Protein AF-A0A2D5Y563-F1 (afdb_monomer_lite)

Structure (mmCIF, N/CA/C/O backbone):
data_AF-A0A2D5Y563-F1
#
_entry.id   AF-A0A2D5Y563-F1
#
loop_
_atom_site.group_PDB
_atom_site.id
_atom_site.type_symbol
_atom_site.label_atom_id
_atom_site.label_alt_id
_atom_site.label_comp_id
_atom_site.label_asym_id
_atom_site.label_entity_id
_atom_site.label_seq_id
_atom_site.pdbx_PDB_ins_code
_atom_site.Cartn_x
_atom_site.Cartn_y
_atom_site.Cartn_z
_atom_site.occupancy
_atom_site.B_iso_or_equiv
_atom_site.auth_seq_id
_atom_site.auth_comp_id
_atom_site.auth_asym_id
_atom_site.auth_atom_id
_atom_site.pdbx_PDB_model_num
ATOM 1 N N . MET A 1 1 ? 36.081 5.268 40.113 1.00 37.69 1 MET A N 1
ATOM 2 C CA . MET A 1 1 ? 35.984 6.641 39.571 1.00 37.69 1 MET A CA 1
ATOM 3 C C . MET A 1 1 ? 34.507 6.895 39.294 1.00 37.69 1 MET A C 1
ATOM 5 O O . MET A 1 1 ? 33.996 6.351 38.334 1.00 37.69 1 MET A O 1
ATOM 9 N N . ALA A 1 2 ? 33.733 7.289 40.314 1.00 32.38 2 ALA A N 1
ATOM 10 C CA . ALA A 1 2 ? 33.376 8.686 40.632 1.00 32.38 2 ALA A CA 1
ATOM 11 C C . ALA A 1 2 ? 32.573 9.303 39.467 1.00 32.38 2 ALA A C 1
ATOM 13 O O . ALA A 1 2 ? 33.150 9.535 38.416 1.00 32.38 2 ALA A O 1
ATOM 14 N N . VAL A 1 3 ? 31.247 9.477 39.551 1.00 31.39 3 VAL A N 1
ATOM 15 C CA . VAL A 1 3 ? 30.527 10.379 40.474 1.00 31.39 3 VAL A CA 1
ATOM 16 C C . VAL A 1 3 ? 29.149 9.815 40.900 1.00 31.39 3 VAL A C 1
ATOM 18 O O . VAL A 1 3 ? 28.362 9.370 40.074 1.00 31.39 3 VAL A O 1
ATOM 21 N N . LEU A 1 4 ? 28.882 9.874 42.213 1.00 31.52 4 LEU A N 1
ATOM 22 C CA . LEU A 1 4 ? 27.605 9.671 42.929 1.00 31.52 4 LEU A CA 1
ATOM 23 C C . LEU A 1 4 ? 26.769 10.982 42.889 1.00 31.52 4 LEU A C 1
ATOM 25 O O . LEU A 1 4 ? 27.354 12.059 42.902 1.00 31.52 4 LEU A O 1
ATOM 29 N N . SER A 1 5 ? 25.431 11.031 42.943 1.00 32.12 5 SER A N 1
ATOM 30 C CA . SER A 1 5 ? 24.600 10.862 44.156 1.00 32.12 5 SER A CA 1
ATOM 31 C C . SER A 1 5 ? 23.237 11.585 43.998 1.00 32.12 5 SER A C 1
ATOM 33 O O . SER A 1 5 ? 23.142 12.531 43.220 1.00 32.12 5 SER A O 1
ATOM 35 N N . LYS A 1 6 ? 22.274 11.221 44.874 1.00 30.97 6 LYS A N 1
ATOM 36 C CA . LYS A 1 6 ? 20.926 11.787 45.179 1.00 30.97 6 LYS A CA 1
ATOM 37 C C . LYS A 1 6 ? 19.785 11.107 44.396 1.00 30.97 6 LYS A C 1
ATOM 39 O O . LYS A 1 6 ? 19.745 11.204 43.186 1.00 30.97 6 LYS A O 1
ATOM 44 N N . PHE A 1 7 ? 18.843 10.373 44.997 1.00 28.03 7 PHE A N 1
ATOM 45 C CA . PHE A 1 7 ? 18.098 10.595 46.247 1.00 28.03 7 PHE A CA 1
ATOM 46 C C . PHE A 1 7 ? 17.797 9.279 47.011 1.00 28.03 7 PHE A C 1
ATOM 48 O O . PHE A 1 7 ? 17.621 8.225 46.411 1.00 28.03 7 PHE A O 1
ATOM 55 N N . LYS A 1 8 ? 17.745 9.373 48.350 1.00 32.38 8 LYS A N 1
ATOM 56 C CA . LYS A 1 8 ? 17.416 8.321 49.345 1.00 32.38 8 LYS A CA 1
ATOM 57 C C . LYS A 1 8 ? 15.910 7.981 49.384 1.00 32.38 8 LYS A C 1
ATOM 59 O O . LYS A 1 8 ? 15.103 8.820 48.992 1.00 32.38 8 LYS A O 1
ATOM 64 N N . PRO A 1 9 ? 15.537 6.857 50.033 1.00 43.00 9 PRO A N 1
ATOM 65 C CA . PRO A 1 9 ? 14.841 6.998 51.324 1.00 43.00 9 PRO A CA 1
ATOM 66 C C . PRO A 1 9 ? 15.431 6.123 52.457 1.00 43.00 9 PRO A C 1
ATOM 68 O O . PRO A 1 9 ? 15.915 5.018 52.237 1.00 43.00 9 PRO A O 1
ATOM 71 N N . TYR A 1 10 ? 15.399 6.658 53.683 1.00 30.05 10 TYR A N 1
ATOM 72 C CA . TYR A 1 10 ? 15.680 6.007 54.981 1.00 30.05 10 TYR A CA 1
ATOM 73 C C . TYR A 1 10 ? 14.331 5.978 55.739 1.00 30.05 10 TYR A C 1
ATOM 75 O O . TYR A 1 10 ? 13.618 6.977 55.681 1.00 30.05 10 TYR A O 1
ATOM 83 N N . LEU A 1 11 ? 13.860 4.818 56.235 1.00 29.27 11 LEU A N 1
ATOM 84 C CA . LEU A 1 11 ? 13.937 4.347 57.645 1.00 29.27 11 LEU A CA 1
ATOM 85 C C . LEU A 1 11 ? 13.236 5.315 58.624 1.00 29.27 11 LEU A C 1
ATOM 87 O O . LEU A 1 11 ? 13.491 6.505 58.575 1.00 29.27 11 LEU A O 1
ATOM 91 N N . HIS A 1 12 ? 12.392 4.941 59.586 1.00 30.27 12 HIS A N 1
ATOM 92 C CA . HIS A 1 12 ? 12.182 3.713 60.355 1.00 30.27 12 HIS A CA 1
ATOM 93 C C . HIS A 1 12 ? 10.930 3.979 61.231 1.00 30.27 12 HIS A C 1
ATOM 95 O O . HIS A 1 12 ? 10.808 5.093 61.731 1.00 30.27 12 HIS A O 1
ATOM 101 N N . ASN A 1 13 ? 10.082 2.990 61.537 1.00 27.66 13 ASN A N 1
ATOM 102 C CA . ASN A 1 13 ? 9.922 2.567 62.937 1.00 27.66 13 ASN A CA 1
ATOM 103 C C . ASN A 1 13 ? 9.145 1.252 63.084 1.00 27.66 13 ASN A C 1
ATOM 105 O O . ASN A 1 13 ? 8.117 1.027 62.457 1.00 27.66 13 ASN A O 1
ATOM 109 N N . LYS A 1 14 ? 9.729 0.383 63.911 1.00 29.11 14 LYS A N 1
ATOM 110 C CA . LYS A 1 14 ? 9.228 -0.904 64.407 1.00 29.11 14 LYS A CA 1
ATOM 111 C C . LYS A 1 14 ? 8.496 -0.691 65.744 1.00 29.11 14 LYS A C 1
ATOM 113 O O . LYS A 1 14 ? 8.559 0.405 66.290 1.00 29.11 14 LYS A O 1
ATOM 118 N N . VAL A 1 15 ? 8.038 -1.824 66.304 1.00 26.83 15 VAL A N 1
ATOM 119 C CA . VAL A 1 15 ? 7.635 -2.121 67.704 1.00 26.83 15 VAL A CA 1
ATOM 120 C C . VAL A 1 15 ? 6.095 -2.117 67.772 1.00 26.83 15 VAL A C 1
ATOM 122 O O . VAL A 1 15 ? 5.494 -1.090 67.506 1.00 26.83 15 VAL A O 1
ATOM 125 N N . VAL A 1 16 ? 5.354 -3.225 67.944 1.00 28.45 16 VAL A N 1
ATOM 126 C CA . VAL A 1 16 ? 5.394 -4.378 68.885 1.00 28.45 16 VAL A CA 1
ATOM 127 C C . VAL A 1 16 ? 4.543 -5.517 68.248 1.00 28.45 16 VAL A C 1
ATOM 129 O O . VAL A 1 16 ? 3.522 -5.209 67.647 1.00 28.45 16 VAL A O 1
ATOM 132 N N . GLN A 1 17 ? 5.022 -6.772 68.118 1.00 28.31 17 GLN A N 1
ATOM 133 C CA . GLN A 1 17 ? 4.528 -8.002 68.813 1.00 28.31 17 GLN A CA 1
ATOM 134 C C . GLN A 1 17 ? 2.990 -8.052 69.044 1.00 28.31 17 GLN A C 1
ATOM 136 O O . GLN A 1 17 ? 2.422 -7.098 69.541 1.00 28.31 17 GLN A O 1
ATOM 141 N N . ASN A 1 18 ? 2.215 -9.118 68.826 1.00 26.81 18 ASN A N 1
ATOM 142 C CA . ASN A 1 18 ? 2.461 -10.556 68.893 1.00 26.81 18 ASN A CA 1
ATOM 143 C C . ASN A 1 18 ? 1.157 -11.293 68.478 1.00 26.81 18 ASN A C 1
ATOM 145 O O . ASN A 1 18 ? 0.076 -10.801 68.772 1.00 26.81 18 ASN A O 1
ATOM 149 N N . ILE A 1 19 ? 1.299 -12.504 67.919 1.00 26.31 19 ILE A N 1
ATOM 150 C CA . ILE A 1 19 ? 0.438 -13.693 68.138 1.00 26.31 19 ILE A CA 1
ATOM 151 C C . ILE A 1 19 ? -1.058 -13.577 67.767 1.00 26.31 19 ILE A C 1
ATOM 153 O O . ILE A 1 19 ? -1.830 -13.103 68.581 1.00 26.31 19 ILE A O 1
ATOM 157 N N . VAL A 1 20 ? -1.475 -14.171 66.634 1.00 27.31 20 VAL A N 1
ATOM 158 C CA . VAL A 1 20 ? -2.510 -15.237 66.567 1.00 27.31 20 VAL A CA 1
ATOM 159 C C . VAL A 1 20 ? -2.288 -16.049 65.280 1.00 27.31 20 VAL A C 1
ATOM 161 O O . VAL A 1 20 ? -2.413 -15.544 64.170 1.00 27.31 20 VAL A O 1
ATOM 164 N N . CYS A 1 21 ? -1.956 -17.323 65.444 1.00 24.88 21 CYS A N 1
ATOM 165 C CA . CYS A 1 21 ? -2.085 -18.393 64.457 1.00 24.88 21 CYS A CA 1
ATOM 166 C C . CYS A 1 21 ? -2.646 -19.600 65.232 1.00 24.88 21 CYS A C 1
ATOM 168 O O . CYS A 1 21 ? -2.374 -19.675 66.432 1.00 24.88 21 CYS A O 1
ATOM 170 N N . VAL A 1 22 ? -3.354 -20.517 64.549 1.00 26.83 22 VAL A N 1
ATOM 171 C CA . VAL A 1 22 ? -4.191 -21.650 65.048 1.00 26.83 22 VAL A CA 1
ATOM 172 C C . VAL A 1 22 ? -5.679 -21.252 65.148 1.00 26.83 22 VAL A C 1
ATOM 174 O O . VAL A 1 22 ? -6.000 -20.289 65.825 1.00 26.83 22 VAL A O 1
ATOM 177 N N . CYS A 1 23 ? -6.671 -21.916 64.541 1.00 25.67 23 CYS A N 1
ATOM 178 C CA . CYS A 1 23 ? -6.743 -23.047 63.612 1.00 25.67 23 CYS A CA 1
ATOM 179 C C . CYS A 1 23 ? -8.179 -23.132 63.038 1.00 25.67 23 CYS A C 1
ATOM 181 O O . CYS A 1 23 ? -9.130 -22.761 63.714 1.00 25.67 23 CYS A O 1
ATOM 183 N N . PHE A 1 24 ? -8.285 -23.682 61.823 1.00 24.48 24 PHE A N 1
ATOM 184 C CA . PHE A 1 24 ? -9.288 -24.650 61.339 1.00 24.48 24 PHE A CA 1
ATOM 185 C C . PHE A 1 24 ? -10.766 -24.558 61.781 1.00 24.48 24 PHE A C 1
ATOM 187 O O . PHE A 1 24 ? -11.106 -24.903 62.906 1.00 24.48 24 PHE A O 1
ATOM 194 N N . ALA A 1 25 ? -11.651 -24.326 60.801 1.00 28.50 25 ALA A N 1
ATOM 195 C CA . ALA A 1 25 ? -12.551 -25.339 60.209 1.00 28.50 25 ALA A CA 1
ATOM 196 C C . ALA A 1 25 ? -13.914 -24.732 59.821 1.00 28.50 25 ALA A C 1
ATOM 198 O O . ALA A 1 25 ? -14.787 -24.526 60.658 1.00 28.50 25 ALA A O 1
ATOM 199 N N . ALA A 1 26 ? -14.106 -24.506 58.520 1.00 27.42 26 ALA A N 1
ATOM 200 C CA . ALA A 1 26 ? -15.417 -24.311 57.912 1.00 27.42 26 ALA A CA 1
ATOM 201 C C . ALA A 1 26 ? -15.911 -25.674 57.401 1.00 27.42 26 ALA A C 1
ATOM 203 O O . ALA A 1 26 ? -15.246 -26.297 56.573 1.00 27.42 26 ALA A O 1
ATOM 204 N N . PHE A 1 27 ? -17.052 -26.140 57.914 1.00 27.47 27 PHE A N 1
ATOM 205 C CA . PHE A 1 27 ? -17.732 -27.351 57.454 1.00 27.47 27 PHE A CA 1
ATOM 206 C C . PHE A 1 27 ? -18.993 -26.956 56.685 1.00 27.47 27 PHE A C 1
ATOM 208 O O . PHE A 1 27 ? -19.833 -26.204 57.181 1.00 27.47 27 PHE A O 1
ATOM 215 N N . ALA A 1 28 ? -19.085 -27.449 55.454 1.00 30.83 28 ALA A N 1
ATOM 216 C CA . ALA A 1 28 ? -20.187 -27.232 54.537 1.00 30.83 28 ALA A CA 1
ATOM 217 C C . ALA A 1 28 ? -21.338 -28.229 54.771 1.00 30.83 28 ALA A C 1
ATOM 219 O O . ALA A 1 28 ? -21.120 -29.411 55.021 1.00 30.83 28 ALA A O 1
ATOM 220 N N . LEU A 1 29 ? -22.551 -27.686 54.654 1.00 28.97 29 LEU A N 1
ATOM 221 C CA . LEU A 1 29 ? -23.803 -28.244 54.127 1.00 28.97 29 LEU A CA 1
ATOM 222 C C . LEU A 1 29 ? -23.844 -29.746 53.764 1.00 28.97 29 LEU A C 1
ATOM 224 O O . LEU A 1 29 ? -23.318 -30.157 52.733 1.00 28.97 29 LEU A O 1
ATOM 228 N N . ALA A 1 30 ? -24.654 -30.510 54.503 1.00 31.47 30 ALA A N 1
ATOM 229 C CA . ALA A 1 30 ? -25.454 -31.615 53.966 1.00 31.47 30 ALA A CA 1
ATOM 230 C C . ALA A 1 30 ? -26.692 -31.828 54.857 1.00 31.47 30 ALA A C 1
ATOM 232 O O . ALA A 1 30 ? -26.582 -31.905 56.079 1.00 31.47 30 ALA A O 1
ATOM 233 N N . GLY A 1 31 ? -27.873 -31.852 54.237 1.00 27.94 31 GLY A N 1
ATOM 234 C CA . GLY A 1 31 ? -29.166 -31.894 54.913 1.00 27.94 31 GLY A CA 1
ATOM 235 C C . GLY A 1 31 ? -29.584 -33.272 55.422 1.00 27.94 31 GLY A C 1
ATOM 236 O O . GLY A 1 31 ? -29.161 -34.291 54.891 1.00 27.94 31 GLY A O 1
ATOM 237 N N . TYR A 1 32 ? -30.485 -33.269 56.406 1.00 30.56 32 TYR A N 1
ATOM 238 C CA . TYR A 1 32 ? -31.455 -34.332 56.670 1.00 30.56 32 TYR A CA 1
ATOM 239 C C . TYR A 1 32 ? -32.722 -33.741 57.302 1.00 30.56 32 TYR A C 1
ATOM 241 O O . TYR A 1 32 ? -32.710 -32.681 57.924 1.00 30.56 32 TYR A O 1
ATOM 249 N N . SER A 1 33 ? -33.825 -34.431 57.045 1.00 28.33 33 SER A N 1
ATOM 250 C CA . SER A 1 33 ? -35.217 -34.011 57.148 1.00 28.33 33 SER A CA 1
ATOM 251 C C . SER A 1 33 ? -35.909 -34.383 58.470 1.00 28.33 33 SER A C 1
ATOM 253 O O . SER A 1 33 ? -35.739 -35.501 58.940 1.00 28.33 33 SER A O 1
ATOM 255 N N . VAL A 1 34 ? -36.836 -33.507 58.886 1.00 30.56 34 VAL A N 1
ATOM 256 C CA . VAL A 1 34 ? -38.207 -33.761 59.408 1.00 30.56 34 VAL A CA 1
ATOM 257 C C . VAL A 1 34 ? -38.418 -34.343 60.824 1.00 30.56 34 VAL A C 1
ATOM 259 O O . VAL A 1 34 ? -37.808 -35.323 61.229 1.00 30.56 34 VAL A O 1
ATOM 262 N N . SER A 1 35 ? -39.462 -33.773 61.463 1.00 30.88 35 SER A N 1
ATOM 263 C CA . SER A 1 35 ? -40.206 -34.092 62.708 1.00 30.88 35 SER A CA 1
ATOM 264 C C . SER A 1 35 ? -39.634 -33.504 64.008 1.00 30.88 35 SER A C 1
ATOM 266 O O . SER A 1 35 ? -38.458 -33.653 64.284 1.00 30.88 35 SER A O 1
ATOM 268 N N . GLY A 1 36 ? -40.372 -32.801 64.874 1.00 28.89 36 GLY A N 1
ATOM 269 C CA . GLY A 1 36 ? -41.768 -32.361 64.915 1.00 28.89 36 GLY A CA 1
ATOM 270 C C . GLY A 1 36 ? -42.072 -31.712 66.285 1.00 28.89 36 GLY A C 1
ATOM 271 O O . GLY A 1 36 ? -41.459 -32.076 67.279 1.00 28.89 36 GLY A O 1
ATOM 272 N N . MET A 1 37 ? -43.049 -30.795 66.300 1.00 29.30 37 MET A N 1
ATOM 273 C CA . MET A 1 37 ? -43.937 -30.399 67.417 1.00 29.30 37 MET A CA 1
ATOM 274 C C . MET A 1 37 ? -43.432 -29.584 68.640 1.00 29.30 37 MET A C 1
ATOM 276 O O . MET A 1 37 ? -42.891 -30.120 69.595 1.00 29.30 37 MET A O 1
ATOM 280 N N . ALA A 1 38 ? -43.868 -28.312 68.635 1.00 29.14 38 ALA A N 1
ATOM 281 C CA . ALA A 1 38 ? -44.790 -27.659 69.593 1.00 29.14 38 ALA A CA 1
ATOM 282 C C . ALA A 1 38 ? -44.326 -27.107 70.970 1.00 29.14 38 ALA A C 1
ATOM 284 O O . ALA A 1 38 ? -43.638 -27.765 71.738 1.00 29.14 38 ALA A O 1
ATOM 285 N N . HIS A 1 39 ? -44.920 -25.934 71.283 1.00 29.97 39 HIS A N 1
ATOM 286 C CA . HIS A 1 39 ? -44.928 -25.112 72.517 1.00 29.97 39 HIS A CA 1
ATOM 287 C C . HIS A 1 39 ? -43.658 -24.277 72.780 1.00 29.97 39 HIS A C 1
ATOM 289 O O . HIS A 1 39 ? -42.558 -24.786 72.674 1.00 29.97 39 HIS A O 1
ATOM 295 N N . GLY A 1 40 ? -43.677 -22.983 73.123 1.00 28.11 40 GLY A N 1
ATOM 296 C CA . GLY A 1 40 ? -44.709 -22.042 73.581 1.00 28.11 40 GLY A CA 1
ATOM 297 C C . GLY A 1 40 ? -44.071 -21.093 74.625 1.00 28.11 40 GLY A C 1
ATOM 298 O O . GLY A 1 40 ? -43.265 -21.565 75.417 1.00 28.11 40 GLY A O 1
ATOM 299 N N . SER A 1 41 ? -44.457 -19.802 74.642 1.00 30.42 41 SER A N 1
ATOM 300 C CA . SER A 1 41 ? -44.079 -18.697 75.581 1.00 30.42 41 SER A CA 1
ATOM 301 C C . SER A 1 41 ? -42.601 -18.232 75.563 1.00 30.42 41 SER A C 1
ATOM 303 O O . SER A 1 41 ? -41.713 -19.067 75.606 1.00 30.42 41 SER A O 1
ATOM 305 N N . LEU A 1 42 ? -42.194 -16.965 75.373 1.00 28.88 42 LEU A N 1
ATOM 306 C CA . LEU A 1 42 ? -42.646 -15.611 75.772 1.00 28.88 42 LEU A CA 1
ATOM 307 C C . LEU A 1 42 ? -42.285 -15.251 77.235 1.00 28.88 42 LEU A C 1
ATOM 309 O O . LEU A 1 42 ? -42.741 -15.925 78.151 1.00 28.88 42 LEU A O 1
ATOM 313 N N . PHE A 1 43 ? -41.524 -14.148 77.365 1.00 30.69 43 PHE A N 1
ATOM 314 C CA . PHE A 1 43 ? -41.082 -13.349 78.533 1.00 30.69 43 PHE A CA 1
ATOM 315 C C . PHE A 1 43 ? -39.631 -13.467 79.070 1.00 30.69 43 PHE A C 1
ATOM 317 O O . PHE A 1 43 ? -39.247 -14.448 79.696 1.00 30.69 43 PHE A O 1
ATOM 324 N N . ASP A 1 44 ? -38.881 -12.383 78.801 1.00 28.66 44 ASP A N 1
ATOM 325 C CA . ASP A 1 44 ? -38.021 -11.534 79.653 1.00 28.66 44 ASP A CA 1
ATOM 326 C C . ASP A 1 44 ? -37.219 -12.116 80.833 1.00 28.66 44 ASP A C 1
ATOM 328 O O . ASP A 1 44 ? -37.766 -12.721 81.749 1.00 28.66 44 ASP A O 1
ATOM 332 N N . TYR A 1 45 ? -35.926 -11.765 80.911 1.00 29.89 45 TYR A N 1
ATOM 333 C CA . TYR A 1 45 ? -35.435 -10.602 81.686 1.00 29.89 45 TYR A CA 1
ATOM 334 C C . TYR A 1 45 ? -33.887 -10.552 81.695 1.00 29.89 45 TYR A C 1
ATOM 336 O O . TYR A 1 45 ? -33.220 -11.471 82.170 1.00 29.89 45 TYR A O 1
ATOM 344 N N . CYS A 1 46 ? -33.313 -9.428 81.242 1.00 28.19 46 CYS A N 1
ATOM 345 C CA . CYS A 1 46 ? -32.024 -8.905 81.726 1.00 28.19 46 CYS A CA 1
ATOM 346 C C . CYS A 1 46 ? -32.185 -8.563 83.225 1.00 28.19 46 CYS A C 1
ATOM 348 O O . CYS A 1 46 ? -33.218 -8.055 83.632 1.00 28.19 46 CYS A O 1
ATOM 350 N N . GLY A 1 47 ? -31.257 -8.825 84.140 1.00 29.28 47 GLY A N 1
ATOM 351 C CA . GLY A 1 47 ? -29.865 -8.402 84.067 1.00 29.28 47 GLY A CA 1
ATOM 352 C C . GLY A 1 47 ? -29.537 -7.234 85.018 1.00 29.28 47 GLY A C 1
ATOM 353 O O . GLY A 1 47 ? -28.839 -6.333 84.594 1.00 29.28 47 GLY A O 1
ATOM 354 N N . SER A 1 48 ? -29.943 -7.304 86.299 1.00 31.50 48 SER A N 1
ATOM 355 C CA . SER A 1 48 ? -29.150 -6.896 87.496 1.00 31.50 48 SER A CA 1
ATOM 356 C C . SER A 1 48 ? -28.687 -5.402 87.662 1.00 31.50 48 SER A C 1
ATOM 358 O O . SER A 1 48 ? -29.087 -4.563 86.872 1.00 31.50 48 SER A O 1
ATOM 360 N N . PRO A 1 49 ? -27.943 -5.011 88.732 1.00 44.06 49 PRO A N 1
ATOM 361 C CA . PRO A 1 49 ? -28.369 -4.233 89.927 1.00 44.06 49 PRO A CA 1
ATOM 362 C C . PRO A 1 49 ? -27.546 -2.893 90.042 1.00 44.06 49 PRO A C 1
ATOM 364 O O . PRO A 1 49 ? -27.129 -2.442 88.977 1.00 44.06 49 PRO A O 1
ATOM 367 N N . PRO A 1 50 ? -27.196 -2.233 91.195 1.00 47.56 50 PRO A N 1
ATOM 368 C CA . PRO A 1 50 ? -27.486 -2.453 92.633 1.00 47.56 50 PRO A CA 1
ATOM 369 C C . PRO A 1 50 ? -27.644 -1.190 93.563 1.00 47.56 50 PRO A C 1
ATOM 371 O O . PRO A 1 50 ? -27.504 -0.061 93.115 1.00 47.56 50 PRO A O 1
ATOM 374 N N . HIS A 1 51 ? -27.842 -1.457 94.879 1.00 28.72 51 HIS A N 1
ATOM 375 C CA . HIS A 1 51 ? -27.526 -0.701 96.135 1.00 28.72 51 HIS A CA 1
ATOM 376 C C . HIS A 1 51 ? -28.037 0.764 96.316 1.00 28.72 51 HIS A C 1
ATOM 378 O O . HIS A 1 51 ? -28.047 1.545 95.383 1.00 28.72 51 HIS A O 1
ATOM 384 N N . ILE A 1 52 ? -28.487 1.253 97.489 1.00 31.53 52 ILE A N 1
ATOM 385 C CA . ILE A 1 52 ? -27.820 1.414 98.805 1.00 31.53 52 ILE A CA 1
ATOM 386 C C . ILE A 1 52 ? -28.880 1.816 99.876 1.00 31.53 52 ILE A C 1
ATOM 388 O O . ILE A 1 52 ? -29.696 2.677 99.578 1.00 31.53 52 ILE A O 1
ATOM 392 N N . ALA A 1 53 ? -28.786 1.208 101.080 1.00 29.28 53 ALA A N 1
ATOM 393 C CA . ALA A 1 53 ? -28.985 1.691 102.481 1.00 29.28 53 ALA A CA 1
ATOM 394 C C . ALA A 1 53 ? -30.195 2.601 102.873 1.00 29.28 53 ALA A C 1
ATOM 396 O O . ALA A 1 53 ? -30.709 3.344 102.059 1.00 29.28 53 ALA A O 1
ATOM 397 N N . GLN A 1 54 ? -30.705 2.689 104.111 1.00 32.84 54 GLN A N 1
ATOM 398 C CA . GLN A 1 54 ? -30.302 2.237 105.453 1.00 32.84 54 GLN A CA 1
ATOM 399 C C . GLN A 1 54 ? -31.486 2.456 106.438 1.00 32.84 54 GLN A C 1
ATOM 401 O O . GLN A 1 54 ? -32.315 3.326 106.192 1.00 32.84 54 GLN A O 1
ATOM 406 N N . ASP A 1 55 ? -31.497 1.690 107.537 1.00 28.08 55 ASP A N 1
ATOM 407 C CA . ASP A 1 55 ? -31.999 1.983 108.899 1.00 28.08 55 ASP A CA 1
ATOM 408 C C . ASP A 1 55 ? -33.312 2.761 109.145 1.00 28.08 55 ASP A C 1
ATOM 410 O O . ASP A 1 55 ? -33.412 3.957 108.896 1.00 28.08 55 ASP A O 1
ATOM 414 N N . LEU A 1 56 ? -34.233 2.144 109.901 1.00 34.62 56 LEU A N 1
ATOM 415 C CA . LEU A 1 56 ? -34.369 2.449 111.337 1.00 34.62 56 LEU A CA 1
ATOM 416 C C . LEU A 1 56 ? -35.337 1.489 112.050 1.00 34.62 56 LEU A C 1
ATOM 418 O O . LEU A 1 56 ? -36.398 1.106 111.570 1.00 34.62 56 LEU A O 1
ATOM 422 N N . SER A 1 57 ? -34.886 1.124 113.239 1.00 33.16 57 SER A N 1
ATOM 423 C CA . SER A 1 57 ? -35.449 0.279 114.283 1.00 33.16 57 SER A CA 1
ATOM 424 C C . SER A 1 57 ? -36.786 0.735 114.881 1.00 33.16 57 SER A C 1
ATOM 426 O O . SER A 1 57 ? -36.977 1.925 115.118 1.00 33.16 57 SER A O 1
ATOM 428 N N . GLY A 1 58 ? -37.552 -0.236 115.392 1.00 29.09 58 GLY A N 1
ATOM 429 C CA . GLY A 1 58 ? -38.051 -0.146 116.770 1.00 29.09 58 GLY A CA 1
ATOM 430 C C . GLY A 1 58 ? -39.549 -0.363 116.991 1.00 29.09 58 GLY A C 1
ATOM 431 O O . GLY A 1 58 ? -40.376 0.280 116.362 1.00 29.09 58 GLY A O 1
ATOM 432 N N . ILE A 1 59 ? -39.826 -1.154 118.040 1.00 36.28 59 ILE A N 1
ATOM 433 C CA . ILE A 1 59 ? -41.101 -1.336 118.762 1.00 36.28 59 ILE A CA 1
ATOM 434 C C . ILE A 1 59 ? -42.056 -2.305 118.038 1.00 36.28 59 ILE A C 1
ATOM 436 O O . ILE A 1 59 ? -42.455 -2.084 116.909 1.00 36.28 59 ILE A O 1
ATOM 440 N N . GLY A 1 60 ? -42.466 -3.447 118.584 1.00 34.34 60 GLY A N 1
ATOM 441 C CA . GLY A 1 60 ? -42.567 -3.861 119.978 1.00 34.34 60 GLY A CA 1
ATOM 442 C C . GLY A 1 60 ? -43.953 -4.480 120.163 1.00 34.34 60 GLY A C 1
ATOM 443 O O . GLY A 1 60 ? -44.934 -3.757 120.210 1.00 34.34 60 GLY A O 1
ATOM 444 N N . THR A 1 61 ? -43.989 -5.816 120.186 1.00 32.94 61 THR A N 1
ATOM 445 C CA . THR A 1 61 ? -44.931 -6.711 120.893 1.00 32.94 61 THR A CA 1
ATOM 446 C C . THR A 1 61 ? -46.403 -6.300 121.053 1.00 32.94 61 THR A C 1
ATOM 448 O O . THR A 1 61 ? -46.709 -5.350 121.763 1.00 32.94 61 THR A O 1
ATOM 451 N N . CYS A 1 62 ? -47.319 -7.148 120.569 1.00 28.14 62 CYS A N 1
ATOM 452 C CA . CYS A 1 62 ? -48.191 -7.997 121.407 1.00 28.14 62 CYS A CA 1
ATOM 453 C C . CYS A 1 62 ? -49.344 -8.572 120.572 1.00 28.14 62 CYS A C 1
ATOM 455 O O . CYS A 1 62 ? -50.191 -7.833 120.089 1.00 28.14 62 CYS A O 1
ATOM 457 N N . ASN A 1 63 ? -49.415 -9.900 120.474 1.00 36.66 63 ASN A N 1
ATOM 458 C CA . ASN A 1 63 ? -50.669 -10.616 120.253 1.00 36.66 63 ASN A CA 1
ATOM 459 C C . ASN A 1 63 ? -50.652 -11.853 121.157 1.00 36.66 63 ASN A C 1
ATOM 461 O O . ASN A 1 63 ? -49.933 -12.815 120.897 1.00 36.66 63 ASN A O 1
ATOM 465 N N . CYS A 1 64 ? -51.420 -11.772 122.243 1.00 30.72 64 CYS A N 1
ATOM 466 C CA . CYS A 1 64 ? -51.762 -12.875 123.131 1.00 30.72 64 CYS A CA 1
ATOM 467 C C . CYS A 1 64 ? -53.258 -13.152 122.970 1.00 30.72 64 CYS A C 1
ATOM 469 O O . CYS A 1 64 ? -54.071 -12.392 123.486 1.00 30.72 64 CYS A O 1
ATOM 471 N N . ILE A 1 65 ? -53.590 -14.237 122.278 1.00 38.22 65 ILE A N 1
ATOM 472 C CA . ILE A 1 65 ? -54.848 -14.992 122.355 1.00 38.22 65 ILE A CA 1
ATOM 473 C C . ILE A 1 65 ? -54.360 -16.433 122.112 1.00 38.22 65 ILE A C 1
ATOM 475 O O . ILE A 1 65 ? -53.766 -16.701 121.075 1.00 38.22 65 ILE A O 1
ATOM 479 N N . ASP A 1 66 ? -54.309 -17.324 123.102 1.00 37.16 66 ASP A N 1
ATOM 480 C CA . ASP A 1 66 ? -55.489 -18.037 123.579 1.00 37.16 66 ASP A CA 1
ATOM 481 C C . ASP A 1 66 ? -55.224 -18.862 124.856 1.00 37.16 66 ASP A C 1
ATOM 483 O O . ASP A 1 66 ? -54.092 -19.229 125.167 1.00 37.16 66 ASP A O 1
ATOM 487 N N . THR A 1 67 ? -56.327 -19.258 125.499 1.00 38.53 67 THR A N 1
ATOM 488 C CA . THR A 1 67 ? -56.502 -20.283 126.553 1.00 38.53 67 THR A CA 1
ATOM 489 C C . THR A 1 67 ? -56.225 -19.910 128.016 1.00 38.53 67 THR A C 1
ATOM 491 O O . THR A 1 67 ? -55.159 -20.163 128.561 1.00 38.53 67 THR A O 1
ATOM 494 N N . PHE A 1 68 ? -57.281 -19.494 128.729 1.00 35.56 68 PHE A N 1
ATOM 495 C CA . PHE A 1 68 ? -57.494 -19.957 130.107 1.00 35.56 68 PHE A CA 1
ATOM 496 C C . PHE A 1 68 ? -58.992 -20.116 130.416 1.00 35.56 68 PHE A C 1
ATOM 498 O O . PHE A 1 68 ? -59.721 -19.170 130.703 1.00 35.56 68 PHE A O 1
ATOM 505 N N . LEU A 1 69 ? -59.440 -21.369 130.337 1.00 40.03 69 LEU A N 1
ATOM 506 C CA . LEU A 1 69 ? -60.662 -21.895 130.938 1.00 40.03 69 LEU A CA 1
ATOM 507 C C . LEU A 1 69 ? -60.433 -22.053 132.448 1.00 40.03 69 LEU A C 1
ATOM 509 O O . LEU A 1 69 ? -59.618 -22.887 132.829 1.00 40.03 69 LEU A O 1
ATOM 513 N N . ALA A 1 70 ? -61.188 -21.353 133.300 1.00 38.62 70 ALA A N 1
ATOM 514 C CA . ALA A 1 70 ? -61.581 -21.877 134.614 1.00 38.62 70 ALA A CA 1
ATOM 515 C C . ALA A 1 70 ? -62.668 -21.027 135.295 1.00 38.62 70 ALA A C 1
ATOM 517 O O . ALA A 1 70 ? -62.428 -19.916 135.748 1.00 38.62 70 ALA A O 1
ATOM 518 N N . LYS A 1 71 ? -63.835 -21.665 135.429 1.00 39.06 71 LYS A N 1
ATOM 519 C CA . LYS A 1 71 ? -64.795 -21.608 136.543 1.00 39.06 71 LYS A CA 1
ATOM 520 C C . LYS A 1 71 ? -65.295 -20.249 137.050 1.00 39.06 71 LYS A C 1
ATOM 522 O O . LYS A 1 71 ? -64.704 -19.576 137.885 1.00 39.06 71 LYS A O 1
ATOM 527 N N . THR A 1 72 ? -66.549 -20.027 136.677 1.00 41.56 72 THR A N 1
ATOM 528 C CA . THR A 1 72 ? -67.606 -19.383 137.453 1.00 41.56 72 THR A CA 1
ATOM 529 C C . THR A 1 72 ? -67.645 -19.829 138.922 1.00 41.56 72 THR A C 1
ATOM 531 O O . THR A 1 72 ? -67.505 -21.016 139.224 1.00 41.56 72 THR A O 1
ATOM 534 N N . ASN A 1 73 ? -67.941 -18.890 139.824 1.00 42.12 73 ASN A N 1
ATOM 535 C CA . ASN A 1 73 ? -69.219 -18.838 140.547 1.00 42.12 73 ASN A CA 1
ATOM 536 C C . ASN A 1 73 ? -69.275 -17.595 141.448 1.00 42.12 73 ASN A C 1
ATOM 538 O O . ASN A 1 73 ? -68.418 -17.426 142.309 1.00 42.12 73 ASN A O 1
ATOM 542 N N . GLY A 1 74 ? -70.349 -16.807 141.318 1.00 37.28 74 GLY A N 1
ATOM 543 C CA . GLY A 1 74 ? -70.885 -16.045 142.448 1.00 37.28 74 GLY A CA 1
ATOM 544 C C . GLY A 1 74 ? -71.249 -14.582 142.195 1.00 37.28 74 GLY A C 1
ATOM 545 O O . GLY A 1 74 ? -70.454 -13.707 142.496 1.00 37.28 74 GLY A O 1
ATOM 546 N N . LEU A 1 75 ? -72.522 -14.370 141.832 1.00 41.97 75 LEU A N 1
ATOM 547 C CA . LEU A 1 75 ? -73.368 -13.210 142.172 1.00 41.97 75 LEU A CA 1
ATOM 548 C C . LEU A 1 75 ? -73.228 -11.923 141.326 1.00 41.97 75 LEU A C 1
ATOM 550 O O . LEU A 1 75 ? -72.152 -11.463 140.973 1.00 41.97 75 LEU A O 1
ATOM 554 N N . ALA A 1 76 ? -74.400 -11.392 140.972 1.00 45.22 76 ALA A N 1
ATOM 555 C CA . ALA A 1 76 ? -74.695 -10.379 139.957 1.00 45.22 76 ALA A CA 1
ATOM 556 C C . ALA A 1 76 ? -74.944 -8.971 140.591 1.00 45.22 76 ALA A C 1
ATOM 558 O O . ALA A 1 76 ? -74.514 -8.749 141.719 1.00 45.22 76 ALA A O 1
ATOM 559 N N . PRO A 1 77 ? -75.711 -8.041 139.979 1.00 53.56 77 PRO A N 1
ATOM 560 C CA . PRO A 1 77 ? -75.318 -7.080 138.930 1.00 53.56 77 PRO A CA 1
ATOM 561 C C . PRO A 1 77 ? -75.682 -5.610 139.284 1.00 53.56 77 PRO A C 1
ATOM 563 O O . PRO A 1 77 ? -76.722 -5.394 139.881 1.00 53.56 77 PRO A O 1
ATOM 566 N N . PHE A 1 78 ? -74.923 -4.586 138.860 1.00 47.25 78 PHE A N 1
ATOM 567 C CA . PHE A 1 78 ? -75.379 -3.173 138.728 1.00 47.25 78 PHE A CA 1
ATOM 568 C C . PHE A 1 78 ? -74.225 -2.331 138.130 1.00 47.25 78 PHE A C 1
ATOM 570 O O . PHE A 1 78 ? -73.224 -2.181 138.817 1.00 47.25 78 PHE A O 1
ATOM 577 N N . ASN A 1 79 ? -74.329 -1.848 136.875 1.00 52.12 79 ASN A N 1
ATOM 578 C CA . ASN A 1 79 ? -73.579 -0.716 136.248 1.00 52.12 79 ASN A CA 1
ATOM 579 C C . ASN A 1 79 ? -73.278 -0.921 134.745 1.00 52.12 79 ASN A C 1
ATOM 581 O O . ASN A 1 79 ? -72.122 -1.032 134.349 1.00 52.12 79 ASN A O 1
ATOM 585 N N . VAL A 1 80 ? -74.295 -0.945 133.874 1.00 54.47 80 VAL A N 1
ATOM 586 C CA . VAL A 1 80 ? -74.077 -0.957 132.402 1.00 54.47 80 VAL A CA 1
ATOM 587 C C . VAL A 1 80 ? -74.607 0.304 131.706 1.00 54.47 80 VAL A C 1
ATOM 589 O O . VAL A 1 80 ? -74.285 0.551 130.553 1.00 54.47 80 VAL A O 1
ATOM 592 N N . VAL A 1 81 ? -75.351 1.174 132.392 1.00 54.66 81 VAL A N 1
ATOM 593 C CA . VAL A 1 81 ? -76.025 2.298 131.714 1.00 54.66 81 VAL A CA 1
ATOM 594 C C . VAL A 1 81 ? -75.166 3.571 131.631 1.00 54.66 81 VAL A C 1
ATOM 596 O O . VAL A 1 81 ? -75.414 4.401 130.771 1.00 54.66 81 VAL A O 1
ATOM 599 N N . GLN A 1 82 ? -74.111 3.723 132.440 1.00 52.50 82 GLN A N 1
ATOM 600 C CA . GLN A 1 82 ? -73.372 4.996 132.529 1.00 52.50 82 GLN A CA 1
ATOM 601 C C . GLN A 1 82 ? -72.146 5.123 131.595 1.00 52.50 82 GLN A C 1
ATOM 603 O O . GLN A 1 82 ? -71.627 6.217 131.444 1.00 52.50 82 GLN A O 1
ATOM 608 N N . ASN A 1 83 ? -71.706 4.050 130.924 1.00 54.78 83 ASN A N 1
ATOM 609 C CA . ASN A 1 83 ? -70.456 4.044 130.134 1.00 54.78 83 ASN A CA 1
ATOM 610 C C . ASN A 1 83 ? -70.646 4.232 128.612 1.00 54.78 83 ASN A C 1
ATOM 612 O O . ASN A 1 83 ? -69.685 4.072 127.862 1.00 54.78 83 A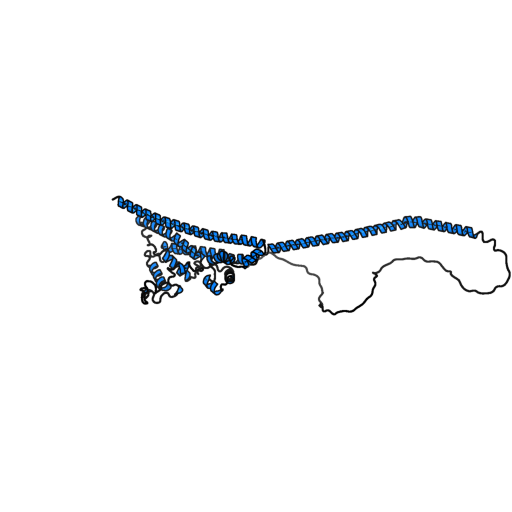SN A O 1
ATOM 616 N N . HIS A 1 84 ? -71.861 4.513 128.129 1.00 57.38 84 HIS A N 1
ATOM 617 C CA . HIS A 1 84 ? -72.154 4.541 126.686 1.00 57.38 84 HIS A CA 1
ATOM 618 C C . HIS A 1 84 ? -72.196 5.957 126.073 1.00 57.38 84 HIS A C 1
ATOM 620 O O . HIS A 1 84 ? -72.123 6.077 124.854 1.00 57.38 84 HIS A O 1
ATOM 626 N N . GLU A 1 85 ? -72.277 7.019 126.882 1.00 56.25 85 GLU A N 1
ATOM 627 C CA . GLU A 1 85 ? -72.350 8.411 126.391 1.00 56.25 85 GLU A CA 1
ATOM 628 C C . GLU A 1 85 ? -70.965 9.034 126.120 1.00 56.25 85 GLU A C 1
ATOM 630 O O . GLU A 1 85 ? -70.807 9.791 125.164 1.00 56.25 85 GLU A O 1
ATOM 635 N N . ASP A 1 86 ? -69.926 8.655 126.870 1.00 57.09 86 ASP A N 1
ATOM 636 C CA . ASP A 1 86 ? -68.592 9.260 126.714 1.00 57.09 86 ASP A CA 1
ATOM 637 C C . ASP A 1 86 ? -67.798 8.705 125.509 1.00 57.09 86 ASP A C 1
ATOM 639 O O . ASP A 1 86 ? -66.963 9.404 124.935 1.00 57.09 86 ASP A O 1
ATOM 643 N N . GLY A 1 87 ? -68.086 7.479 125.052 1.00 61.00 87 GLY A N 1
ATOM 644 C CA . GLY A 1 87 ? -67.342 6.824 123.962 1.00 61.00 87 GLY A CA 1
ATOM 645 C C . GLY A 1 87 ? -67.621 7.365 122.551 1.00 61.00 87 GLY A C 1
ATOM 646 O O . GLY A 1 87 ? -66.773 7.251 121.665 1.00 61.00 87 GLY A O 1
ATOM 647 N N . GLU A 1 88 ? -68.785 7.974 122.316 1.00 68.25 88 GLU A N 1
ATOM 648 C CA . GLU A 1 88 ? -69.187 8.445 120.980 1.00 68.25 88 GLU A CA 1
ATOM 649 C C . GLU A 1 88 ? -68.449 9.731 120.567 1.00 68.25 88 GLU A C 1
ATOM 651 O O . GLU A 1 88 ? -68.067 9.910 119.405 1.00 68.25 88 GLU A O 1
ATOM 656 N N . THR A 1 89 ? -68.171 10.610 121.532 1.00 71.31 89 THR A N 1
ATOM 657 C CA . THR A 1 89 ? -67.498 11.891 121.267 1.00 71.31 89 THR A CA 1
ATOM 658 C C . THR A 1 89 ? -66.022 11.720 120.889 1.00 71.31 89 THR A C 1
ATOM 660 O O . THR A 1 89 ? -65.516 12.444 120.025 1.00 71.31 89 THR A O 1
ATOM 663 N N . ASP A 1 90 ? -65.350 10.707 121.440 1.00 70.56 90 ASP A N 1
ATOM 664 C CA . ASP A 1 90 ? -63.947 10.407 121.142 1.00 70.56 90 ASP A CA 1
ATOM 665 C C . ASP A 1 90 ? -63.743 9.794 119.754 1.00 70.56 90 ASP A C 1
ATOM 667 O O . ASP A 1 90 ? -62.796 10.155 119.047 1.00 70.56 90 ASP A O 1
ATOM 671 N N . ILE A 1 91 ? -64.670 8.944 119.304 1.00 74.81 91 ILE A N 1
ATOM 672 C CA . ILE A 1 91 ? -64.617 8.347 117.963 1.00 74.81 91 ILE A CA 1
ATOM 673 C C . ILE A 1 91 ? -64.796 9.428 116.889 1.00 74.81 91 ILE A C 1
ATOM 675 O O . ILE A 1 91 ? -64.050 9.458 115.907 1.00 74.81 91 ILE A O 1
ATOM 679 N N . LEU A 1 92 ? -65.738 10.358 117.079 1.00 78.19 92 LEU A N 1
ATOM 680 C CA . LEU A 1 92 ? -65.979 11.445 116.123 1.00 78.19 92 LEU A CA 1
ATOM 681 C C . LEU A 1 92 ? -64.802 12.422 116.033 1.00 78.19 92 LEU A C 1
ATOM 683 O O . LEU A 1 92 ? -64.485 12.909 114.942 1.00 78.19 92 LEU A O 1
ATOM 687 N N . ARG A 1 93 ? -64.128 12.694 117.155 1.00 79.50 93 ARG A N 1
ATOM 688 C CA . ARG A 1 93 ? -62.910 13.512 117.177 1.00 79.50 93 ARG A CA 1
ATOM 689 C C . ARG A 1 93 ? -61.770 12.829 116.423 1.00 79.50 93 ARG A C 1
ATOM 691 O O . ARG A 1 93 ? -61.170 13.455 115.551 1.00 79.50 93 ARG A O 1
ATOM 698 N N . HIS A 1 94 ? -61.551 11.539 116.674 1.00 81.88 94 HIS A N 1
ATOM 699 C CA . HIS A 1 94 ? -60.524 10.769 115.979 1.00 81.88 94 HIS A CA 1
ATOM 700 C C . HIS A 1 94 ? -60.784 10.684 114.467 1.00 81.88 94 HIS A C 1
ATOM 702 O O . HIS A 1 94 ? -59.881 10.942 113.672 1.00 81.88 94 HIS A O 1
ATOM 708 N N . MET A 1 95 ? -62.026 10.413 114.041 1.00 81.81 95 MET A N 1
ATOM 709 C CA . MET A 1 95 ? -62.368 10.393 112.613 1.00 81.81 95 MET A CA 1
ATOM 710 C C . MET A 1 95 ? -62.121 11.749 111.941 1.00 81.81 95 MET A C 1
ATOM 712 O O . MET A 1 95 ? -61.609 11.795 110.823 1.00 81.81 95 MET A O 1
ATOM 716 N N . ARG A 1 96 ? -62.446 12.862 112.610 1.00 84.31 96 ARG A N 1
ATOM 717 C CA . ARG A 1 96 ? -62.230 14.207 112.058 1.00 84.31 96 ARG A CA 1
ATOM 718 C C . ARG A 1 96 ? -60.744 14.522 111.883 1.00 84.31 96 ARG A C 1
ATOM 720 O O . ARG A 1 96 ? -60.362 15.072 110.852 1.00 84.31 96 ARG A O 1
ATOM 727 N N . GLU A 1 97 ? -59.912 14.161 112.854 1.00 86.00 97 GLU A N 1
ATOM 728 C CA . GLU A 1 97 ? -58.458 14.348 112.771 1.00 86.00 97 GLU A CA 1
ATOM 729 C C . GLU A 1 97 ? -57.844 13.500 111.652 1.00 86.00 97 GLU A C 1
ATOM 731 O O . GLU A 1 97 ? -57.071 14.020 110.847 1.00 86.00 97 GLU A O 1
ATOM 736 N N . GLN A 1 98 ? -58.267 12.239 111.513 1.00 82.56 98 GLN A N 1
ATOM 737 C CA . GLN A 1 98 ? -57.831 11.381 110.407 1.00 82.56 98 GLN A CA 1
ATOM 738 C C . GLN A 1 98 ? -58.256 11.937 109.040 1.00 82.56 98 GLN A C 1
ATOM 740 O O . GLN A 1 98 ? -57.459 11.945 108.102 1.00 82.56 98 GLN A O 1
ATOM 745 N N . PHE A 1 99 ? -59.470 12.485 108.923 1.00 86.62 99 PHE A N 1
ATOM 746 C CA . PHE A 1 99 ? -59.917 13.142 107.691 1.00 86.62 99 PHE A CA 1
ATOM 747 C C . PHE A 1 99 ? -59.115 14.404 107.365 1.00 86.62 99 PHE A C 1
ATOM 749 O O . PHE A 1 99 ? -58.827 14.650 106.193 1.00 86.62 99 PHE A O 1
ATOM 756 N N . HIS A 1 100 ? -58.738 15.204 108.365 1.00 83.50 100 HIS A N 1
ATOM 757 C CA . HIS A 1 100 ? -57.894 16.378 108.142 1.00 83.50 100 HIS A CA 1
ATOM 758 C C . HIS A 1 100 ? -56.488 15.993 107.683 1.00 83.50 100 HIS A C 1
ATOM 760 O O . HIS A 1 100 ? -56.015 16.554 106.695 1.00 83.50 100 HIS A O 1
ATOM 766 N N . LEU A 1 101 ? -55.868 15.001 108.324 1.00 83.69 101 LEU A N 1
ATOM 767 C CA . LEU A 1 101 ? -54.551 14.494 107.931 1.00 83.69 101 LEU A CA 1
ATOM 768 C C . LEU A 1 101 ? -54.575 13.886 106.523 1.00 83.69 101 LEU A C 1
ATOM 770 O O . LEU A 1 101 ? -53.718 14.197 105.698 1.00 83.69 101 LEU A O 1
ATOM 774 N N . HIS A 1 102 ? -55.597 13.087 106.205 1.00 84.00 102 HIS A N 1
ATOM 775 C CA . HIS A 1 102 ? -55.742 12.505 104.873 1.00 84.00 102 HIS A CA 1
ATOM 776 C C . HIS A 1 102 ? -56.002 13.571 103.803 1.00 84.00 102 HIS A C 1
ATOM 778 O O . HIS A 1 102 ? -55.441 13.504 102.711 1.00 84.00 102 HIS A O 1
ATOM 784 N N . ARG A 1 103 ? -56.812 14.592 104.113 1.00 85.44 103 ARG A N 1
ATOM 785 C CA . ARG A 1 103 ? -57.073 15.710 103.199 1.00 85.44 103 ARG A CA 1
ATOM 786 C C . ARG A 1 103 ? -55.813 16.527 102.934 1.00 85.44 103 ARG A C 1
ATOM 788 O O . ARG A 1 103 ? -55.585 16.906 101.787 1.00 85.44 103 ARG A O 1
ATOM 795 N N . GLU A 1 104 ? -55.015 16.816 103.959 1.00 84.31 104 GLU A N 1
ATOM 796 C CA . GLU A 1 104 ? -53.756 17.539 103.772 1.00 84.31 104 GLU A CA 1
ATOM 797 C C . GLU A 1 104 ? -52.770 16.743 102.923 1.00 84.31 104 GLU A C 1
ATOM 799 O O . GLU A 1 104 ? -52.230 17.301 101.971 1.00 84.31 104 GLU A O 1
ATOM 804 N N . TRP A 1 105 ? -52.605 15.447 103.189 1.00 87.25 105 TRP A N 1
ATOM 805 C CA . TRP A 1 105 ? -51.785 14.567 102.356 1.00 87.25 105 TRP A CA 1
ATOM 806 C C . TRP A 1 105 ? -52.293 14.514 100.904 1.00 87.25 105 TRP A C 1
ATOM 808 O O . TRP A 1 105 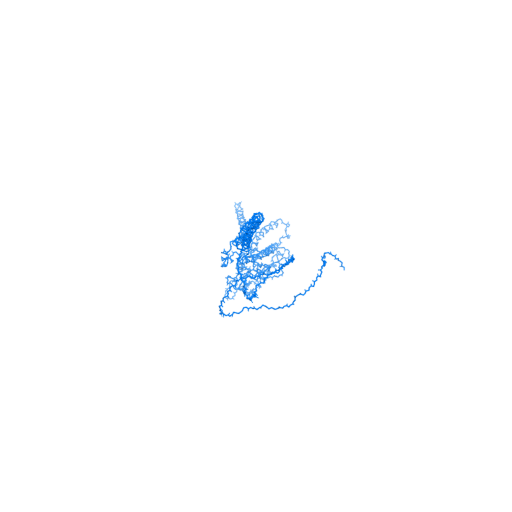? -51.526 14.696 99.959 1.00 87.25 105 TRP A O 1
ATOM 818 N N . PHE A 1 106 ? -53.603 14.349 100.699 1.00 85.56 106 PHE A N 1
ATOM 819 C CA . PHE A 1 106 ? -54.184 14.244 99.360 1.00 85.56 106 PHE A CA 1
ATOM 820 C C . PHE A 1 106 ? -54.023 15.538 98.552 1.00 85.56 106 PHE A C 1
ATOM 822 O O . PHE A 1 106 ? -53.641 15.518 97.384 1.00 85.56 106 PHE A O 1
ATOM 829 N N . VAL A 1 107 ? -54.285 16.695 99.160 1.00 83.69 107 VAL A N 1
ATOM 830 C CA . VAL A 1 107 ? -54.169 17.970 98.445 1.00 83.69 107 VAL A CA 1
ATOM 831 C C . VAL A 1 107 ? -52.702 18.348 98.254 1.00 83.69 107 VAL A C 1
ATOM 833 O O . VAL A 1 107 ? -52.286 18.650 97.138 1.00 83.69 107 VAL A O 1
ATOM 836 N N . ARG A 1 108 ? -51.905 18.333 99.326 1.00 81.69 108 ARG A N 1
ATOM 837 C CA . ARG A 1 108 ? -50.533 18.851 99.308 1.00 81.69 108 ARG A CA 1
ATOM 838 C C . ARG A 1 108 ? -49.565 17.892 98.626 1.00 81.69 108 ARG A C 1
ATOM 840 O O . ARG A 1 108 ? -48.805 18.312 97.756 1.00 81.69 108 ARG A O 1
ATOM 847 N N . ASP A 1 109 ? -49.595 16.619 98.999 1.00 81.31 109 ASP A N 1
ATOM 848 C CA . ASP A 1 109 ? -48.587 15.664 98.545 1.00 81.31 109 ASP A CA 1
ATOM 849 C C . ASP A 1 109 ? -49.015 14.975 97.255 1.00 81.31 109 ASP A C 1
ATOM 851 O O . ASP A 1 109 ? -48.224 14.884 96.315 1.00 81.31 109 ASP A O 1
ATOM 855 N N . TYR A 1 110 ? -50.274 14.553 97.151 1.00 81.38 110 TYR A N 1
ATOM 856 C CA . TYR A 1 110 ? -50.733 13.857 95.951 1.00 81.38 110 TYR A CA 1
ATOM 857 C C . TYR A 1 110 ? -51.005 14.820 94.782 1.00 81.38 110 TYR A C 1
ATOM 859 O O . TYR A 1 110 ? -50.391 14.672 93.724 1.00 81.38 110 TYR A O 1
ATOM 867 N N . ILE A 1 111 ? -51.858 15.838 94.961 1.00 83.44 111 ILE A N 1
ATOM 868 C CA . ILE A 1 111 ? -52.240 16.740 93.856 1.00 83.44 111 ILE A CA 1
ATOM 869 C C . ILE A 1 111 ? -51.140 17.735 93.477 1.00 83.44 111 ILE A C 1
ATOM 871 O O . ILE A 1 111 ? -50.887 17.913 92.288 1.00 83.44 111 ILE A O 1
ATOM 875 N N . PHE A 1 112 ? -50.488 18.398 94.436 1.00 81.75 112 PHE A N 1
ATOM 876 C CA . PHE A 1 112 ? -49.511 19.442 94.092 1.00 81.75 112 PHE A CA 1
ATOM 877 C C . PHE A 1 112 ? -48.091 18.922 93.858 1.00 81.75 112 PHE A C 1
ATOM 879 O O . PHE A 1 112 ? -47.354 19.527 93.082 1.00 81.75 112 PHE A O 1
ATOM 886 N N . ASN A 1 113 ? -47.699 17.809 94.481 1.00 78.56 113 ASN A N 1
ATOM 887 C CA . ASN A 1 113 ? -46.332 17.299 94.367 1.00 78.56 113 ASN A CA 1
ATOM 888 C C . ASN A 1 113 ? -46.219 16.079 93.454 1.00 78.56 113 ASN A C 1
ATOM 890 O O . ASN A 1 113 ? -45.357 16.067 92.574 1.00 78.56 113 ASN A O 1
ATOM 894 N N . LEU A 1 114 ? -47.048 15.053 93.655 1.00 83.56 114 LEU A N 1
ATOM 895 C CA . LEU A 1 114 ? -46.901 13.790 92.935 1.00 83.56 114 LEU A CA 1
ATOM 896 C C . LEU A 1 114 ? -47.445 13.891 91.506 1.00 83.56 114 LEU A C 1
ATOM 898 O O . LEU A 1 114 ? -46.711 13.619 90.558 1.00 83.56 114 LEU A O 1
ATOM 902 N N . TRP A 1 115 ? -48.686 14.360 91.349 1.00 83.88 115 TRP A N 1
ATOM 903 C CA . TRP A 1 115 ? -49.389 14.403 90.063 1.00 83.88 115 TRP A CA 1
ATOM 904 C C . TRP A 1 115 ? -48.644 15.195 88.973 1.00 83.88 115 TRP A C 1
ATOM 906 O O . TRP A 1 115 ? -48.446 14.655 87.878 1.00 83.88 115 TRP A O 1
ATOM 916 N N . PRO A 1 116 ? -48.174 16.438 89.212 1.00 83.50 116 PRO A N 1
ATOM 917 C CA . PRO A 1 116 ? -47.535 17.231 88.168 1.00 83.50 116 PRO A CA 1
ATOM 918 C C . PRO A 1 116 ? -46.174 16.649 87.793 1.00 83.50 116 PRO A C 1
ATOM 920 O O . PRO A 1 116 ? -45.824 16.640 86.618 1.00 83.50 116 PRO A O 1
ATOM 923 N N . LYS A 1 117 ? -45.436 16.088 88.763 1.00 79.88 117 LYS A N 1
ATOM 924 C CA . LYS A 1 117 ? -44.164 15.399 88.506 1.00 79.88 117 LYS A CA 1
ATOM 925 C C . LYS A 1 117 ? -44.367 14.151 87.656 1.00 79.88 117 LYS A C 1
ATOM 927 O O . LYS A 1 117 ? -43.619 13.947 86.707 1.00 79.88 117 LYS A O 1
ATOM 932 N N . THR A 1 118 ? -45.395 13.351 87.939 1.00 77.94 118 THR A N 1
ATOM 933 C CA . THR A 1 118 ? -45.718 12.181 87.110 1.00 77.94 118 THR A CA 1
ATOM 934 C C . THR A 1 118 ? -46.178 12.564 85.706 1.00 77.94 118 THR A C 1
ATOM 936 O O . THR A 1 118 ? -45.775 11.906 84.753 1.00 77.94 118 THR A O 1
ATOM 939 N N . LEU A 1 119 ? -46.949 13.645 85.541 1.00 82.62 119 LEU A N 1
ATOM 940 C CA . LEU A 1 119 ? -47.318 14.140 84.210 1.00 82.62 119 LEU A CA 1
ATOM 941 C C . LEU A 1 119 ? -46.118 14.707 83.445 1.00 82.62 119 LEU A C 1
ATOM 943 O O . LEU A 1 119 ? -46.025 14.504 82.239 1.00 82.62 119 LEU A O 1
ATOM 947 N N . MET A 1 120 ? -45.193 15.383 84.129 1.00 79.31 120 MET A N 1
ATOM 948 C CA . MET A 1 120 ? -43.971 15.903 83.513 1.00 79.31 120 MET A CA 1
ATOM 949 C C . MET A 1 120 ? -43.065 14.760 83.039 1.00 79.31 120 MET A C 1
ATOM 951 O O . MET A 1 120 ? -42.602 14.786 81.903 1.00 79.31 120 MET A O 1
ATOM 955 N N . LEU A 1 121 ? -42.910 13.710 83.855 1.00 83.62 121 LEU A N 1
ATOM 956 C CA . LEU A 1 121 ? -42.210 12.482 83.466 1.00 83.62 121 LEU A CA 1
ATOM 957 C C . LEU A 1 121 ? -42.917 11.761 82.309 1.00 83.62 121 LEU A C 1
ATOM 959 O O . LEU A 1 121 ? -42.261 11.279 81.392 1.00 83.62 121 LEU A O 1
ATOM 963 N N . MET A 1 122 ? -44.251 11.708 82.306 1.00 82.44 122 MET A N 1
ATOM 964 C CA . MET A 1 122 ? -45.012 11.117 81.201 1.00 82.44 122 MET A CA 1
ATOM 965 C C . MET A 1 122 ? -44.838 11.914 79.899 1.00 82.44 122 MET A C 1
ATOM 967 O O . MET A 1 122 ? -44.663 11.317 78.838 1.00 82.44 122 MET A O 1
ATOM 971 N N . ALA A 1 123 ? -44.853 13.247 79.972 1.00 83.69 123 ALA A N 1
ATOM 972 C CA . ALA A 1 123 ? -44.619 14.116 78.824 1.00 83.69 123 ALA A CA 1
ATOM 973 C C . ALA A 1 123 ? -43.196 13.951 78.267 1.00 83.69 123 ALA A C 1
ATOM 975 O O . ALA A 1 123 ? -43.041 13.850 77.053 1.00 83.69 123 ALA A O 1
ATOM 976 N N . GLU A 1 124 ? -42.185 13.839 79.135 1.00 82.62 124 GLU A N 1
ATOM 977 C CA . GLU A 1 124 ? -40.790 13.588 78.751 1.00 82.62 124 GLU A CA 1
ATOM 978 C C . GLU A 1 124 ? -40.626 12.234 78.041 1.00 82.62 124 GLU A C 1
ATOM 980 O O . GLU A 1 124 ? -39.991 12.144 76.989 1.00 82.62 124 GLU A O 1
ATOM 985 N N . GLN A 1 125 ? -41.273 11.184 78.556 1.00 82.56 125 GLN A N 1
ATOM 986 C CA . GLN A 1 125 ? -41.287 9.871 77.906 1.00 82.56 125 GLN A CA 1
ATOM 987 C C . GLN A 1 125 ? -42.004 9.918 76.548 1.00 82.56 125 GLN A C 1
ATOM 989 O O . GLN A 1 125 ? -41.499 9.367 75.571 1.00 82.56 125 GLN A O 1
ATOM 994 N N . MET A 1 126 ? -43.137 10.623 76.438 1.00 81.19 126 MET A N 1
ATOM 995 C CA . MET A 1 126 ? -43.849 10.786 75.163 1.00 81.19 126 MET A CA 1
ATOM 996 C C . MET A 1 126 ? -43.030 11.573 74.129 1.00 81.19 126 MET A C 1
ATOM 998 O O . MET A 1 126 ? -42.996 11.171 72.964 1.00 81.19 126 MET A O 1
ATOM 1002 N N . SER A 1 127 ? -42.336 12.647 74.526 1.00 83.75 127 SER A N 1
ATOM 1003 C CA . SER A 1 127 ? -41.451 13.393 73.621 1.00 83.75 127 SER A CA 1
ATOM 1004 C C . SER A 1 127 ? -40.229 12.581 73.204 1.00 83.75 127 SER A C 1
ATOM 1006 O O . SER A 1 127 ? -39.853 12.625 72.035 1.00 83.75 127 SER A O 1
ATOM 1008 N N . ASN A 1 128 ? -39.653 11.791 74.118 1.00 82.19 128 ASN A N 1
ATOM 1009 C CA . ASN A 1 128 ? -38.544 10.894 73.795 1.00 82.19 128 ASN A CA 1
ATOM 1010 C C . ASN A 1 128 ? -38.976 9.835 72.776 1.00 82.19 128 ASN A C 1
ATOM 1012 O O . ASN A 1 128 ? -38.298 9.647 71.770 1.00 82.19 128 ASN A O 1
ATOM 1016 N N . VAL A 1 129 ? -40.138 9.200 72.967 1.00 83.94 129 VAL A N 1
ATOM 1017 C CA . VAL A 1 129 ? -40.685 8.224 72.006 1.00 83.94 129 VAL A CA 1
ATOM 1018 C C . VAL A 1 129 ? -40.966 8.867 70.644 1.00 83.94 129 VAL A C 1
ATOM 1020 O O . VAL A 1 129 ? -40.627 8.280 69.616 1.00 83.94 129 VAL A O 1
ATOM 1023 N N . ALA A 1 130 ? -41.525 10.080 70.611 1.00 80.62 130 ALA A N 1
ATOM 1024 C CA . ALA A 1 130 ? -41.744 10.810 69.361 1.00 80.62 130 ALA A CA 1
ATOM 1025 C C . ALA A 1 130 ? -40.421 11.137 68.639 1.00 80.62 130 ALA A C 1
ATOM 1027 O O . ALA A 1 130 ? -40.333 11.003 67.417 1.00 80.62 130 ALA A O 1
ATOM 1028 N N . MET A 1 131 ? -39.370 11.502 69.384 1.00 80.31 131 MET A N 1
ATOM 1029 C CA . MET A 1 131 ? -38.029 11.706 68.826 1.00 80.31 131 MET A CA 1
ATOM 1030 C C . MET A 1 131 ? -37.429 10.412 68.268 1.00 80.31 131 MET A C 1
ATOM 1032 O O . MET A 1 131 ? -36.874 10.437 67.172 1.00 80.31 131 MET A O 1
ATOM 1036 N N . TYR A 1 132 ? -37.582 9.279 68.962 1.00 81.69 132 TYR A N 1
ATOM 1037 C CA . TYR A 1 132 ? -37.114 7.979 68.466 1.00 81.69 132 TYR A CA 1
ATOM 1038 C C . TYR A 1 132 ? -37.803 7.575 67.159 1.00 81.69 132 TYR A C 1
ATOM 1040 O O . TYR A 1 132 ? -37.147 7.078 66.247 1.00 81.69 132 TYR A O 1
ATOM 1048 N N . GLN A 1 133 ? -39.105 7.837 67.018 1.00 84.06 133 GLN A N 1
ATOM 1049 C CA . GLN A 1 133 ? -39.822 7.569 65.768 1.00 84.06 133 GLN A CA 1
ATOM 1050 C C . GLN A 1 133 ? -39.313 8.441 64.612 1.00 84.06 133 GLN A C 1
ATOM 1052 O O . GLN A 1 133 ? -39.124 7.935 63.507 1.00 84.06 133 GLN A O 1
ATOM 1057 N N . MET A 1 134 ? -39.036 9.727 64.856 1.00 82.56 134 MET A N 1
ATOM 1058 C CA . MET A 1 134 ? -38.469 10.616 63.831 1.00 82.56 134 MET A CA 1
ATOM 1059 C C . MET A 1 134 ? -37.025 10.256 63.473 1.00 82.56 134 MET A C 1
ATOM 1061 O O . MET A 1 134 ? -36.652 10.374 62.308 1.00 82.56 134 MET A O 1
ATOM 1065 N N . MET A 1 135 ? -36.231 9.772 64.433 1.00 88.44 135 MET A N 1
ATOM 1066 C CA . MET A 1 135 ? -34.887 9.250 64.174 1.00 88.44 135 MET A CA 1
ATOM 1067 C C . MET A 1 135 ? -34.941 8.037 63.240 1.00 88.44 135 MET A C 1
ATOM 1069 O O . MET A 1 135 ? -34.256 8.037 62.224 1.00 88.44 135 MET A O 1
ATOM 1073 N N . ILE A 1 136 ? -35.827 7.073 63.513 1.00 90.12 136 ILE A N 1
ATOM 1074 C CA . ILE A 1 136 ? -36.029 5.893 62.656 1.00 90.12 136 ILE A CA 1
ATOM 1075 C C . ILE A 1 136 ? -36.460 6.308 61.239 1.00 90.12 136 ILE A C 1
ATOM 1077 O O . ILE A 1 136 ? -35.947 5.789 60.250 1.00 90.12 136 ILE A O 1
ATOM 1081 N N . VAL A 1 137 ? -37.378 7.272 61.107 1.00 90.12 137 VAL A N 1
ATOM 1082 C CA . VAL A 1 137 ? -37.786 7.795 59.790 1.00 90.12 137 VAL A CA 1
ATOM 1083 C C . VAL A 1 137 ? -36.616 8.481 59.076 1.00 90.12 137 VAL A C 1
ATOM 1085 O O . VAL A 1 137 ? -36.430 8.270 57.879 1.00 90.12 137 VAL A O 1
ATOM 1088 N N . GLY A 1 138 ? -35.813 9.269 59.795 1.00 91.94 138 GLY A N 1
ATOM 1089 C CA . GLY A 1 138 ? -34.609 9.905 59.260 1.00 91.94 138 GLY A CA 1
ATOM 1090 C C . GLY A 1 138 ? -33.589 8.891 58.745 1.00 91.94 138 GLY A C 1
ATOM 1091 O O . GLY A 1 138 ? -33.103 9.041 57.626 1.00 91.94 138 GLY A O 1
ATOM 1092 N N . GLU A 1 139 ? -33.343 7.821 59.505 1.00 92.62 139 GLU A N 1
ATOM 1093 C CA . GLU A 1 139 ? -32.476 6.708 59.098 1.00 92.62 139 GLU A CA 1
ATOM 1094 C C . GLU A 1 139 ? -32.983 6.028 57.815 1.00 92.62 139 GLU A C 1
ATOM 1096 O O . GLU A 1 139 ? -32.190 5.734 56.922 1.00 92.62 139 GLU A O 1
ATOM 1101 N N . PHE A 1 140 ? -34.300 5.841 57.654 1.00 93.69 140 PHE A N 1
ATOM 1102 C CA . PHE A 1 140 ? -34.861 5.294 56.412 1.00 93.69 140 PHE A CA 1
ATOM 1103 C C . PHE A 1 140 ? -34.702 6.228 55.207 1.00 93.69 140 PHE A C 1
ATOM 1105 O O . PHE A 1 140 ? -34.461 5.750 54.096 1.00 93.69 140 PHE A O 1
ATOM 1112 N N . TYR A 1 141 ? -34.832 7.545 55.393 1.00 95.19 141 TYR A N 1
ATOM 1113 C CA . TYR A 1 141 ? -34.613 8.508 54.310 1.00 95.19 141 TYR A CA 1
ATOM 1114 C C . TYR A 1 141 ? -33.142 8.592 53.900 1.00 95.19 141 TYR A C 1
ATOM 1116 O O . TYR A 1 141 ? -32.864 8.650 52.702 1.00 95.19 141 TYR A O 1
ATOM 1124 N N . ASP A 1 142 ? -32.219 8.550 54.861 1.00 96.50 142 ASP A N 1
ATOM 1125 C CA . ASP A 1 142 ? -30.780 8.529 54.587 1.00 96.50 142 ASP A CA 1
ATOM 1126 C C . ASP A 1 142 ? -30.375 7.239 53.860 1.00 96.50 142 ASP A C 1
ATOM 1128 O O . ASP A 1 142 ? -29.777 7.291 52.784 1.00 96.50 142 ASP A O 1
ATOM 1132 N N . ALA A 1 143 ? -30.829 6.079 54.351 1.00 94.88 143 ALA A N 1
ATOM 1133 C CA . ALA A 1 143 ? -30.603 4.793 53.692 1.00 94.88 143 ALA A CA 1
ATOM 1134 C C . ALA A 1 143 ? -31.174 4.763 52.264 1.00 94.88 143 ALA A C 1
ATOM 1136 O O . ALA A 1 143 ? -30.534 4.245 51.347 1.00 94.88 143 ALA A O 1
ATOM 1137 N N . LYS A 1 144 ? -32.358 5.350 52.044 1.00 96.56 144 LYS A N 1
ATOM 1138 C CA . LYS A 1 144 ? -32.955 5.462 50.708 1.00 96.56 144 LYS A CA 1
ATOM 1139 C C . LYS A 1 144 ? -32.101 6.327 49.780 1.00 96.56 144 LYS A C 1
ATOM 1141 O O . LYS A 1 144 ? -31.795 5.888 48.675 1.00 96.56 144 LYS A O 1
ATOM 1146 N N . LEU A 1 145 ? -31.704 7.523 50.216 1.00 96.50 145 LEU A N 1
ATOM 1147 C CA . LEU A 1 145 ? -30.841 8.416 49.435 1.00 96.50 145 LEU A CA 1
ATOM 1148 C C . LEU A 1 145 ? -29.494 7.756 49.116 1.00 96.50 145 LEU A C 1
ATOM 1150 O O . LEU A 1 145 ? -28.995 7.856 47.993 1.00 96.50 145 LEU A O 1
ATOM 1154 N N . GLN A 1 146 ? -28.920 7.024 50.069 1.00 96.31 146 GLN A N 1
ATOM 1155 C CA . GLN A 1 146 ? -27.686 6.279 49.853 1.00 96.31 146 GLN A CA 1
ATOM 1156 C C . GLN A 1 146 ? -27.863 5.150 48.822 1.00 96.31 146 GLN A C 1
ATOM 1158 O O . GLN A 1 146 ? -27.001 4.959 47.968 1.00 96.31 146 GLN A O 1
ATOM 1163 N N . LEU A 1 147 ? -28.983 4.423 48.847 1.00 96.38 147 LEU A N 1
ATOM 1164 C CA . LEU A 1 147 ? -29.273 3.387 47.851 1.00 96.38 147 LEU A CA 1
ATOM 1165 C C . LEU A 1 147 ? -29.554 3.976 46.463 1.00 96.38 147 LEU A C 1
ATOM 1167 O O . LEU A 1 147 ? -29.043 3.456 45.474 1.00 96.38 147 LEU A O 1
ATOM 1171 N N . GLU A 1 148 ? -30.314 5.069 46.369 1.00 97.69 148 GLU A N 1
ATOM 1172 C CA . GLU A 1 148 ? -30.590 5.750 45.095 1.00 97.69 148 GLU A CA 1
ATOM 1173 C C . GLU A 1 148 ? -29.308 6.305 44.467 1.00 97.69 148 GLU A C 1
ATOM 1175 O O . GLU A 1 148 ? -29.077 6.130 43.272 1.00 97.69 148 GLU A O 1
ATOM 1180 N N . THR A 1 149 ? -28.426 6.904 45.271 1.00 96.31 149 THR A N 1
ATOM 1181 C CA . THR A 1 149 ? -27.119 7.369 44.785 1.00 96.31 149 THR A CA 1
ATOM 1182 C C . THR A 1 149 ? -26.230 6.207 44.344 1.00 96.31 149 THR A C 1
ATOM 1184 O O . THR A 1 149 ? -25.611 6.300 43.287 1.00 96.31 149 THR A O 1
ATOM 1187 N N . GLN A 1 150 ? -26.197 5.089 45.078 1.00 96.19 150 GLN A N 1
ATOM 1188 C CA . GLN A 1 150 ? -25.467 3.887 44.655 1.00 96.19 150 GLN A CA 1
ATOM 1189 C C . GLN A 1 150 ? -26.010 3.303 43.345 1.00 96.19 150 GLN A C 1
ATOM 1191 O O . GLN A 1 150 ? -25.224 2.934 42.473 1.00 96.19 150 GLN A O 1
ATOM 1196 N N . LEU A 1 151 ? -27.334 3.235 43.181 1.00 97.00 151 LEU A N 1
ATOM 1197 C CA . LEU A 1 151 ? -27.961 2.778 41.940 1.00 97.00 151 LEU A CA 1
ATOM 1198 C C . LEU A 1 151 ? -27.593 3.685 40.767 1.00 97.00 151 LEU A C 1
ATOM 1200 O O . LEU A 1 151 ? -27.155 3.177 39.739 1.00 97.00 151 LEU A O 1
ATOM 1204 N N . LEU A 1 152 ? -27.680 5.004 40.950 1.00 97.12 152 LEU A N 1
ATOM 1205 C CA . LEU A 1 152 ? -27.294 5.975 39.929 1.00 97.12 152 LEU A CA 1
ATOM 1206 C C . LEU A 1 152 ? -25.810 5.849 39.555 1.00 97.12 152 LEU A C 1
ATOM 1208 O O . LEU A 1 152 ? -25.462 5.886 38.378 1.00 97.12 152 LEU A O 1
ATOM 1212 N N . PHE A 1 153 ? -24.921 5.659 40.535 1.00 96.81 153 PHE A N 1
ATOM 1213 C CA . PHE A 1 153 ? -23.502 5.429 40.258 1.00 96.81 153 PHE A CA 1
ATOM 1214 C C . PHE A 1 153 ? -23.270 4.140 39.471 1.00 96.81 153 PHE A C 1
ATOM 1216 O O . PHE A 1 153 ? -22.466 4.145 38.542 1.00 96.81 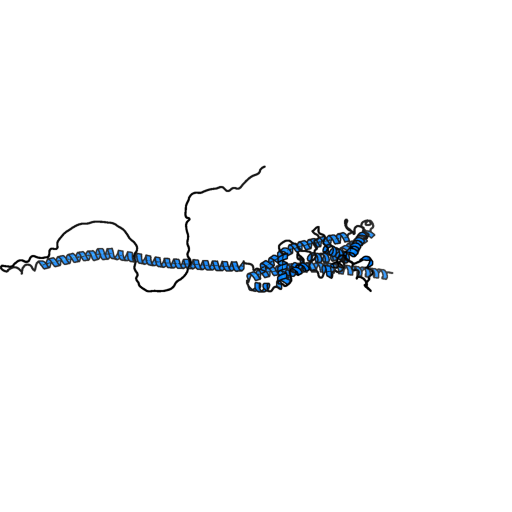153 PHE A O 1
ATOM 1223 N N . ASN A 1 154 ? -23.970 3.056 39.806 1.00 95.56 154 ASN A N 1
ATOM 1224 C CA . ASN A 1 154 ? -23.879 1.802 39.060 1.00 95.56 154 ASN A CA 1
ATOM 1225 C C . ASN A 1 154 ? -24.420 1.953 37.633 1.00 95.56 154 ASN A C 1
ATOM 1227 O O . ASN A 1 154 ? -23.823 1.427 36.697 1.00 95.56 154 ASN A O 1
ATOM 1231 N N . GLU A 1 155 ? -25.517 2.687 37.448 1.00 96.19 155 GLU A N 1
ATOM 1232 C CA . GLU A 1 155 ? -26.086 2.976 36.130 1.00 96.19 155 GLU A CA 1
ATOM 1233 C C . GLU A 1 155 ? -25.099 3.761 35.261 1.00 96.19 155 GLU A C 1
ATOM 1235 O O . GLU A 1 155 ? -24.749 3.304 34.173 1.00 96.19 155 GLU A O 1
ATOM 1240 N N . LEU A 1 156 ? -24.552 4.864 35.779 1.00 95.00 156 LEU A N 1
ATOM 1241 C CA . LEU A 1 156 ? -23.563 5.679 35.069 1.00 95.00 156 LEU A CA 1
ATOM 1242 C C . LEU A 1 156 ? -22.260 4.919 34.796 1.00 95.00 156 LEU A C 1
ATOM 1244 O O . LEU A 1 156 ? -21.663 5.084 33.734 1.00 95.00 156 LEU A O 1
ATOM 1248 N N . GLN A 1 157 ? -21.803 4.072 35.723 1.00 94.38 157 GLN A N 1
ATOM 1249 C CA . GLN A 1 157 ? -20.630 3.222 35.495 1.00 94.38 157 GLN A CA 1
ATOM 1250 C C . GLN A 1 157 ? -20.882 2.193 34.392 1.00 94.38 157 GLN A C 1
ATOM 1252 O O . GLN A 1 157 ? -20.002 1.971 33.563 1.00 94.38 157 GLN A O 1
ATOM 1257 N N . ASN A 1 158 ? -22.072 1.592 34.350 1.00 91.94 158 ASN A N 1
ATOM 1258 C CA . ASN A 1 158 ? -22.443 0.635 33.311 1.00 91.94 158 ASN A CA 1
ATOM 1259 C C . ASN A 1 158 ? -22.596 1.310 31.945 1.00 91.94 158 ASN A C 1
ATOM 1261 O O . ASN A 1 158 ? -22.130 0.765 30.944 1.00 91.94 158 ASN A O 1
ATOM 1265 N N . GLU A 1 159 ? -23.201 2.498 31.892 1.00 89.06 159 GLU A N 1
ATOM 1266 C CA . GLU A 1 159 ? -23.303 3.294 30.668 1.00 89.06 159 GLU A CA 1
ATOM 1267 C C . GLU A 1 159 ? -21.911 3.700 30.166 1.00 89.06 159 GLU A C 1
ATOM 1269 O O . GLU A 1 159 ? -21.568 3.436 29.013 1.00 89.06 159 GLU A O 1
ATOM 1274 N N . ALA A 1 160 ? -21.048 4.204 31.054 1.00 88.62 160 ALA A N 1
ATOM 1275 C CA . ALA A 1 160 ? -19.665 4.525 30.717 1.00 88.62 160 ALA A CA 1
ATOM 1276 C C . ALA A 1 160 ? -18.888 3.287 30.238 1.00 88.62 160 ALA A C 1
ATOM 1278 O O . ALA A 1 160 ? -18.197 3.345 29.221 1.00 88.62 160 ALA A O 1
ATOM 1279 N N . ALA A 1 161 ? -19.007 2.144 30.917 1.00 88.19 161 ALA A N 1
ATOM 1280 C CA . ALA A 1 161 ? -18.359 0.906 30.489 1.00 88.19 161 ALA A CA 1
ATOM 1281 C C . ALA A 1 161 ? -18.850 0.468 29.100 1.00 88.19 161 ALA A C 1
ATOM 1283 O O . ALA A 1 161 ? -18.041 0.114 28.237 1.00 88.19 161 ALA A O 1
ATOM 1284 N N . LYS A 1 162 ? -20.163 0.557 28.852 1.00 84.88 162 LYS A N 1
ATOM 1285 C CA . LYS A 1 162 ? -20.765 0.243 27.555 1.00 84.88 162 LYS A CA 1
ATOM 1286 C C . LYS A 1 162 ? -20.215 1.147 26.453 1.00 84.88 162 LYS A C 1
ATOM 1288 O O . LYS A 1 162 ? -19.875 0.618 25.393 1.00 84.88 162 LYS A O 1
ATOM 1293 N N . ASP A 1 163 ? -20.095 2.445 26.718 1.00 85.44 163 ASP A N 1
ATOM 1294 C CA . ASP A 1 163 ? -19.690 3.465 25.749 1.00 85.44 163 ASP A CA 1
ATOM 1295 C C . ASP A 1 163 ? -18.184 3.524 25.491 1.00 85.44 163 ASP A C 1
ATOM 1297 O O . ASP A 1 163 ? -17.768 3.814 24.363 1.00 85.44 163 ASP A O 1
ATOM 1301 N N . TYR A 1 164 ? -17.351 3.261 26.502 1.00 84.81 164 TYR A N 1
ATOM 1302 C CA . TYR A 1 164 ? -15.896 3.336 26.368 1.00 84.81 164 TYR A CA 1
ATOM 1303 C C . TYR A 1 164 ? -15.276 2.046 25.831 1.00 84.81 164 TYR A C 1
ATOM 1305 O O . TYR A 1 164 ? -14.316 2.140 25.059 1.00 84.81 164 TYR A O 1
ATOM 1313 N N . GLN A 1 165 ? -15.839 0.874 26.135 1.00 85.31 165 GLN A N 1
ATOM 1314 C CA . GLN A 1 165 ? -15.304 -0.411 25.683 1.00 85.31 165 GLN A CA 1
ATOM 1315 C C . GLN A 1 165 ? -15.423 -0.572 24.151 1.00 85.31 165 GLN A C 1
ATOM 1317 O O . GLN A 1 165 ? -16.543 -0.660 23.637 1.00 85.31 165 GLN A O 1
ATOM 1322 N N . PRO A 1 166 ? -14.298 -0.617 23.404 1.00 84.62 166 PRO A N 1
ATOM 1323 C CA . PRO A 1 166 ? -14.328 -0.876 21.965 1.00 84.62 166 PRO A CA 1
ATOM 1324 C C . PRO A 1 166 ? -14.808 -2.305 21.676 1.00 84.62 166 PRO A C 1
ATOM 1326 O O . PRO A 1 166 ? -14.572 -3.207 22.478 1.00 84.62 166 PRO A O 1
ATOM 1329 N N . SER A 1 167 ? -15.471 -2.511 20.533 1.00 83.75 167 SER A N 1
ATOM 1330 C CA . SER A 1 167 ? -15.727 -3.859 20.010 1.00 83.75 167 SER A CA 1
ATOM 1331 C C . SER A 1 167 ? -14.457 -4.480 19.435 1.00 83.75 167 SER A C 1
ATOM 1333 O O . SER A 1 167 ? -13.554 -3.774 18.975 1.00 83.75 167 SER A O 1
ATOM 1335 N N . ASP A 1 168 ? -14.429 -5.808 19.374 1.00 82.44 168 ASP A N 1
ATOM 1336 C CA . ASP A 1 168 ? -13.315 -6.549 18.788 1.00 82.44 168 ASP A CA 1
ATOM 1337 C C . ASP A 1 168 ? -13.110 -6.185 17.311 1.00 82.44 168 ASP A C 1
ATOM 1339 O O . ASP A 1 168 ? -11.975 -5.955 16.895 1.00 82.44 168 ASP A O 1
ATOM 1343 N N . SER A 1 169 ? -14.181 -5.991 16.526 1.00 78.88 169 SER A N 1
ATOM 1344 C CA . SER A 1 169 ? -14.059 -5.517 15.134 1.00 78.88 169 SER A CA 1
ATOM 1345 C C . SER A 1 169 ? -13.362 -4.163 14.997 1.00 78.88 169 SER A C 1
ATOM 1347 O O . SER A 1 169 ? -12.673 -3.929 14.003 1.00 78.88 169 SER A O 1
ATOM 1349 N N . PHE A 1 170 ? -13.492 -3.268 15.981 1.00 83.62 170 PHE A N 1
ATOM 1350 C CA . PHE A 1 170 ? -12.764 -2.000 15.972 1.00 83.62 170 PHE A CA 1
ATOM 1351 C C . PHE A 1 170 ? -11.267 -2.211 16.246 1.00 83.62 170 PHE A C 1
ATOM 1353 O O . PHE A 1 170 ? -10.423 -1.557 15.634 1.00 83.62 170 PHE A O 1
ATOM 1360 N N . CYS A 1 171 ? -10.920 -3.165 17.109 1.00 84.25 171 CYS A N 1
ATOM 1361 C CA . CYS A 1 171 ? -9.531 -3.562 17.335 1.00 84.25 171 CYS A CA 1
ATOM 1362 C C . CYS A 1 171 ? -8.920 -4.227 16.089 1.00 84.25 171 CYS A C 1
ATOM 1364 O O . CYS A 1 171 ? -7.777 -3.918 15.739 1.00 84.25 171 CYS A O 1
ATOM 1366 N N . TYR A 1 172 ? -9.683 -5.065 15.376 1.00 80.25 172 TYR A N 1
ATOM 1367 C CA . TYR A 1 172 ? -9.269 -5.624 14.082 1.00 80.25 172 TYR A CA 1
ATOM 1368 C C . TYR A 1 172 ? -8.991 -4.520 13.059 1.00 80.25 172 TYR A C 1
ATOM 1370 O O . TYR A 1 172 ? -7.945 -4.524 12.410 1.00 80.25 172 TYR A O 1
ATOM 1378 N N . PHE A 1 173 ? -9.880 -3.527 12.978 1.00 79.88 173 PHE A N 1
ATOM 1379 C CA . PHE A 1 173 ? -9.708 -2.362 12.114 1.00 79.88 173 PHE A CA 1
ATOM 1380 C C . PHE A 1 173 ? -8.398 -1.618 12.404 1.00 79.88 173 PHE A C 1
ATOM 1382 O O . PHE A 1 173 ? -7.566 -1.427 11.517 1.00 79.88 173 PHE A O 1
ATOM 1389 N N . GLY A 1 174 ? -8.192 -1.217 13.662 1.00 81.56 174 GLY A N 1
ATOM 1390 C CA . GLY A 1 174 ? -7.019 -0.435 14.055 1.00 81.56 174 GLY A CA 1
ATOM 1391 C C . GLY A 1 174 ? -5.705 -1.191 13.859 1.00 81.56 174 GLY A C 1
ATOM 1392 O O . GLY A 1 174 ? -4.683 -0.586 13.539 1.00 81.56 174 GLY A O 1
ATOM 1393 N N . THR A 1 175 ? -5.731 -2.514 14.011 1.00 83.44 175 THR A N 1
ATOM 1394 C CA . THR A 1 175 ? -4.537 -3.348 13.860 1.00 83.44 175 THR A CA 1
ATOM 1395 C C . THR A 1 175 ? -4.131 -3.507 12.394 1.00 83.44 175 THR A C 1
ATOM 1397 O O . THR A 1 175 ? -2.946 -3.376 12.091 1.00 83.44 175 THR A O 1
ATOM 1400 N N . ASN A 1 176 ? -5.092 -3.695 11.483 1.00 80.19 176 ASN A N 1
ATOM 1401 C CA . ASN A 1 176 ? -4.817 -3.846 10.048 1.00 80.19 176 ASN A CA 1
ATOM 1402 C C . ASN A 1 176 ? -4.325 -2.550 9.380 1.00 80.19 176 ASN A C 1
ATOM 1404 O O . ASN A 1 176 ? -3.583 -2.608 8.408 1.00 80.19 176 ASN A O 1
ATOM 1408 N N . VAL A 1 177 ? -4.681 -1.377 9.913 1.00 83.75 177 VAL A N 1
ATOM 1409 C CA . VAL A 1 177 ? -4.218 -0.079 9.377 1.00 83.75 177 VAL A CA 1
ATOM 1410 C C . VAL A 1 177 ? -2.828 0.316 9.912 1.00 83.75 177 VAL A C 1
ATOM 1412 O O . VAL A 1 177 ? -2.160 1.181 9.348 1.00 83.75 177 VAL A O 1
ATOM 1415 N N . ARG A 1 178 ? -2.333 -0.324 10.982 1.00 83.19 178 ARG A N 1
ATOM 1416 C CA . ARG A 1 178 ? -1.102 0.093 11.682 1.00 83.19 178 ARG A CA 1
ATOM 1417 C C . ARG A 1 178 ? 0.165 0.037 10.818 1.00 83.19 178 ARG A C 1
ATOM 1419 O O . ARG A 1 178 ? 1.046 0.874 10.994 1.00 83.19 178 ARG A O 1
ATOM 1426 N N . SER A 1 179 ? 0.269 -0.936 9.918 1.00 83.25 179 SER A N 1
ATOM 1427 C CA . SER A 1 179 ? 1.418 -1.127 9.016 1.00 83.25 179 SER A CA 1
ATOM 1428 C C . SER A 1 179 ? 1.318 -0.347 7.712 1.00 83.25 179 SER A C 1
ATOM 1430 O O . SER A 1 179 ? 2.299 -0.277 6.963 1.00 83.25 179 SER A O 1
ATOM 1432 N N . LEU A 1 180 ? 0.156 0.251 7.442 1.00 86.38 180 LEU A N 1
ATOM 1433 C CA . LEU A 1 180 ? -0.134 0.862 6.155 1.00 86.38 180 LEU A CA 1
ATOM 1434 C C . LEU A 1 180 ? 0.784 2.057 5.888 1.00 86.38 180 LEU A C 1
ATOM 1436 O O . LEU A 1 180 ? 1.388 2.142 4.824 1.00 86.38 180 LEU A O 1
ATOM 1440 N N . SER A 1 181 ? 0.979 2.922 6.886 1.00 87.56 181 SER A N 1
ATOM 1441 C CA . SER A 1 181 ? 1.859 4.093 6.770 1.00 87.56 181 SER A CA 1
ATOM 1442 C C . SER A 1 181 ? 3.335 3.718 6.617 1.00 87.56 181 SER A C 1
ATOM 1444 O O . SER A 1 181 ? 4.072 4.356 5.867 1.00 87.56 181 SER A O 1
ATOM 1446 N N . SER A 1 182 ? 3.785 2.659 7.299 1.00 88.19 182 SER A N 1
ATOM 1447 C CA . SER A 1 182 ? 5.157 2.170 7.148 1.00 88.19 182 SER A CA 1
ATOM 1448 C C . SER A 1 182 ? 5.386 1.565 5.764 1.00 88.19 182 SER A C 1
ATOM 1450 O O . SER A 1 182 ? 6.473 1.726 5.216 1.00 88.19 182 SER A O 1
ATOM 1452 N N . SER A 1 183 ? 4.382 0.880 5.215 1.00 89.06 183 SER A N 1
ATOM 1453 C CA . SER A 1 183 ? 4.444 0.286 3.876 1.00 89.06 183 SER A CA 1
ATOM 1454 C C . SER A 1 183 ? 4.370 1.363 2.788 1.00 89.06 183 SER A C 1
ATOM 1456 O O . SER A 1 183 ? 5.096 1.284 1.805 1.00 89.06 183 SER A O 1
ATOM 1458 N N . GLU A 1 184 ? 3.583 2.424 2.999 1.00 90.69 184 GLU A N 1
ATOM 1459 C CA . GLU A 1 184 ? 3.549 3.609 2.128 1.00 90.69 184 GLU A CA 1
ATOM 1460 C C . GLU A 1 184 ? 4.914 4.313 2.070 1.00 90.69 184 GLU A C 1
ATOM 1462 O O . GLU A 1 184 ? 5.412 4.626 0.992 1.00 90.69 184 GLU A O 1
ATOM 1467 N N . SER A 1 185 ? 5.556 4.524 3.223 1.00 90.44 185 SER A N 1
ATOM 1468 C CA . SER A 1 185 ? 6.887 5.144 3.290 1.00 90.44 185 SER A CA 1
ATOM 1469 C C . SER A 1 185 ? 7.941 4.335 2.521 1.00 90.44 185 SER A C 1
ATOM 1471 O O . SER A 1 185 ? 8.754 4.898 1.783 1.00 90.44 185 SER A O 1
ATOM 1473 N N . LEU A 1 186 ? 7.894 3.003 2.638 1.00 90.31 186 LEU A N 1
ATOM 1474 C CA . LEU A 1 186 ? 8.778 2.111 1.889 1.00 90.31 186 LEU A CA 1
ATOM 1475 C C . LEU A 1 186 ? 8.490 2.159 0.381 1.00 90.31 186 LEU A C 1
ATOM 1477 O O . LEU A 1 186 ? 9.422 2.269 -0.413 1.00 90.31 186 LEU A O 1
ATOM 1481 N N . ALA A 1 187 ? 7.214 2.174 -0.013 1.00 92.06 187 ALA A N 1
ATOM 1482 C CA . ALA A 1 187 ? 6.808 2.356 -1.403 1.00 92.06 187 ALA A CA 1
ATOM 1483 C C . ALA A 1 187 ? 7.369 3.668 -1.984 1.00 92.06 187 ALA A C 1
ATOM 1485 O O . ALA A 1 187 ? 7.994 3.660 -3.045 1.00 92.06 187 ALA A O 1
ATOM 1486 N N . MET A 1 188 ? 7.240 4.789 -1.269 1.00 92.31 188 MET A N 1
ATOM 1487 C CA . MET A 1 188 ? 7.801 6.075 -1.705 1.00 92.31 188 MET A CA 1
ATOM 1488 C C . MET A 1 188 ? 9.324 6.024 -1.875 1.00 92.31 188 MET A C 1
ATOM 1490 O O . MET A 1 188 ? 9.855 6.565 -2.850 1.00 92.31 188 MET A O 1
ATOM 1494 N N . ALA A 1 189 ? 10.033 5.354 -0.964 1.00 92.94 189 ALA A N 1
ATOM 1495 C CA . ALA A 1 189 ? 11.477 5.173 -1.079 1.00 92.94 189 ALA A CA 1
ATOM 1496 C C . ALA A 1 189 ? 11.850 4.329 -2.311 1.00 92.94 189 ALA A C 1
ATOM 1498 O O . ALA A 1 189 ? 12.713 4.731 -3.092 1.00 92.94 189 ALA A O 1
ATOM 1499 N N . ASN A 1 190 ? 11.140 3.224 -2.552 1.00 93.38 190 ASN A N 1
ATOM 1500 C CA . ASN A 1 190 ? 11.336 2.377 -3.729 1.00 93.38 190 ASN A CA 1
ATOM 1501 C C . ASN A 1 190 ? 11.067 3.134 -5.040 1.00 93.38 190 ASN A C 1
ATOM 1503 O O . ASN A 1 190 ? 11.855 3.038 -5.983 1.00 93.38 190 ASN A O 1
ATOM 1507 N N . GLN A 1 191 ? 10.006 3.947 -5.096 1.00 94.44 191 GLN A N 1
ATOM 1508 C CA . GLN A 1 191 ? 9.714 4.800 -6.251 1.00 94.44 191 GLN A CA 1
ATOM 1509 C C . GLN A 1 191 ? 10.859 5.787 -6.519 1.00 94.44 191 GLN A C 1
ATOM 1511 O O . GLN A 1 191 ? 11.273 5.965 -7.668 1.00 94.44 191 GLN A O 1
ATOM 1516 N N . ALA A 1 192 ? 11.383 6.430 -5.471 1.00 93.69 192 ALA A N 1
ATOM 1517 C CA . ALA A 1 192 ? 12.492 7.371 -5.584 1.00 93.69 192 ALA A CA 1
ATOM 1518 C C . ALA A 1 192 ? 13.770 6.686 -6.100 1.00 93.69 192 ALA A C 1
ATOM 1520 O O . ALA A 1 192 ? 14.415 7.204 -7.017 1.00 93.69 192 ALA A O 1
ATOM 1521 N N . SER A 1 193 ? 14.091 5.497 -5.584 1.00 92.69 193 SER A N 1
ATOM 1522 C CA . SER A 1 193 ? 15.233 4.695 -6.033 1.00 92.69 193 SER A CA 1
ATOM 1523 C C . SER A 1 193 ? 15.105 4.280 -7.500 1.00 92.69 193 SER A C 1
ATOM 1525 O O . SER A 1 193 ? 16.028 4.503 -8.287 1.00 92.69 193 SER A O 1
ATOM 1527 N N . LEU A 1 194 ? 13.941 3.777 -7.923 1.00 92.44 194 LEU A N 1
ATOM 1528 C CA . LEU A 1 194 ? 13.684 3.419 -9.323 1.00 92.44 194 LEU A CA 1
ATOM 1529 C C . LEU A 1 194 ? 13.773 4.621 -10.270 1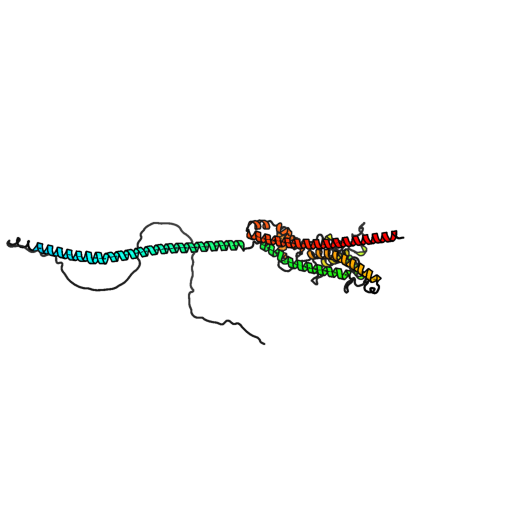.00 92.44 194 LEU A C 1
ATOM 1531 O O . LEU A 1 194 ? 14.349 4.522 -11.358 1.00 92.44 194 LEU A O 1
ATOM 1535 N N . ASN A 1 195 ? 13.240 5.774 -9.855 1.00 92.69 195 ASN A N 1
ATOM 1536 C CA . ASN A 1 195 ? 13.353 7.018 -10.615 1.00 92.69 195 ASN A CA 1
ATOM 1537 C C . ASN A 1 195 ? 14.820 7.412 -10.804 1.00 92.69 195 ASN A C 1
ATOM 1539 O O . ASN A 1 195 ? 15.225 7.777 -11.911 1.00 92.69 195 ASN A O 1
ATOM 1543 N N . GLN A 1 196 ? 15.630 7.295 -9.750 1.00 90.69 196 GLN A N 1
ATOM 1544 C CA . GLN A 1 196 ? 17.051 7.613 -9.801 1.00 90.69 196 GLN A CA 1
ATOM 1545 C C . GLN A 1 196 ? 17.833 6.639 -10.692 1.00 90.69 196 GLN A C 1
ATOM 1547 O O . GLN A 1 196 ? 18.681 7.084 -11.472 1.00 90.69 196 GLN A O 1
ATOM 1552 N N . ILE A 1 197 ? 17.544 5.336 -10.622 1.00 88.81 197 ILE A N 1
ATOM 1553 C CA . ILE A 1 197 ? 18.157 4.303 -11.476 1.00 88.81 197 ILE A CA 1
ATOM 1554 C C . ILE A 1 197 ? 17.838 4.579 -12.951 1.00 88.81 197 ILE A C 1
ATOM 1556 O O . ILE A 1 197 ? 18.742 4.626 -13.794 1.00 88.81 197 ILE A O 1
ATOM 1560 N N . GLY A 1 198 ? 16.562 4.823 -13.260 1.00 88.94 198 GLY A N 1
ATOM 1561 C CA . GLY A 1 198 ? 16.091 5.147 -14.604 1.00 88.94 198 GLY A CA 1
ATOM 1562 C C . GLY A 1 198 ? 16.723 6.414 -15.170 1.00 88.94 198 GLY A C 1
ATOM 1563 O O . GLY A 1 198 ? 17.314 6.397 -16.253 1.00 88.94 198 GLY A O 1
ATOM 1564 N N . LEU A 1 199 ? 16.668 7.507 -14.407 1.00 88.69 199 LEU A N 1
ATOM 1565 C CA . LEU A 1 199 ? 17.226 8.795 -14.809 1.00 88.69 199 LEU A CA 1
ATOM 1566 C C . LEU A 1 199 ? 18.748 8.731 -14.980 1.00 88.69 199 LEU A C 1
ATOM 1568 O O . LEU A 1 199 ? 19.270 9.241 -15.970 1.00 88.69 199 LEU A O 1
ATOM 1572 N N . SER A 1 200 ? 19.464 8.066 -14.070 1.00 87.62 200 SER A N 1
ATOM 1573 C CA . SER A 1 200 ? 20.922 7.917 -14.162 1.00 87.62 200 SER A CA 1
ATOM 1574 C C . SER A 1 200 ? 21.343 7.159 -15.418 1.00 87.62 200 SER A C 1
ATOM 1576 O O . SER A 1 200 ? 22.402 7.443 -15.979 1.00 87.62 200 SER A O 1
ATOM 1578 N N . ARG A 1 201 ? 20.522 6.209 -15.883 1.00 85.00 201 ARG A N 1
ATOM 1579 C CA . ARG A 1 201 ? 20.755 5.499 -17.146 1.00 85.00 201 ARG A CA 1
ATOM 1580 C C . ARG A 1 201 ? 20.455 6.376 -18.347 1.00 85.00 201 ARG A C 1
ATOM 1582 O O . ARG A 1 201 ? 21.295 6.483 -19.234 1.00 85.00 201 ARG A O 1
ATOM 1589 N N . ASN A 1 202 ? 19.308 7.046 -18.340 1.00 84.75 202 ASN A N 1
ATOM 1590 C CA . ASN A 1 202 ? 18.901 7.924 -19.432 1.00 84.75 202 ASN A CA 1
ATOM 1591 C C . ASN A 1 202 ? 19.828 9.140 -19.588 1.00 84.75 202 ASN A C 1
ATOM 1593 O O . ASN A 1 202 ? 19.959 9.651 -20.688 1.00 84.75 202 ASN A O 1
ATOM 1597 N N . LEU A 1 203 ? 20.504 9.595 -18.530 1.00 83.06 203 LEU A N 1
ATOM 1598 C CA . LEU A 1 203 ? 21.489 10.681 -18.607 1.00 83.06 203 LEU A CA 1
ATOM 1599 C C . LEU A 1 203 ? 22.926 10.206 -18.880 1.00 83.06 203 LEU A C 1
ATOM 1601 O O . LEU A 1 203 ? 23.794 11.042 -19.129 1.00 83.06 203 LEU A O 1
ATOM 1605 N N . GLY A 1 204 ? 23.195 8.897 -18.827 1.00 79.50 204 GLY A N 1
ATOM 1606 C CA . GLY A 1 204 ? 24.552 8.361 -18.962 1.00 79.50 204 GLY A CA 1
ATOM 1607 C C . GLY A 1 204 ? 25.494 8.785 -17.825 1.00 79.50 204 GLY A C 1
ATOM 1608 O O . GLY A 1 204 ? 26.679 9.018 -18.066 1.00 79.50 204 GLY A O 1
ATOM 1609 N N . ASN A 1 205 ? 24.979 8.918 -16.595 1.00 77.62 205 ASN A N 1
ATOM 1610 C CA . ASN A 1 205 ? 25.769 9.313 -15.421 1.00 77.62 205 ASN A CA 1
ATOM 1611 C C . ASN A 1 205 ? 26.868 8.287 -15.096 1.00 77.62 205 ASN A C 1
ATOM 1613 O O . ASN A 1 205 ? 26.686 7.091 -15.319 1.00 77.62 205 ASN A O 1
ATOM 1617 N N . SER A 1 206 ? 27.985 8.749 -14.514 1.00 66.25 206 SER A N 1
ATOM 1618 C CA . SER A 1 206 ? 29.105 7.900 -14.067 1.00 66.25 206 SER A CA 1
ATOM 1619 C C . SER A 1 206 ? 28.640 6.730 -13.188 1.00 66.25 206 SER A C 1
ATOM 1621 O O . SER A 1 206 ? 27.729 6.904 -12.385 1.00 66.25 206 SER A O 1
ATOM 1623 N N . ASN A 1 207 ? 29.312 5.577 -13.294 1.00 71.19 207 ASN A N 1
ATOM 1624 C CA . ASN A 1 207 ? 28.972 4.300 -12.634 1.00 71.19 207 ASN A CA 1
ATOM 1625 C C . ASN A 1 207 ? 27.726 3.578 -13.176 1.00 71.19 207 ASN A C 1
ATOM 1627 O O . ASN A 1 207 ? 27.148 2.745 -12.48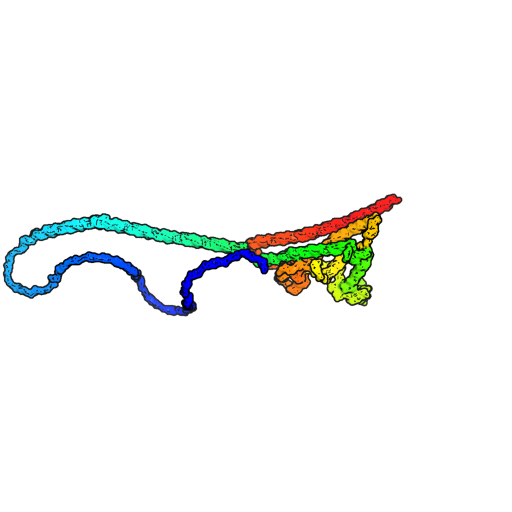7 1.00 71.19 207 ASN A O 1
ATOM 1631 N N . ASN A 1 208 ? 27.342 3.844 -14.427 1.00 74.69 208 ASN A N 1
ATOM 1632 C CA . ASN A 1 208 ? 26.273 3.121 -15.112 1.00 74.69 208 ASN A CA 1
ATOM 1633 C C . ASN A 1 208 ? 26.761 2.457 -16.413 1.00 74.69 208 ASN A C 1
ATOM 1635 O O . ASN A 1 208 ? 27.724 2.909 -17.036 1.00 74.69 208 ASN A O 1
ATOM 1639 N N . SER A 1 209 ? 26.075 1.406 -16.867 1.00 69.25 209 SER A N 1
ATOM 1640 C CA . SER A 1 209 ? 26.338 0.705 -18.137 1.00 69.25 209 SER A CA 1
ATOM 1641 C C . SER A 1 209 ? 26.227 1.624 -19.360 1.00 69.25 209 SER A C 1
ATOM 1643 O O . SER A 1 209 ? 26.914 1.416 -20.358 1.00 69.25 209 SER A O 1
ATOM 1645 N N . ALA A 1 210 ? 25.420 2.683 -19.248 1.00 70.69 210 ALA A N 1
ATOM 1646 C CA . ALA A 1 210 ? 25.210 3.710 -20.268 1.00 70.69 210 ALA A CA 1
ATOM 1647 C C . ALA A 1 210 ? 26.362 4.737 -20.403 1.00 70.69 210 ALA A C 1
ATOM 1649 O O . ALA A 1 210 ? 26.354 5.544 -21.329 1.00 70.69 210 ALA A O 1
ATOM 1650 N N . VAL A 1 211 ? 27.382 4.706 -19.530 1.00 70.38 211 VAL A N 1
ATOM 1651 C CA . VAL A 1 211 ? 28.512 5.667 -19.536 1.00 70.38 211 VAL A CA 1
ATOM 1652 C C . VAL A 1 211 ? 29.376 5.579 -20.792 1.00 70.38 211 VAL A C 1
ATOM 1654 O O . VAL A 1 211 ? 30.010 6.566 -21.168 1.00 70.38 211 VAL A O 1
ATOM 1657 N N . SER A 1 212 ? 29.438 4.417 -21.453 1.00 65.69 212 SER A N 1
ATOM 1658 C CA . SER A 1 212 ? 30.289 4.248 -22.638 1.00 65.69 212 SER A CA 1
ATOM 1659 C C . SER A 1 212 ? 29.860 5.123 -23.818 1.00 65.69 212 SER A C 1
ATOM 1661 O O . SER A 1 212 ? 30.648 5.299 -24.743 1.00 65.69 212 SER A O 1
ATOM 1663 N N . GLY A 1 213 ? 28.656 5.708 -23.779 1.00 62.84 213 GLY A N 1
ATOM 1664 C CA . GLY A 1 213 ? 28.172 6.679 -24.760 1.00 62.84 213 GLY A CA 1
ATOM 1665 C C . GLY A 1 213 ? 27.907 6.105 -26.155 1.00 62.84 213 GLY A C 1
ATOM 1666 O O . GLY A 1 213 ? 27.350 6.811 -26.982 1.00 62.84 213 GLY A O 1
ATOM 1667 N N . ASP A 1 214 ? 28.282 4.853 -26.411 1.00 66.88 214 ASP A N 1
ATOM 1668 C CA . ASP A 1 214 ? 27.970 4.062 -27.606 1.00 66.88 214 ASP A CA 1
ATOM 1669 C C . ASP A 1 214 ? 26.854 3.033 -27.348 1.00 66.88 214 ASP A C 1
ATOM 1671 O O . ASP A 1 214 ? 26.489 2.276 -28.242 1.00 66.88 214 ASP A O 1
ATOM 1675 N N . GLY A 1 215 ? 26.367 2.942 -26.104 1.00 71.69 215 GLY A N 1
ATOM 1676 C CA . GLY A 1 215 ? 25.379 1.954 -25.667 1.00 71.69 215 GLY A CA 1
ATOM 1677 C C . GLY A 1 215 ? 25.848 0.494 -25.718 1.00 71.69 215 GLY A C 1
ATOM 1678 O O . GLY A 1 215 ? 25.110 -0.385 -25.284 1.00 71.69 215 GLY A O 1
ATOM 1679 N N . SER A 1 216 ? 27.069 0.198 -26.181 1.00 76.00 216 SER A N 1
ATOM 1680 C CA . SER A 1 216 ? 27.497 -1.176 -26.479 1.00 76.00 216 SER A CA 1
ATOM 1681 C C . SER A 1 216 ? 27.636 -2.040 -25.227 1.00 76.00 216 SER A C 1
ATOM 1683 O O . SER A 1 216 ? 27.341 -3.233 -25.260 1.00 76.00 216 SER A O 1
ATOM 1685 N N . LYS A 1 217 ? 28.049 -1.450 -24.099 1.00 81.69 217 LYS A N 1
ATOM 1686 C CA . LYS A 1 217 ? 28.105 -2.149 -22.806 1.00 81.69 217 LYS A CA 1
ATOM 1687 C C . LYS A 1 217 ? 26.712 -2.433 -22.246 1.00 81.69 217 LYS A C 1
ATOM 1689 O O . LYS A 1 217 ? 26.490 -3.520 -21.726 1.00 81.69 217 LYS A O 1
ATOM 1694 N N . ASP A 1 218 ? 25.789 -1.483 -22.380 1.00 84.06 218 ASP A N 1
ATOM 1695 C CA . ASP A 1 218 ? 24.395 -1.634 -21.948 1.00 84.06 218 ASP A CA 1
ATOM 1696 C C . ASP A 1 218 ? 23.663 -2.693 -22.780 1.00 84.06 218 ASP A C 1
ATOM 1698 O O . ASP A 1 218 ? 23.026 -3.581 -22.217 1.00 84.06 218 ASP A O 1
ATOM 1702 N N . TRP A 1 219 ? 23.841 -2.662 -24.104 1.00 84.44 219 TRP A N 1
ATOM 1703 C CA . TRP A 1 219 ? 23.286 -3.662 -25.013 1.00 84.44 219 TRP A CA 1
ATOM 1704 C C . TRP A 1 219 ? 23.815 -5.059 -24.706 1.00 84.44 219 TRP A C 1
ATOM 1706 O O . TRP A 1 219 ? 23.032 -5.991 -24.581 1.00 84.44 219 TRP A O 1
ATOM 1716 N N . ARG A 1 220 ? 25.136 -5.216 -24.541 1.00 86.38 220 ARG A N 1
ATOM 1717 C CA . ARG A 1 220 ? 25.732 -6.518 -24.201 1.00 86.38 220 ARG A CA 1
ATOM 1718 C C . ARG A 1 220 ? 25.219 -7.052 -22.868 1.00 86.38 220 ARG A C 1
ATOM 1720 O O . ARG A 1 220 ? 24.898 -8.227 -22.801 1.00 86.38 220 ARG A O 1
ATOM 1727 N N . ALA A 1 221 ? 25.114 -6.207 -21.842 1.00 87.19 221 ALA A N 1
ATOM 1728 C CA . ALA A 1 221 ? 24.591 -6.625 -20.543 1.00 87.19 221 ALA A CA 1
ATOM 1729 C C . ALA A 1 221 ? 23.113 -7.041 -20.625 1.00 87.19 221 ALA A C 1
ATOM 1731 O O . ALA A 1 221 ? 22.725 -8.047 -20.046 1.00 87.19 221 ALA A O 1
ATOM 1732 N N . ARG A 1 222 ? 22.285 -6.304 -21.376 1.00 88.12 222 ARG A N 1
ATOM 1733 C CA . ARG A 1 222 ? 20.875 -6.667 -21.593 1.00 88.12 222 ARG A CA 1
ATOM 1734 C C . ARG A 1 222 ? 20.720 -7.928 -22.428 1.00 88.12 222 ARG A C 1
ATOM 1736 O O . ARG A 1 222 ? 19.868 -8.745 -22.117 1.00 88.12 222 ARG A O 1
ATOM 1743 N N . TRP A 1 223 ? 21.546 -8.085 -23.456 1.00 88.50 223 TRP A N 1
ATOM 1744 C CA . TRP A 1 223 ? 21.581 -9.296 -24.263 1.00 88.50 223 TRP A CA 1
ATOM 1745 C C . TRP A 1 223 ? 21.966 -10.510 -23.418 1.00 88.50 223 TRP A C 1
ATOM 1747 O O . TRP A 1 223 ? 21.302 -11.534 -23.491 1.00 88.50 223 TRP A O 1
ATOM 1757 N N . ASP A 1 224 ? 22.979 -10.377 -22.563 1.00 89.06 224 ASP A N 1
ATOM 1758 C CA . ASP A 1 224 ? 23.384 -11.429 -21.631 1.00 89.06 224 ASP A CA 1
ATOM 1759 C C . ASP A 1 224 ? 22.254 -11.787 -20.651 1.00 89.06 224 ASP A C 1
ATOM 1761 O O . ASP A 1 224 ? 21.921 -12.960 -20.490 1.00 89.06 224 ASP A O 1
ATOM 1765 N N . MET A 1 225 ? 21.569 -10.788 -20.080 1.00 88.50 225 MET A N 1
ATOM 1766 C CA . MET A 1 225 ? 20.382 -11.019 -19.244 1.00 88.50 225 MET A CA 1
ATOM 1767 C C . MET A 1 225 ? 19.242 -11.696 -20.014 1.00 88.50 225 MET A C 1
ATOM 1769 O O . MET A 1 225 ? 18.608 -12.606 -19.490 1.00 88.50 225 MET A O 1
ATOM 1773 N N . PHE A 1 226 ? 18.987 -11.290 -21.258 1.00 89.75 226 PHE A N 1
ATOM 1774 C CA . PHE A 1 226 ? 17.967 -11.905 -22.103 1.00 89.75 226 PHE A CA 1
ATOM 1775 C C . PHE A 1 226 ? 18.272 -13.383 -22.356 1.00 89.75 226 PHE A C 1
ATOM 1777 O O . PHE A 1 226 ? 17.438 -14.238 -22.069 1.00 89.75 226 PHE A O 1
ATOM 1784 N N . VAL A 1 227 ? 19.487 -13.691 -22.816 1.00 88.44 227 VAL A N 1
ATOM 1785 C CA . VAL A 1 227 ? 19.919 -15.063 -23.121 1.00 88.44 227 VAL A CA 1
ATOM 1786 C C . VAL A 1 227 ? 19.868 -15.960 -21.884 1.00 88.44 227 VAL A C 1
ATOM 1788 O O . VAL A 1 227 ? 19.469 -17.116 -21.985 1.00 88.44 227 VAL A O 1
ATOM 1791 N N . THR A 1 228 ? 20.249 -15.439 -20.717 1.00 87.31 228 THR A N 1
ATOM 1792 C CA . THR A 1 228 ? 20.361 -16.238 -19.487 1.00 87.31 228 THR A CA 1
ATOM 1793 C C . THR A 1 228 ? 19.048 -16.374 -18.707 1.00 87.31 228 THR A C 1
ATOM 1795 O O . THR A 1 228 ? 18.782 -17.446 -18.158 1.00 87.31 228 THR A O 1
ATOM 1798 N N . GLN A 1 229 ? 18.227 -15.318 -18.637 1.00 89.31 229 GLN A N 1
ATOM 1799 C CA . GLN A 1 229 ? 17.085 -15.233 -17.710 1.00 89.31 229 GLN A CA 1
ATOM 1800 C C . GLN A 1 229 ? 15.714 -15.129 -18.383 1.00 89.31 229 GLN A C 1
ATOM 1802 O O . GLN A 1 229 ? 14.736 -15.580 -17.791 1.00 89.31 229 GLN A O 1
ATOM 1807 N N . TYR A 1 230 ? 15.617 -14.556 -19.587 1.00 91.06 230 TYR A N 1
ATOM 1808 C CA . TYR A 1 230 ? 14.315 -14.207 -20.177 1.00 91.06 230 TYR A CA 1
ATOM 1809 C C . TYR A 1 230 ? 13.971 -14.967 -21.451 1.00 91.06 230 TYR A C 1
ATOM 1811 O O . TYR A 1 230 ? 12.801 -15.009 -21.822 1.00 91.06 230 TYR A O 1
ATOM 1819 N N . CYS A 1 231 ? 14.946 -15.578 -22.118 1.00 89.88 231 CYS A N 1
ATOM 1820 C CA . CYS A 1 231 ? 14.692 -16.139 -23.430 1.00 89.88 231 CYS A CA 1
ATOM 1821 C C . CYS A 1 231 ? 13.819 -17.404 -23.398 1.00 89.88 231 CYS A C 1
ATOM 1823 O O . CYS A 1 231 ? 14.161 -18.399 -22.748 1.00 89.88 231 CYS A O 1
ATOM 1825 N N . ASP A 1 232 ? 12.748 -17.392 -24.195 1.00 88.06 232 ASP A N 1
ATOM 1826 C CA . ASP A 1 232 ? 11.993 -18.579 -24.585 1.00 88.06 232 ASP A CA 1
ATOM 1827 C C . ASP A 1 232 ? 12.426 -19.050 -25.995 1.00 88.06 232 ASP A C 1
ATOM 1829 O O . ASP A 1 232 ? 12.278 -18.312 -26.975 1.00 88.06 232 ASP A O 1
ATOM 1833 N N . PRO A 1 233 ? 12.933 -20.289 -26.159 1.00 83.94 233 PRO A N 1
ATOM 1834 C CA . PRO A 1 233 ? 13.258 -20.838 -27.474 1.00 83.94 233 PRO A CA 1
ATOM 1835 C C . PRO A 1 233 ? 12.023 -21.016 -28.368 1.00 83.94 233 PRO A C 1
ATOM 1837 O O . PRO A 1 233 ? 12.176 -21.270 -29.561 1.00 83.94 233 PRO A O 1
ATOM 1840 N N . ARG A 1 234 ? 10.801 -20.919 -27.837 1.00 83.25 234 ARG A N 1
ATOM 1841 C CA . ARG A 1 234 ? 9.549 -21.005 -28.602 1.00 83.25 234 ARG A CA 1
ATOM 1842 C C . ARG A 1 234 ? 9.113 -19.684 -29.214 1.00 83.25 234 ARG A C 1
ATOM 1844 O O . ARG A 1 234 ? 8.218 -19.682 -30.060 1.00 83.25 234 ARG A O 1
ATOM 1851 N N . ASP A 1 235 ? 9.760 -18.588 -28.850 1.00 79.50 235 ASP A N 1
ATOM 1852 C CA . ASP A 1 235 ? 9.416 -17.293 -29.404 1.00 79.50 235 ASP A CA 1
ATOM 1853 C C . ASP A 1 235 ? 9.915 -17.115 -30.840 1.00 79.50 235 ASP A C 1
ATOM 1855 O O . ASP A 1 235 ? 10.872 -17.740 -31.295 1.00 79.50 235 ASP A O 1
ATOM 1859 N N . ASN A 1 236 ? 9.218 -16.236 -31.567 1.00 73.50 236 ASN A N 1
ATOM 1860 C CA . ASN A 1 236 ? 9.505 -15.834 -32.944 1.00 73.50 236 ASN A CA 1
ATOM 1861 C C . ASN A 1 236 ? 9.457 -16.980 -33.983 1.00 73.50 236 ASN A C 1
ATOM 1863 O O . ASN A 1 236 ? 10.474 -17.509 -34.435 1.00 73.50 236 ASN A O 1
ATOM 1867 N N . ASN A 1 237 ? 8.236 -17.290 -34.440 1.00 70.31 237 ASN A N 1
ATOM 1868 C CA . ASN A 1 237 ? 7.948 -18.209 -35.552 1.00 70.31 237 ASN A CA 1
ATOM 1869 C C . ASN A 1 237 ? 8.347 -19.677 -35.290 1.00 70.31 237 ASN A C 1
ATOM 1871 O O . ASN A 1 237 ? 9.032 -20.306 -36.098 1.00 70.31 237 ASN A O 1
ATOM 1875 N N . TRP A 1 238 ? 7.855 -20.245 -34.184 1.00 73.25 238 TRP A N 1
ATOM 1876 C CA . TRP A 1 238 ? 7.960 -21.676 -33.881 1.00 73.25 238 TRP A CA 1
ATOM 1877 C C . TRP A 1 238 ? 7.237 -22.527 -34.933 1.00 73.25 238 TRP A C 1
ATOM 1879 O O . TRP A 1 238 ? 6.019 -22.717 -34.895 1.00 73.25 238 TRP A O 1
ATOM 1889 N N . ARG A 1 239 ? 7.992 -23.059 -35.895 1.00 67.38 239 ARG A N 1
ATOM 1890 C CA . ARG A 1 239 ? 7.496 -24.018 -36.889 1.00 67.38 239 ARG A CA 1
ATOM 1891 C C . ARG A 1 239 ? 8.341 -25.281 -36.832 1.00 67.38 239 ARG A C 1
ATOM 1893 O O . ARG A 1 239 ? 9.540 -25.240 -37.066 1.00 67.38 239 ARG A O 1
ATOM 1900 N N . GLY A 1 240 ? 7.702 -26.416 -36.548 1.00 68.75 240 GLY A N 1
ATOM 1901 C CA . GLY A 1 240 ? 8.345 -27.732 -36.641 1.00 68.75 240 GLY A CA 1
ATOM 1902 C C . GLY A 1 240 ? 9.320 -28.088 -35.512 1.00 68.75 240 GLY A C 1
ATOM 1903 O O . GLY A 1 240 ? 10.114 -29.002 -35.695 1.00 68.75 240 GLY A O 1
ATOM 1904 N N . GLY A 1 241 ? 9.252 -27.418 -34.355 1.00 68.44 241 GLY A N 1
ATOM 1905 C CA . GLY A 1 241 ? 10.056 -27.766 -33.173 1.00 68.44 241 GLY A CA 1
ATOM 1906 C C . GLY A 1 241 ? 11.365 -26.989 -33.015 1.00 68.44 241 GLY A C 1
ATOM 1907 O O . GLY A 1 241 ? 12.124 -27.281 -32.096 1.00 68.44 241 GLY A O 1
ATOM 1908 N N . THR A 1 242 ? 11.621 -26.002 -33.877 1.00 65.88 242 THR A N 1
ATOM 1909 C CA . THR A 1 242 ? 12.782 -25.108 -33.785 1.00 65.88 242 THR A CA 1
ATOM 1910 C C . THR A 1 242 ? 12.386 -23.675 -34.134 1.00 65.88 242 THR A C 1
ATOM 1912 O O . THR A 1 242 ? 11.632 -23.457 -35.084 1.00 65.88 242 THR A O 1
ATOM 1915 N N . SER A 1 243 ? 12.928 -22.703 -33.405 1.00 78.75 243 SER A N 1
ATOM 1916 C CA . SER A 1 243 ? 12.955 -21.288 -33.794 1.00 78.75 243 SER A CA 1
ATOM 1917 C C . SER A 1 243 ? 14.402 -20.852 -34.042 1.00 78.75 243 SER A C 1
ATOM 1919 O O . SER A 1 243 ? 15.344 -21.530 -33.627 1.00 78.75 243 SER A O 1
ATOM 1921 N N . GLY A 1 244 ? 14.587 -19.681 -34.658 1.00 73.69 244 GLY A N 1
ATOM 1922 C CA . GLY A 1 244 ? 15.910 -19.052 -34.752 1.00 73.69 244 GLY A CA 1
ATOM 1923 C C . GLY A 1 244 ? 16.508 -18.652 -33.394 1.00 73.69 244 GLY A C 1
ATOM 1924 O O . GLY A 1 244 ? 17.693 -18.344 -33.330 1.00 73.69 244 GLY A O 1
ATOM 1925 N N . LEU A 1 245 ? 15.720 -18.670 -32.309 1.00 82.00 245 LEU A N 1
ATOM 1926 C CA . LEU A 1 245 ? 16.199 -18.411 -30.950 1.00 82.00 245 LEU A CA 1
ATOM 1927 C C . LEU A 1 245 ? 16.782 -19.648 -30.261 1.00 82.00 245 LEU A C 1
ATOM 1929 O O . LEU A 1 245 ? 17.472 -19.490 -29.259 1.00 82.00 245 LEU A O 1
ATOM 1933 N N . VAL A 1 246 ? 16.584 -20.861 -30.788 1.00 81.25 246 VAL A N 1
ATOM 1934 C CA . VAL A 1 246 ? 17.136 -22.089 -30.180 1.00 81.25 246 VAL A CA 1
ATOM 1935 C C . VAL A 1 246 ? 18.669 -22.050 -30.122 1.00 81.25 246 VAL A C 1
ATOM 1937 O O . VAL A 1 246 ? 19.250 -22.435 -29.112 1.00 81.25 246 VAL A O 1
ATOM 1940 N N . ASP A 1 247 ? 19.329 -21.512 -31.150 1.00 80.81 247 ASP A N 1
ATOM 1941 C CA . ASP A 1 247 ? 20.798 -21.414 -31.195 1.00 80.81 247 ASP A CA 1
ATOM 1942 C C . ASP A 1 247 ? 21.361 -20.385 -30.204 1.00 80.81 247 ASP A C 1
ATOM 1944 O O . ASP A 1 247 ? 22.499 -20.498 -29.751 1.00 80.81 247 ASP A O 1
ATOM 1948 N N . VAL A 1 248 ? 20.563 -19.370 -29.871 1.00 82.69 248 VAL A N 1
ATOM 1949 C CA . VAL A 1 248 ? 20.953 -18.279 -28.972 1.00 82.69 248 VAL A CA 1
ATOM 1950 C C . VAL A 1 248 ? 20.654 -18.639 -27.522 1.00 82.69 248 VAL A C 1
ATOM 1952 O O . VAL A 1 248 ? 21.457 -18.364 -26.638 1.00 82.69 248 VAL A O 1
ATOM 1955 N N . CYS A 1 249 ? 19.504 -19.259 -27.284 1.00 81.31 249 CYS A N 1
ATOM 1956 C CA . CYS A 1 249 ? 18.965 -19.490 -25.951 1.00 81.31 249 CYS A CA 1
ATOM 1957 C C . CYS A 1 249 ? 19.213 -20.911 -25.447 1.00 81.31 249 CYS A C 1
ATOM 1959 O O . CYS A 1 249 ? 18.970 -21.203 -24.278 1.00 81.31 249 CYS A O 1
ATOM 1961 N N . GLY A 1 250 ? 19.692 -21.810 -26.312 1.00 81.19 250 GLY A N 1
ATOM 1962 C CA . GLY A 1 250 ? 19.919 -23.209 -25.979 1.00 81.19 250 GLY A CA 1
ATOM 1963 C C . GLY A 1 250 ? 18.631 -23.876 -25.493 1.00 81.19 250 GLY A C 1
ATOM 1964 O O . GLY A 1 250 ? 17.655 -23.990 -26.231 1.00 81.19 250 GLY A O 1
ATOM 1965 N N . THR A 1 251 ? 18.622 -24.311 -24.231 1.00 73.69 251 THR A N 1
ATOM 1966 C CA . THR A 1 251 ? 17.450 -24.914 -23.572 1.00 73.69 251 THR A CA 1
ATOM 1967 C C . THR A 1 251 ? 16.415 -23.895 -23.073 1.00 73.69 251 THR A C 1
ATOM 1969 O O . THR A 1 251 ? 15.374 -24.309 -22.567 1.00 73.69 251 THR A O 1
ATOM 1972 N N . GLY A 1 252 ? 16.671 -22.591 -23.229 1.00 74.00 252 GLY A N 1
ATOM 1973 C CA . GLY A 1 252 ? 15.864 -21.493 -22.690 1.00 74.00 252 GLY A CA 1
ATOM 1974 C C . GLY A 1 252 ? 16.379 -20.969 -21.349 1.00 74.00 252 GLY A C 1
ATOM 1975 O O . GLY A 1 252 ? 17.396 -21.442 -20.838 1.00 74.00 252 GLY A O 1
ATOM 1976 N N . ALA A 1 253 ? 15.670 -19.984 -20.794 1.00 78.94 253 ALA A N 1
ATOM 1977 C CA . ALA A 1 253 ? 15.970 -19.393 -19.492 1.00 78.94 253 ALA A CA 1
ATOM 1978 C C . ALA A 1 253 ? 16.143 -20.445 -18.383 1.00 78.94 253 ALA A C 1
ATOM 1980 O O . ALA A 1 253 ? 15.406 -21.431 -18.328 1.00 78.94 253 ALA A O 1
ATOM 1981 N N . ALA A 1 254 ? 17.072 -20.191 -17.453 1.00 78.44 254 ALA A N 1
ATOM 1982 C CA . ALA A 1 254 ? 17.326 -21.081 -16.315 1.00 78.44 254 ALA A CA 1
ATOM 1983 C C . ALA A 1 254 ? 16.072 -21.319 -15.445 1.00 78.44 254 ALA A C 1
ATOM 1985 O O . ALA A 1 254 ? 15.866 -22.431 -14.964 1.00 78.44 254 ALA A O 1
ATOM 1986 N N . ASN A 1 255 ? 15.217 -20.297 -15.309 1.00 83.38 255 ASN A N 1
ATOM 1987 C CA . ASN A 1 255 ? 13.925 -20.361 -14.628 1.00 83.38 255 ASN A CA 1
ATOM 1988 C C . ASN A 1 255 ? 12.793 -20.143 -15.643 1.00 83.38 255 ASN A C 1
ATOM 1990 O O . ASN A 1 255 ? 12.631 -19.044 -16.179 1.00 83.38 255 ASN A O 1
ATOM 1994 N N . ALA A 1 256 ? 11.964 -21.166 -15.872 1.00 82.56 256 ALA A N 1
ATOM 1995 C CA . ALA A 1 256 ? 10.827 -21.077 -16.796 1.00 82.56 256 ALA A CA 1
ATOM 1996 C C . ALA A 1 256 ? 9.818 -19.983 -16.395 1.00 82.56 256 ALA A C 1
ATOM 1998 O O . ALA A 1 256 ? 9.228 -19.324 -17.248 1.00 82.56 256 ALA A O 1
ATOM 1999 N N . GLU A 1 257 ? 9.683 -19.719 -15.094 1.00 85.00 257 GLU A N 1
ATOM 2000 C CA . GLU A 1 257 ? 8.820 -18.666 -14.548 1.00 85.00 257 GLU A CA 1
ATOM 2001 C C . GLU A 1 257 ? 9.304 -17.246 -14.840 1.00 85.00 257 GLU A C 1
ATOM 2003 O O . GLU A 1 257 ? 8.559 -16.295 -14.601 1.00 85.00 257 GLU A O 1
ATOM 2008 N N . ARG A 1 258 ? 10.513 -17.068 -15.381 1.00 87.62 258 ARG A N 1
ATOM 2009 C CA . ARG A 1 258 ? 11.066 -15.753 -15.739 1.00 87.62 258 ARG A CA 1
ATOM 2010 C C . ARG A 1 258 ? 11.101 -15.490 -17.237 1.00 87.62 258 ARG A C 1
ATOM 2012 O O . ARG A 1 258 ? 11.242 -14.341 -17.635 1.00 87.62 258 ARG A O 1
ATOM 2019 N N . MET A 1 259 ? 10.823 -16.497 -18.064 1.00 88.69 259 MET A N 1
ATOM 2020 C CA . MET A 1 259 ? 10.727 -16.343 -19.521 1.00 88.69 259 MET A CA 1
ATOM 2021 C C . MET A 1 259 ? 9.783 -15.195 -19.897 1.00 88.69 259 MET A C 1
ATOM 2023 O O . MET A 1 259 ? 8.647 -15.175 -19.429 1.00 88.69 259 MET A O 1
ATOM 2027 N N . ASN A 1 260 ? 10.225 -14.246 -20.718 1.00 88.75 260 ASN A N 1
ATOM 2028 C CA . ASN A 1 260 ? 9.451 -13.089 -21.192 1.00 88.75 260 ASN A CA 1
ATOM 2029 C C . ASN A 1 260 ? 8.967 -12.077 -20.138 1.00 88.75 260 ASN A C 1
ATOM 2031 O O . ASN A 1 260 ? 8.188 -11.183 -20.476 1.00 88.75 260 ASN A O 1
ATOM 2035 N N . LYS A 1 261 ? 9.414 -12.148 -18.875 1.00 90.75 261 LYS A N 1
ATOM 2036 C CA . LYS A 1 261 ? 9.064 -11.123 -17.869 1.00 90.75 261 LYS A CA 1
ATOM 2037 C C . LYS A 1 261 ? 9.633 -9.734 -18.200 1.00 90.75 261 LYS A C 1
ATOM 2039 O O . LYS A 1 261 ? 9.084 -8.725 -17.775 1.00 90.75 261 LYS A O 1
ATOM 2044 N N . ASP A 1 262 ? 10.690 -9.654 -18.997 1.00 89.50 262 ASP A N 1
ATOM 2045 C CA . ASP A 1 262 ? 11.294 -8.391 -19.426 1.00 89.50 262 ASP A CA 1
ATOM 2046 C C . ASP A 1 262 ? 10.455 -7.622 -20.469 1.00 89.50 262 ASP A C 1
ATOM 2048 O O . ASP A 1 262 ? 10.732 -6.450 -20.739 1.00 89.50 262 ASP A O 1
ATOM 2052 N N . ILE A 1 263 ? 9.430 -8.249 -21.057 1.00 90.19 263 ILE A N 1
ATOM 2053 C CA . ILE A 1 263 ? 8.533 -7.645 -22.061 1.00 90.19 263 ILE A CA 1
ATOM 2054 C C . ILE A 1 263 ? 7.064 -7.715 -21.610 1.00 90.19 263 ILE A C 1
ATOM 2056 O O . ILE A 1 263 ? 6.287 -6.796 -21.883 1.00 90.19 263 ILE A O 1
ATOM 2060 N N . ASP A 1 264 ? 6.669 -8.773 -20.900 1.00 90.00 264 ASP A N 1
ATOM 2061 C CA . ASP A 1 264 ? 5.292 -8.987 -20.455 1.00 90.00 264 ASP A CA 1
ATOM 2062 C C . ASP A 1 264 ? 4.953 -8.170 -19.196 1.00 90.00 264 ASP A C 1
ATOM 2064 O O . ASP A 1 264 ? 5.058 -8.626 -18.052 1.00 90.00 264 ASP A O 1
ATOM 2068 N N . PHE A 1 265 ? 4.468 -6.947 -19.422 1.00 90.50 265 PHE A N 1
ATOM 2069 C CA . PHE A 1 265 ? 3.937 -6.087 -18.362 1.00 90.50 265 PHE A CA 1
ATOM 2070 C C . PHE A 1 265 ? 2.777 -6.737 -17.592 1.00 90.50 265 PHE A C 1
ATOM 2072 O O . PHE A 1 265 ? 2.644 -6.534 -16.383 1.00 90.50 265 PHE A O 1
ATOM 2079 N N . GLY A 1 266 ? 1.923 -7.506 -18.274 1.00 89.44 266 GLY A N 1
ATOM 2080 C CA . GLY A 1 266 ? 0.747 -8.125 -17.671 1.00 89.44 266 GLY A CA 1
ATOM 2081 C C . GLY A 1 266 ? 1.134 -9.136 -16.599 1.00 89.44 266 GLY A C 1
ATOM 2082 O O . GLY A 1 266 ? 0.567 -9.117 -15.506 1.00 89.44 266 GLY A O 1
ATOM 2083 N N . ARG A 1 267 ? 2.144 -9.962 -16.876 1.00 87.56 267 ARG A N 1
ATOM 2084 C CA . ARG A 1 267 ? 2.624 -10.967 -15.926 1.00 87.56 267 ARG A CA 1
ATOM 2085 C C . ARG A 1 267 ? 3.431 -10.377 -14.774 1.00 87.56 267 ARG A C 1
ATOM 2087 O O . ARG A 1 267 ? 3.235 -10.809 -13.644 1.00 87.56 267 ARG A O 1
ATOM 2094 N N . VAL A 1 268 ? 4.293 -9.391 -15.031 1.00 89.25 268 VAL A N 1
ATOM 2095 C CA . VAL A 1 268 ? 5.113 -8.784 -13.965 1.00 89.25 268 VAL A CA 1
ATOM 2096 C C . VAL A 1 268 ? 4.287 -7.854 -13.081 1.00 89.25 268 VAL A C 1
ATOM 2098 O O . VAL A 1 268 ? 4.336 -7.953 -11.862 1.00 89.25 268 VAL A O 1
ATOM 2101 N N . LEU A 1 269 ? 3.499 -6.956 -13.675 1.00 90.69 269 LEU A N 1
ATOM 2102 C CA . LEU A 1 269 ? 2.802 -5.902 -12.933 1.00 90.69 269 LEU A CA 1
ATOM 2103 C C . LEU A 1 269 ? 1.288 -5.976 -13.010 1.00 90.69 269 LEU A C 1
ATOM 2105 O O . LEU A 1 269 ? 0.637 -5.523 -12.077 1.00 90.69 269 LEU A O 1
ATOM 2109 N N . GLY A 1 270 ? 0.700 -6.482 -14.090 1.00 84.31 270 GLY A N 1
ATOM 2110 C CA . GLY A 1 270 ? -0.755 -6.477 -14.260 1.00 84.31 270 GLY A CA 1
ATOM 2111 C C . GLY A 1 270 ? -1.472 -7.381 -13.256 1.00 84.31 270 GLY A C 1
ATOM 2112 O O . GLY A 1 270 ? -2.345 -6.923 -12.519 1.00 84.31 270 GLY A O 1
ATOM 2113 N N . VAL A 1 271 ? -1.079 -8.653 -13.217 1.00 85.06 271 VAL A N 1
ATOM 2114 C CA . VAL A 1 271 ? -1.750 -9.701 -12.433 1.00 85.06 271 VAL A CA 1
ATOM 2115 C C . VAL A 1 271 ? -1.215 -9.783 -11.005 1.00 85.06 271 VAL A C 1
ATOM 2117 O O . VAL A 1 271 ? -1.994 -10.020 -10.081 1.00 85.06 271 VAL A O 1
ATOM 2120 N N . SER A 1 272 ? 0.087 -9.557 -10.805 1.00 83.56 272 SER A N 1
ATOM 2121 C CA . SER A 1 272 ? 0.682 -9.719 -9.479 1.00 83.56 272 SER A CA 1
ATOM 2122 C C . SER A 1 272 ? 0.186 -8.659 -8.491 1.00 83.56 272 SER A C 1
ATOM 2124 O O . SER A 1 272 ? 0.086 -7.474 -8.826 1.00 83.56 272 SER A O 1
ATOM 2126 N N . ARG A 1 273 ? -0.132 -9.070 -7.260 1.00 84.56 273 ARG A N 1
ATOM 2127 C CA . ARG A 1 273 ? -0.515 -8.175 -6.146 1.00 84.56 273 ARG A CA 1
ATOM 2128 C C . ARG A 1 273 ? 0.659 -7.860 -5.220 1.00 84.56 273 ARG A C 1
ATOM 2130 O O . ARG A 1 273 ? 0.567 -6.943 -4.400 1.00 84.56 273 ARG A O 1
ATOM 2137 N N . TYR A 1 274 ? 1.743 -8.604 -5.384 1.00 88.25 274 TYR A N 1
ATOM 2138 C CA . TYR A 1 274 ? 2.933 -8.574 -4.560 1.00 88.25 274 TYR A CA 1
ATOM 2139 C C . TYR A 1 274 ? 4.172 -8.676 -5.451 1.00 88.25 274 TYR A C 1
ATOM 2141 O O . TYR A 1 274 ? 4.206 -9.449 -6.406 1.00 88.25 274 TYR A O 1
ATOM 2149 N N . LEU A 1 275 ? 5.171 -7.857 -5.163 1.00 90.38 275 LEU A N 1
ATOM 2150 C CA . LEU A 1 275 ? 6.480 -7.910 -5.795 1.00 90.38 275 LEU A CA 1
ATOM 2151 C C . LEU A 1 275 ? 7.530 -7.844 -4.699 1.00 90.38 275 LEU A C 1
ATOM 2153 O O . LEU A 1 275 ? 7.491 -6.927 -3.870 1.00 90.38 275 LEU A O 1
ATOM 2157 N N . ASP A 1 276 ? 8.474 -8.780 -4.712 1.00 90.06 276 ASP A N 1
ATOM 2158 C CA . ASP A 1 276 ? 9.567 -8.796 -3.744 1.00 90.06 276 ASP A CA 1
ATOM 2159 C C . ASP A 1 276 ? 10.645 -7.782 -4.144 1.00 90.06 276 ASP A C 1
ATOM 2161 O O . ASP A 1 276 ? 11.658 -8.114 -4.754 1.00 90.06 276 ASP A O 1
ATOM 2165 N N . VAL A 1 277 ? 10.365 -6.501 -3.901 1.00 90.00 277 VAL A N 1
ATOM 2166 C CA . VAL A 1 277 ? 11.176 -5.372 -4.370 1.00 90.00 277 VAL A CA 1
ATOM 2167 C C . VAL A 1 277 ? 11.496 -4.433 -3.214 1.00 90.00 277 VAL A C 1
ATOM 2169 O O . VAL A 1 277 ? 10.599 -3.779 -2.677 1.00 90.00 277 VAL A O 1
ATOM 2172 N N . ASN A 1 278 ? 12.775 -4.299 -2.868 1.00 90.12 278 ASN A N 1
ATOM 2173 C CA . ASN A 1 278 ? 13.250 -3.429 -1.802 1.00 90.12 278 ASN A CA 1
ATOM 2174 C C . ASN A 1 278 ? 14.624 -2.814 -2.119 1.00 90.12 278 ASN A C 1
ATOM 2176 O O . ASN A 1 278 ? 15.668 -3.230 -1.627 1.00 90.12 278 ASN A O 1
ATOM 2180 N N . PHE A 1 279 ? 14.614 -1.672 -2.805 1.00 87.25 279 PHE A N 1
ATOM 2181 C CA . PHE A 1 279 ? 15.844 -0.965 -3.181 1.00 87.25 279 PHE A CA 1
ATOM 2182 C C . PHE A 1 279 ? 16.554 -0.248 -2.022 1.00 87.25 279 PHE A C 1
ATOM 2184 O O . PHE A 1 279 ? 17.517 0.485 -2.256 1.00 87.25 279 PHE A O 1
ATOM 2191 N N . ASN A 1 280 ? 16.060 -0.392 -0.791 1.00 85.12 280 ASN A N 1
ATOM 2192 C CA . ASN A 1 280 ? 16.699 0.142 0.410 1.00 85.12 280 ASN A CA 1
ATOM 2193 C C . ASN A 1 280 ? 17.575 -0.886 1.136 1.00 85.12 280 ASN A C 1
ATOM 2195 O O . ASN A 1 280 ? 18.230 -0.517 2.116 1.00 85.12 280 ASN A O 1
ATOM 2199 N N . ASP A 1 281 ? 17.586 -2.146 0.702 1.00 84.75 281 ASP A N 1
ATOM 2200 C CA . ASP A 1 281 ? 18.468 -3.165 1.255 1.00 84.75 281 ASP A CA 1
ATOM 2201 C C . ASP A 1 281 ? 19.616 -3.533 0.292 1.00 84.75 281 ASP A C 1
ATOM 2203 O O . ASP A 1 281 ? 19.783 -2.953 -0.780 1.00 84.75 281 ASP A O 1
ATOM 2207 N N . ASN A 1 282 ? 20.498 -4.429 0.743 1.00 83.56 282 ASN A N 1
ATOM 2208 C CA . ASN A 1 282 ? 21.633 -4.911 -0.051 1.00 83.56 282 ASN A CA 1
ATOM 2209 C C . ASN A 1 282 ? 21.340 -6.265 -0.725 1.00 83.56 282 ASN A C 1
ATOM 2211 O O . ASN A 1 282 ? 22.263 -6.889 -1.257 1.00 83.56 282 ASN A O 1
ATOM 2215 N N . ASN A 1 283 ? 20.100 -6.748 -0.656 1.00 87.44 283 ASN A N 1
ATOM 2216 C CA . ASN A 1 283 ? 19.693 -8.057 -1.137 1.00 87.44 283 ASN A CA 1
ATOM 2217 C C . ASN A 1 283 ? 18.997 -7.899 -2.484 1.00 87.44 283 ASN A C 1
ATOM 2219 O O . ASN A 1 283 ? 17.801 -7.669 -2.559 1.00 87.44 283 ASN A O 1
ATOM 2223 N N . PHE A 1 284 ? 19.757 -8.077 -3.559 1.00 85.00 284 PHE A N 1
ATOM 2224 C CA . PHE A 1 284 ? 19.189 -7.998 -4.897 1.00 85.00 284 PHE A CA 1
ATOM 2225 C C . PHE A 1 284 ? 18.313 -9.221 -5.195 1.00 85.00 284 PHE A C 1
ATOM 2227 O O . PHE A 1 284 ? 18.830 -10.341 -5.283 1.00 85.00 284 PHE A O 1
ATOM 2234 N N . THR A 1 285 ? 17.007 -9.010 -5.344 1.00 90.94 285 THR A N 1
ATOM 2235 C CA . THR A 1 285 ? 16.030 -10.081 -5.598 1.00 90.94 285 THR A CA 1
ATOM 2236 C C . THR A 1 285 ? 15.837 -10.335 -7.099 1.00 90.94 285 THR A C 1
ATOM 2238 O O . THR A 1 285 ? 16.250 -9.552 -7.961 1.00 90.94 285 THR A O 1
ATOM 2241 N N . GLU A 1 286 ? 15.207 -11.461 -7.448 1.00 90.12 286 GLU A N 1
ATOM 2242 C CA . GLU A 1 286 ? 14.883 -11.767 -8.848 1.00 90.12 286 GLU A CA 1
ATOM 2243 C C . GLU A 1 286 ? 13.827 -10.804 -9.418 1.00 90.12 286 GLU A C 1
ATOM 2245 O O . GLU A 1 286 ? 13.969 -10.341 -10.553 1.00 90.12 286 GLU A O 1
ATOM 2250 N N . ASP A 1 287 ? 12.827 -10.431 -8.616 1.00 90.31 287 ASP A N 1
ATOM 2251 C CA . ASP A 1 287 ? 11.774 -9.490 -9.012 1.00 90.31 287 ASP A CA 1
ATOM 2252 C C . ASP A 1 287 ? 12.324 -8.073 -9.249 1.00 90.31 287 ASP A C 1
ATOM 2254 O O . ASP A 1 287 ? 11.875 -7.371 -10.160 1.00 90.31 287 ASP A O 1
ATOM 2258 N N . GLU A 1 288 ? 13.348 -7.650 -8.502 1.00 92.12 288 GLU A N 1
ATOM 2259 C CA . GLU A 1 288 ? 14.051 -6.390 -8.760 1.00 92.12 288 GLU A CA 1
ATOM 2260 C C . GLU A 1 288 ? 14.728 -6.374 -10.131 1.00 92.12 288 GLU A C 1
ATOM 2262 O O . GLU A 1 288 ? 14.653 -5.378 -10.862 1.00 92.12 288 GLU A O 1
ATOM 2267 N N . ALA A 1 289 ? 15.367 -7.484 -10.508 1.00 90.12 289 ALA A N 1
ATOM 2268 C CA . ALA A 1 289 ? 15.979 -7.640 -11.822 1.00 90.12 289 ALA A CA 1
ATOM 2269 C C . ALA A 1 289 ? 14.927 -7.594 -12.938 1.00 90.12 289 ALA A C 1
ATOM 2271 O O . ALA A 1 289 ? 15.131 -6.897 -13.941 1.00 90.12 289 ALA A O 1
ATOM 2272 N N . ASP A 1 290 ? 13.805 -8.290 -12.739 1.00 92.00 290 ASP A N 1
ATOM 2273 C CA . ASP A 1 290 ? 12.689 -8.372 -13.682 1.00 92.00 290 ASP A CA 1
ATOM 2274 C C . ASP A 1 290 ? 12.079 -6.981 -13.911 1.00 92.00 290 ASP A C 1
ATOM 2276 O O . ASP A 1 290 ? 12.017 -6.505 -15.047 1.00 92.00 290 ASP A O 1
ATOM 2280 N N . VAL A 1 291 ? 11.741 -6.259 -12.840 1.00 93.12 291 VAL A N 1
ATOM 2281 C CA . VAL A 1 291 ? 11.175 -4.902 -12.906 1.00 93.12 291 VAL A CA 1
ATOM 2282 C C . VAL A 1 291 ? 12.132 -3.916 -13.571 1.00 93.12 291 VAL A C 1
ATOM 2284 O O . VAL A 1 291 ? 11.718 -3.123 -14.423 1.00 93.12 291 VAL A O 1
ATOM 2287 N N . ILE A 1 292 ? 13.418 -3.940 -13.206 1.00 91.31 292 ILE A N 1
ATOM 2288 C CA . ILE A 1 292 ? 14.413 -3.042 -13.801 1.00 91.31 292 ILE A CA 1
ATOM 2289 C C . ILE A 1 292 ? 14.600 -3.362 -15.290 1.00 91.31 292 ILE A C 1
ATOM 2291 O O . ILE A 1 292 ? 14.761 -2.440 -16.095 1.00 91.31 292 ILE A O 1
ATOM 2295 N N . SER A 1 293 ? 14.606 -4.641 -15.674 1.00 90.44 293 SER A N 1
ATOM 2296 C CA . SER A 1 293 ? 14.742 -5.052 -17.076 1.00 90.44 293 SER A CA 1
ATOM 2297 C C . SER A 1 293 ? 13.540 -4.604 -17.915 1.00 90.44 293 SER A C 1
ATOM 2299 O O . SER A 1 293 ? 13.732 -3.958 -18.950 1.00 90.44 293 SER A O 1
ATOM 2301 N N . LEU A 1 294 ? 12.323 -4.800 -17.402 1.00 92.38 294 LEU A N 1
ATOM 2302 C CA . LEU A 1 294 ? 11.082 -4.346 -18.019 1.00 92.38 294 LEU A CA 1
ATOM 2303 C C . LEU A 1 294 ? 11.061 -2.820 -18.172 1.00 92.38 294 LEU A C 1
ATOM 2305 O O . LEU A 1 294 ? 10.807 -2.301 -19.260 1.00 92.38 294 LEU A O 1
ATOM 2309 N N . ALA A 1 295 ? 11.423 -2.080 -17.119 1.00 92.00 295 ALA A N 1
ATOM 2310 C CA . ALA A 1 295 ? 11.505 -0.620 -17.163 1.00 92.00 295 ALA A CA 1
ATOM 2311 C C . ALA A 1 295 ? 12.496 -0.122 -18.231 1.00 92.00 295 ALA A C 1
ATOM 2313 O O . ALA A 1 295 ? 12.229 0.862 -18.929 1.00 92.00 295 ALA A O 1
ATOM 2314 N N . LYS A 1 296 ? 13.641 -0.805 -18.382 1.00 88.69 296 LYS A N 1
ATOM 2315 C CA . LYS A 1 296 ? 14.647 -0.492 -19.410 1.00 88.69 296 LYS A CA 1
ATOM 2316 C C . LYS A 1 296 ? 14.116 -0.762 -20.818 1.00 88.69 296 LYS A C 1
ATOM 2318 O O . LYS A 1 296 ? 14.363 0.058 -21.700 1.00 88.69 296 LYS A O 1
ATOM 2323 N N . ASN A 1 297 ? 13.393 -1.861 -21.029 1.00 89.00 297 ASN A N 1
ATOM 2324 C CA . ASN A 1 297 ? 12.808 -2.199 -22.325 1.00 89.00 297 ASN A CA 1
ATOM 2325 C C . ASN A 1 297 ? 11.692 -1.217 -22.728 1.00 89.00 297 ASN A C 1
ATOM 2327 O O . ASN A 1 297 ? 11.678 -0.769 -23.872 1.00 89.00 297 ASN A O 1
ATOM 2331 N N . LEU A 1 298 ? 10.824 -0.822 -21.788 1.00 89.75 298 LEU A N 1
ATOM 2332 C CA . LEU A 1 298 ? 9.677 0.057 -22.053 1.00 89.75 298 LEU A CA 1
ATOM 2333 C C . LEU A 1 298 ? 10.056 1.532 -22.249 1.00 89.75 298 LEU A C 1
ATOM 2335 O O . LEU A 1 298 ? 9.592 2.169 -23.191 1.00 89.75 298 LEU A O 1
ATOM 2339 N N . TYR A 1 299 ? 10.891 2.095 -21.370 1.00 88.19 299 TYR A N 1
ATOM 2340 C CA . TYR A 1 299 ? 11.110 3.551 -21.320 1.00 88.19 299 TYR A CA 1
ATOM 2341 C C . TYR A 1 299 ? 12.504 3.994 -21.765 1.00 88.19 299 TYR A C 1
ATOM 2343 O O . TYR A 1 299 ? 12.769 5.192 -21.874 1.00 88.19 299 TYR A O 1
ATOM 2351 N N . GLY A 1 300 ? 13.410 3.056 -22.041 1.00 79.44 300 GLY A N 1
ATOM 2352 C CA . GLY A 1 300 ? 14.800 3.374 -22.342 1.00 79.44 300 GLY A CA 1
ATOM 2353 C C . GLY A 1 300 ? 15.490 2.328 -23.203 1.00 79.44 300 GLY A C 1
ATOM 2354 O O . GLY A 1 300 ? 16.610 1.943 -22.874 1.00 79.44 300 GLY A O 1
ATOM 2355 N N . HIS A 1 301 ? 14.858 1.868 -24.288 1.00 83.44 301 HIS A N 1
ATOM 2356 C CA . HIS A 1 301 ? 15.451 0.843 -25.152 1.00 83.44 301 HIS A CA 1
ATOM 2357 C C . HIS A 1 301 ? 16.857 1.231 -25.640 1.00 83.44 301 HIS A C 1
ATOM 2359 O O . HIS A 1 301 ? 17.760 0.399 -25.622 1.00 83.44 301 HIS A O 1
ATOM 2365 N N . GLU A 1 302 ? 17.076 2.504 -25.968 1.00 80.31 302 GLU A N 1
ATOM 2366 C CA . GLU A 1 302 ? 18.389 3.023 -26.356 1.00 80.31 302 GLU A CA 1
ATOM 2367 C C . GLU A 1 302 ? 18.874 4.069 -25.346 1.00 80.31 302 GLU A C 1
ATOM 2369 O O . GLU A 1 302 ? 18.189 5.083 -25.143 1.00 80.31 302 GLU A O 1
ATOM 2374 N N . PRO A 1 303 ? 20.035 3.850 -24.692 1.00 77.38 303 PRO A N 1
ATOM 2375 C CA . PRO A 1 303 ? 20.684 4.909 -23.941 1.00 77.38 303 PRO A CA 1
ATOM 2376 C C . PRO A 1 303 ? 21.190 5.965 -24.930 1.00 77.38 303 PRO A C 1
ATOM 2378 O O . PRO A 1 303 ? 21.703 5.619 -25.998 1.00 77.38 303 PRO A O 1
ATOM 2381 N N . PRO A 1 304 ? 21.071 7.256 -24.607 1.00 73.44 304 PRO A N 1
ATOM 2382 C CA . PRO A 1 304 ? 21.512 8.277 -25.531 1.00 73.44 304 PRO A CA 1
ATOM 2383 C C . PRO A 1 304 ? 23.027 8.295 -25.692 1.00 73.44 304 PRO A C 1
ATOM 2385 O O . PRO A 1 304 ? 23.765 7.946 -24.762 1.00 73.44 304 PRO A O 1
ATOM 2388 N N . PRO A 1 305 ? 23.513 8.769 -26.848 1.00 72.12 305 PRO A N 1
ATOM 2389 C CA . PRO A 1 305 ? 24.936 8.840 -27.076 1.00 72.12 305 PRO A CA 1
ATOM 2390 C C . PRO A 1 305 ? 25.585 9.886 -26.162 1.00 72.12 305 PRO A C 1
ATOM 2392 O O . PRO A 1 305 ? 25.005 10.926 -25.840 1.00 72.12 305 PRO A O 1
ATOM 2395 N N . GLY A 1 306 ? 26.824 9.623 -25.749 1.00 67.81 306 GLY A N 1
ATOM 2396 C CA . GLY A 1 306 ? 27.583 10.492 -24.847 1.00 67.81 306 GLY A CA 1
ATOM 2397 C C . GLY A 1 306 ? 28.017 11.803 -25.515 1.00 67.81 306 GLY A C 1
ATOM 2398 O O . GLY A 1 306 ? 29.172 11.949 -25.907 1.00 67.81 306 GLY A O 1
ATOM 2399 N N . MET A 1 307 ? 27.115 12.783 -25.633 1.00 63.16 307 MET A N 1
ATOM 2400 C CA . MET A 1 307 ? 27.364 14.040 -26.365 1.00 63.16 307 MET A CA 1
ATOM 2401 C C . MET A 1 307 ? 28.159 15.099 -25.575 1.00 63.16 307 MET A C 1
ATOM 2403 O O . MET A 1 307 ? 28.573 16.110 -26.142 1.00 63.16 307 MET A O 1
ATOM 2407 N N . ILE A 1 308 ? 28.419 14.879 -24.278 1.00 66.69 308 ILE A N 1
ATOM 2408 C CA . ILE A 1 308 ? 29.035 15.875 -23.375 1.00 66.69 308 ILE A CA 1
ATOM 2409 C C . ILE A 1 308 ? 30.427 16.320 -23.862 1.00 66.69 308 ILE A C 1
ATOM 2411 O O . ILE A 1 308 ? 30.797 17.482 -23.709 1.00 66.69 308 ILE A O 1
ATOM 2415 N N . ARG A 1 309 ? 31.181 15.436 -24.530 1.00 66.12 309 ARG A N 1
ATOM 2416 C CA . ARG A 1 309 ? 32.524 15.747 -25.057 1.00 66.12 309 ARG A CA 1
ATOM 2417 C C . ARG A 1 309 ? 32.529 16.743 -26.224 1.00 66.12 309 ARG A C 1
ATOM 2419 O O . ARG A 1 309 ? 33.570 17.332 -26.497 1.00 66.12 309 ARG A O 1
ATOM 2426 N N . PHE A 1 310 ? 31.395 16.955 -26.894 1.00 67.62 310 PHE A N 1
ATOM 2427 C CA . PHE A 1 310 ? 31.287 17.802 -28.091 1.00 67.62 310 PHE A CA 1
ATOM 2428 C C . PHE A 1 310 ? 30.429 19.060 -27.872 1.00 67.62 310 PHE A C 1
ATOM 2430 O O . PHE A 1 310 ? 30.074 19.747 -28.829 1.00 67.62 310 PHE A O 1
ATOM 2437 N N . MET A 1 311 ? 30.135 19.396 -26.610 1.00 73.50 311 MET A N 1
ATOM 2438 C CA . MET A 1 311 ? 29.250 20.501 -26.211 1.00 73.50 311 MET A CA 1
ATOM 2439 C C . MET A 1 311 ? 29.778 21.905 -26.565 1.00 73.50 311 MET A C 1
ATOM 2441 O O . MET A 1 311 ? 29.049 22.889 -26.462 1.00 73.50 311 MET A O 1
ATOM 2445 N N . SER A 1 312 ? 31.030 22.015 -27.018 1.00 77.38 312 SER A N 1
ATOM 2446 C CA . SER A 1 312 ? 31.620 23.265 -27.514 1.00 77.38 312 SER A CA 1
ATOM 2447 C C . SER A 1 312 ? 31.043 23.729 -28.859 1.00 77.38 312 SER A C 1
ATOM 2449 O O . SER A 1 312 ? 31.214 24.890 -29.222 1.00 77.38 312 SER A O 1
ATOM 2451 N N . ARG A 1 313 ? 30.349 22.856 -29.604 1.00 82.62 313 ARG A N 1
ATOM 2452 C CA . ARG A 1 313 ? 29.686 23.198 -30.873 1.00 82.62 313 ARG A CA 1
ATOM 2453 C C . ARG A 1 313 ? 28.221 23.573 -30.634 1.00 82.62 313 ARG A C 1
ATOM 2455 O O . ARG A 1 313 ? 27.479 22.786 -30.055 1.00 82.62 313 ARG A O 1
ATOM 2462 N N . SER A 1 314 ? 27.781 24.721 -31.157 1.00 80.56 314 SER A N 1
ATOM 2463 C CA . SER A 1 314 ? 26.390 25.203 -31.021 1.00 80.56 314 SER A CA 1
ATOM 2464 C C . SER A 1 314 ? 25.344 24.216 -31.572 1.00 80.56 314 SER A C 1
ATOM 2466 O O . SER A 1 314 ? 24.315 23.997 -30.939 1.00 80.56 314 SER A O 1
ATOM 2468 N N . SER A 1 315 ? 25.631 23.512 -32.673 1.00 77.62 315 SER A N 1
ATOM 2469 C CA . SER A 1 315 ? 24.733 22.475 -33.210 1.00 77.62 315 SER A CA 1
ATOM 2470 C C . SER A 1 315 ? 24.537 21.284 -32.260 1.00 77.62 315 SER A C 1
ATOM 2472 O O . SER A 1 315 ? 23.437 20.749 -32.151 1.00 77.62 315 SER A O 1
ATOM 2474 N N . VAL A 1 316 ? 25.580 20.898 -31.518 1.00 80.62 316 VAL A N 1
ATOM 2475 C CA . VAL A 1 316 ? 25.518 19.814 -30.523 1.00 80.62 316 VAL A CA 1
ATOM 2476 C C . VAL A 1 316 ? 24.765 20.261 -29.268 1.00 80.62 316 VAL A C 1
ATOM 2478 O O . VAL A 1 316 ? 24.119 19.442 -28.621 1.00 80.62 316 VAL A O 1
ATOM 2481 N N . GLN A 1 317 ? 24.793 21.555 -28.935 1.00 82.44 317 GLN A N 1
ATOM 2482 C CA . GLN A 1 317 ? 24.016 22.103 -27.820 1.00 82.44 317 GLN A CA 1
ATOM 2483 C C . GLN A 1 317 ? 22.509 21.999 -28.082 1.00 82.44 317 GLN A C 1
ATOM 2485 O O . GLN A 1 317 ? 21.778 21.551 -27.202 1.00 82.44 317 GLN A O 1
ATOM 2490 N N . HIS A 1 318 ? 22.050 22.335 -29.292 1.00 82.19 318 HIS A N 1
ATOM 2491 C CA . HIS A 1 318 ? 20.641 22.178 -29.668 1.00 82.19 318 HIS A CA 1
ATOM 2492 C C . HIS A 1 318 ? 20.192 20.714 -29.635 1.00 82.19 318 HIS A C 1
ATOM 2494 O O . HIS A 1 318 ? 19.170 20.406 -29.022 1.00 82.19 318 HIS A O 1
ATOM 2500 N N . LEU A 1 319 ? 20.995 19.804 -30.196 1.00 81.38 319 LEU A N 1
ATOM 2501 C CA . LEU A 1 319 ? 20.712 18.367 -30.153 1.00 81.38 319 LEU A CA 1
ATOM 2502 C C . LEU A 1 319 ? 20.667 17.830 -28.712 1.00 81.38 319 LEU A C 1
ATOM 2504 O O . LEU A 1 319 ? 19.817 17.014 -28.369 1.00 81.38 319 LEU A O 1
ATOM 2508 N N . TYR A 1 320 ? 21.551 18.315 -27.840 1.00 83.06 320 TYR A N 1
ATOM 2509 C CA . TYR A 1 320 ? 21.560 17.935 -26.430 1.00 83.06 320 TYR A CA 1
ATOM 2510 C C . TYR A 1 320 ? 20.316 18.423 -25.674 1.00 83.06 320 TYR A C 1
ATOM 2512 O O . TYR A 1 320 ? 19.783 17.700 -24.829 1.00 83.06 320 TYR A O 1
ATOM 2520 N N . LEU A 1 321 ? 19.832 19.632 -25.978 1.00 84.25 321 LEU A N 1
ATOM 2521 C CA . LEU A 1 321 ? 18.589 20.158 -25.409 1.00 84.25 321 LEU A CA 1
ATOM 2522 C C . LEU A 1 321 ? 17.370 19.345 -25.866 1.00 84.25 321 LEU A C 1
ATOM 2524 O O . LEU A 1 321 ? 16.546 18.990 -25.025 1.00 84.25 321 LEU A O 1
ATOM 2528 N N . GLN A 1 322 ? 17.294 18.987 -27.152 1.00 84.94 322 GLN A N 1
ATOM 2529 C CA . GLN A 1 322 ? 16.254 18.092 -27.682 1.00 84.94 322 GLN A CA 1
ATOM 2530 C C . GLN A 1 322 ? 16.322 16.701 -27.044 1.00 84.94 322 GLN A C 1
ATOM 2532 O O . G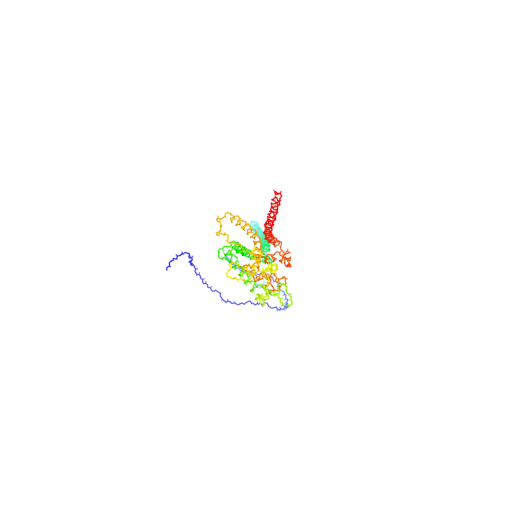LN A 1 322 ? 15.314 16.130 -26.643 1.00 84.94 322 GLN A O 1
ATOM 2537 N N . LEU A 1 323 ? 17.522 16.155 -26.861 1.00 84.19 323 LEU A N 1
ATOM 2538 C CA . LEU A 1 323 ? 17.670 14.880 -26.175 1.00 84.19 323 LEU A CA 1
ATOM 2539 C C . LEU A 1 323 ? 17.159 14.953 -24.726 1.00 84.19 323 LEU A C 1
ATOM 2541 O O . LEU A 1 323 ? 16.457 14.054 -24.261 1.00 84.19 323 LEU A O 1
ATOM 2545 N N . ARG A 1 324 ? 17.492 16.023 -23.996 1.00 85.50 324 ARG A N 1
ATOM 2546 C CA . ARG A 1 324 ? 16.998 16.226 -22.628 1.00 85.50 324 ARG A CA 1
ATOM 2547 C C . ARG A 1 324 ? 15.483 16.395 -22.571 1.00 85.50 324 ARG A C 1
ATOM 2549 O O . ARG A 1 324 ? 14.894 15.924 -21.601 1.00 85.50 324 ARG A O 1
ATOM 2556 N N . SER A 1 325 ? 14.853 17.014 -23.571 1.00 88.19 325 SER A N 1
ATOM 2557 C CA . SER A 1 325 ? 13.389 17.099 -23.618 1.00 88.19 325 SER A CA 1
ATOM 2558 C C . SER A 1 325 ? 12.761 15.714 -23.803 1.00 88.19 325 SER A C 1
ATOM 2560 O O . SER A 1 325 ? 11.838 15.372 -23.068 1.00 88.19 325 SER A O 1
ATOM 2562 N N . VAL A 1 326 ? 13.320 14.860 -24.668 1.00 86.94 326 VAL A N 1
ATOM 2563 C CA . VAL A 1 326 ? 12.876 13.461 -24.823 1.00 86.94 326 VAL A CA 1
ATOM 2564 C C . VAL A 1 326 ? 13.055 12.668 -23.525 1.00 86.94 326 VAL A C 1
ATOM 2566 O O . VAL A 1 326 ? 12.143 11.955 -23.105 1.00 86.94 326 VAL A O 1
ATOM 2569 N N . ILE A 1 327 ? 14.200 12.810 -22.850 1.00 89.00 327 ILE A N 1
ATOM 2570 C CA . ILE A 1 327 ? 14.446 12.160 -21.552 1.00 89.00 327 ILE A CA 1
ATOM 2571 C C . ILE A 1 327 ? 13.441 12.645 -20.504 1.00 89.00 327 ILE A C 1
ATOM 2573 O O . ILE A 1 327 ? 12.939 11.830 -19.733 1.00 89.00 327 ILE A O 1
ATOM 2577 N N . ALA A 1 328 ? 13.118 13.940 -20.481 1.00 89.69 328 ALA A N 1
ATOM 2578 C CA . ALA A 1 328 ? 12.124 14.493 -19.567 1.00 89.69 328 ALA A CA 1
ATOM 2579 C C . ALA A 1 328 ? 10.728 13.898 -19.822 1.00 89.69 328 ALA A C 1
ATOM 2581 O O . ALA A 1 328 ? 10.097 13.424 -18.880 1.00 89.69 328 ALA A O 1
ATOM 2582 N N . LYS A 1 329 ? 10.287 13.823 -21.088 1.00 90.88 329 LYS A N 1
ATOM 2583 C CA . LYS A 1 329 ? 9.011 13.186 -21.472 1.00 90.88 329 LYS A CA 1
ATOM 2584 C C . LYS A 1 329 ? 8.968 11.707 -21.056 1.00 90.88 329 LYS A C 1
ATOM 2586 O O . LYS A 1 329 ? 8.001 11.260 -20.444 1.00 90.88 329 LYS A O 1
ATOM 2591 N N . ARG A 1 330 ? 10.051 10.957 -21.303 1.00 89.69 330 ARG A N 1
ATOM 2592 C CA . ARG A 1 330 ? 10.189 9.551 -20.872 1.00 89.69 330 ARG A CA 1
ATOM 2593 C C . ARG A 1 330 ? 10.181 9.397 -19.354 1.00 89.69 330 ARG A C 1
ATOM 2595 O O . ARG A 1 330 ? 9.618 8.429 -18.858 1.00 89.69 330 ARG A O 1
ATOM 2602 N N . ASN A 1 331 ? 10.781 10.331 -18.616 1.00 90.81 331 ASN A N 1
ATOM 2603 C CA . ASN A 1 331 ? 10.820 10.280 -17.156 1.00 90.81 331 ASN A CA 1
ATOM 2604 C C . ASN A 1 331 ? 9.416 10.395 -16.551 1.00 90.81 331 ASN A C 1
ATOM 2606 O O . ASN A 1 331 ? 9.112 9.651 -15.629 1.00 90.81 331 ASN A O 1
ATOM 2610 N N . VAL A 1 332 ? 8.539 11.239 -17.109 1.00 92.69 332 VAL A N 1
ATOM 2611 C CA . VAL A 1 332 ? 7.133 11.317 -16.669 1.00 92.69 332 VAL A CA 1
ATOM 2612 C C . VAL A 1 332 ? 6.445 9.957 -16.822 1.00 92.69 332 VAL A C 1
ATOM 2614 O O . VAL A 1 332 ? 5.809 9.471 -15.885 1.00 92.69 332 VAL A O 1
ATOM 2617 N N . ALA A 1 333 ? 6.649 9.295 -17.965 1.00 91.38 333 ALA A N 1
ATOM 2618 C CA . ALA A 1 333 ? 6.120 7.957 -18.206 1.00 91.38 333 ALA A CA 1
ATOM 2619 C C . ALA A 1 333 ? 6.709 6.909 -17.251 1.00 91.38 333 ALA A C 1
ATOM 2621 O O . ALA A 1 333 ? 5.973 6.163 -16.605 1.00 91.38 333 ALA A O 1
ATOM 2622 N N . GLN A 1 334 ? 8.027 6.914 -17.079 1.00 92.56 334 GLN A N 1
ATOM 2623 C CA . GLN A 1 334 ? 8.723 5.997 -16.188 1.00 92.56 334 GLN A CA 1
ATOM 2624 C C . GLN A 1 334 ? 8.345 6.204 -14.713 1.00 92.56 334 GLN A C 1
ATOM 2626 O O . GLN A 1 334 ? 8.227 5.232 -13.974 1.00 92.56 334 GLN A O 1
ATOM 2631 N N . ASN A 1 335 ? 8.100 7.440 -14.277 1.00 93.62 335 ASN A N 1
ATOM 2632 C CA . ASN A 1 335 ? 7.661 7.739 -12.916 1.00 93.62 335 ASN A CA 1
ATOM 2633 C C . ASN A 1 335 ? 6.302 7.091 -12.621 1.00 93.62 335 ASN A C 1
ATOM 2635 O O . ASN A 1 335 ? 6.126 6.501 -11.557 1.00 93.62 335 ASN A O 1
ATOM 2639 N N . SER A 1 336 ? 5.375 7.120 -13.587 1.00 93.06 336 SER A N 1
ATOM 2640 C CA . SER A 1 336 ? 4.076 6.456 -13.435 1.00 93.06 336 SER A CA 1
ATOM 2641 C C . SER A 1 336 ? 4.211 4.941 -13.250 1.00 93.06 336 SER A C 1
ATOM 2643 O O . SER A 1 336 ? 3.600 4.375 -12.346 1.00 93.06 336 SER A O 1
ATOM 2645 N N . PHE A 1 337 ? 5.088 4.301 -14.025 1.00 93.31 337 PHE A N 1
ATOM 2646 C CA . PHE A 1 337 ? 5.421 2.887 -13.877 1.00 93.31 337 PHE A CA 1
ATOM 2647 C C . PHE A 1 337 ? 6.073 2.596 -12.522 1.00 93.31 337 PHE A C 1
ATOM 2649 O O . PHE A 1 337 ? 5.652 1.687 -11.811 1.00 93.31 337 PHE A O 1
ATOM 2656 N N . ASN A 1 338 ? 7.055 3.406 -12.125 1.00 94.56 338 ASN A N 1
ATOM 2657 C CA . ASN A 1 338 ? 7.755 3.254 -10.854 1.00 94.56 338 ASN A CA 1
ATOM 2658 C C . ASN A 1 338 ? 6.805 3.411 -9.659 1.00 94.56 338 ASN A C 1
ATOM 2660 O O . ASN A 1 338 ? 6.976 2.721 -8.660 1.00 94.56 338 ASN A O 1
ATOM 2664 N N . ALA A 1 339 ? 5.786 4.272 -9.762 1.00 93.38 339 ALA A N 1
ATOM 2665 C CA . ALA A 1 339 ? 4.741 4.402 -8.749 1.00 93.38 339 ALA A CA 1
ATOM 2666 C C . ALA A 1 339 ? 3.880 3.130 -8.639 1.00 93.38 339 ALA A C 1
ATOM 2668 O O . ALA A 1 339 ? 3.558 2.699 -7.535 1.00 93.38 339 ALA A O 1
ATOM 2669 N N . LEU A 1 340 ? 3.531 2.499 -9.768 1.00 92.75 340 LEU A N 1
ATOM 2670 C CA . LEU A 1 340 ? 2.782 1.235 -9.775 1.00 92.75 340 LEU A CA 1
ATOM 2671 C C . LEU A 1 340 ? 3.581 0.096 -9.140 1.00 92.75 340 LEU A C 1
ATOM 2673 O O . LEU A 1 340 ? 3.042 -0.633 -8.308 1.00 92.75 340 LEU A O 1
ATOM 2677 N N . VAL A 1 341 ? 4.860 -0.029 -9.503 1.00 94.12 341 VAL A N 1
ATOM 2678 C CA . VAL A 1 341 ? 5.779 -0.995 -8.886 1.00 94.12 341 VAL A CA 1
ATOM 2679 C C . VAL A 1 341 ? 5.868 -0.740 -7.386 1.00 94.12 341 VAL A C 1
ATOM 2681 O O . VAL A 1 341 ? 5.690 -1.658 -6.597 1.00 94.12 341 VAL A O 1
ATOM 2684 N N . ALA A 1 342 ? 6.098 0.510 -6.987 1.00 93.75 342 ALA A N 1
ATOM 2685 C CA . ALA A 1 342 ? 6.257 0.893 -5.593 1.00 93.75 342 ALA A CA 1
ATOM 2686 C C . ALA A 1 342 ? 5.046 0.532 -4.726 1.00 93.75 342 ALA A C 1
ATOM 2688 O O . ALA A 1 342 ? 5.223 0.024 -3.625 1.00 93.75 342 ALA A O 1
ATOM 2689 N N . MET A 1 343 ? 3.820 0.737 -5.215 1.00 91.38 343 MET A N 1
ATOM 2690 C CA . MET A 1 343 ? 2.614 0.350 -4.470 1.00 91.38 343 MET A CA 1
ATOM 2691 C C . MET A 1 343 ? 2.502 -1.167 -4.262 1.00 91.38 343 MET A C 1
ATOM 2693 O O . MET A 1 343 ? 1.897 -1.605 -3.283 1.00 91.38 343 MET A O 1
ATOM 2697 N N . LYS A 1 344 ? 3.055 -1.959 -5.186 1.00 92.56 344 LYS A N 1
ATOM 2698 C CA . LYS A 1 344 ? 3.039 -3.429 -5.158 1.00 92.56 344 LYS A CA 1
ATOM 2699 C C . LYS A 1 344 ? 4.275 -4.044 -4.508 1.00 92.56 344 LYS A C 1
ATOM 2701 O O . LYS A 1 344 ? 4.269 -5.244 -4.248 1.00 92.56 344 LYS A O 1
ATOM 2706 N N . ALA A 1 345 ? 5.295 -3.236 -4.243 1.00 92.25 345 ALA A N 1
ATOM 2707 C CA . ALA A 1 345 ? 6.500 -3.653 -3.557 1.00 92.25 345 ALA A CA 1
ATOM 2708 C C . ALA A 1 345 ? 6.183 -4.197 -2.158 1.00 92.25 345 ALA A C 1
ATOM 2710 O O . ALA A 1 345 ? 5.163 -3.846 -1.549 1.00 92.25 345 ALA A O 1
ATOM 2711 N N . VAL A 1 346 ? 7.081 -5.044 -1.665 1.00 90.62 346 VAL A N 1
ATOM 2712 C CA . VAL A 1 346 ? 7.009 -5.639 -0.334 1.00 90.62 346 VAL A CA 1
ATOM 2713 C C . VAL A 1 346 ? 6.767 -4.569 0.731 1.00 90.62 346 VAL A C 1
ATOM 2715 O O . VAL A 1 346 ? 7.339 -3.477 0.700 1.00 90.62 346 VAL A O 1
ATOM 2718 N N . GLY A 1 347 ? 5.854 -4.869 1.654 1.00 86.38 347 GLY A N 1
ATOM 2719 C CA . GLY A 1 347 ? 5.545 -3.994 2.778 1.00 86.38 347 GLY A CA 1
ATOM 2720 C C . GLY A 1 347 ? 6.614 -4.038 3.868 1.00 86.38 347 GLY A C 1
ATOM 2721 O O . GLY A 1 347 ? 7.546 -4.840 3.851 1.00 86.38 347 GLY A O 1
ATOM 2722 N N . SER A 1 348 ? 6.456 -3.183 4.874 1.00 79.75 348 SER A N 1
ATOM 2723 C CA . SER A 1 348 ? 7.310 -3.243 6.062 1.00 79.75 348 SER A CA 1
ATOM 2724 C C . SER A 1 348 ? 6.955 -4.464 6.914 1.00 79.75 348 SER A C 1
ATOM 2726 O O . SER A 1 348 ? 5.802 -4.611 7.315 1.00 79.75 348 SER A O 1
ATOM 2728 N N . ALA A 1 349 ? 7.956 -5.264 7.295 1.00 65.44 349 ALA A N 1
ATOM 2729 C CA . ALA A 1 349 ? 7.825 -6.334 8.298 1.00 65.44 349 ALA A CA 1
ATOM 2730 C C . ALA A 1 349 ? 7.558 -5.801 9.730 1.00 65.44 349 ALA A C 1
ATOM 2732 O O . ALA A 1 349 ? 7.512 -6.550 10.709 1.00 65.44 349 ALA A O 1
ATOM 2733 N N . GLY A 1 350 ? 7.442 -4.477 9.886 1.00 54.44 350 GLY A N 1
ATOM 2734 C CA . GLY A 1 350 ? 7.273 -3.793 11.158 1.00 54.44 350 GLY A CA 1
ATOM 2735 C C . GLY A 1 350 ? 5.875 -3.952 11.755 1.00 54.44 350 GLY A C 1
ATOM 2736 O O . GLY A 1 350 ? 4.910 -3.336 11.306 1.00 54.44 350 GLY A O 1
ATOM 2737 N N . GLY A 1 351 ? 5.806 -4.687 12.867 1.00 56.28 351 GLY A N 1
ATOM 2738 C CA . GLY A 1 351 ? 4.596 -4.884 13.661 1.00 56.28 351 GLY A CA 1
ATOM 2739 C C . GLY A 1 351 ? 3.820 -6.104 13.187 1.00 56.28 351 GLY A C 1
ATOM 2740 O O . GLY A 1 351 ? 3.798 -6.390 12.000 1.00 56.28 351 GLY A O 1
ATOM 2741 N N . ASN A 1 352 ? 3.175 -6.809 14.118 1.00 64.88 352 ASN A N 1
ATOM 2742 C CA . ASN A 1 352 ? 2.426 -8.062 13.927 1.00 64.88 352 ASN A CA 1
ATOM 2743 C C . ASN A 1 352 ? 1.287 -8.013 12.874 1.00 64.88 352 ASN A C 1
ATOM 2745 O O . ASN A 1 352 ? 0.387 -8.831 12.933 1.00 64.88 352 ASN A O 1
ATOM 2749 N N . SER A 1 353 ? 1.264 -7.058 11.949 1.00 67.00 353 SER A N 1
ATOM 2750 C CA . SER A 1 353 ? 0.280 -6.879 10.887 1.00 67.00 353 SER A CA 1
ATOM 2751 C C . SER A 1 353 ? 0.201 -8.016 9.861 1.00 67.00 353 SER A C 1
ATOM 2753 O O . SER A 1 353 ? -0.938 -8.336 9.520 1.00 67.00 353 SER A O 1
ATOM 2755 N N . PRO A 1 354 ? 1.288 -8.700 9.422 1.00 78.38 354 PRO A N 1
ATOM 2756 C CA . PRO A 1 354 ? 1.139 -9.804 8.471 1.00 78.38 354 PRO A CA 1
ATOM 2757 C C . PRO A 1 354 ? 0.214 -10.927 8.966 1.00 78.38 354 PRO A C 1
ATOM 2759 O O . PRO A 1 354 ? -0.731 -11.262 8.254 1.00 78.38 354 PRO A O 1
ATOM 2762 N N . PRO A 1 355 ? 0.340 -11.449 10.207 1.00 82.12 355 PRO A N 1
ATOM 2763 C CA . PRO A 1 355 ? -0.574 -12.486 10.675 1.00 82.12 355 PRO A CA 1
ATOM 2764 C C . PRO A 1 355 ? -2.016 -11.988 10.857 1.00 82.12 355 PRO A C 1
ATOM 2766 O O . PRO A 1 355 ? -2.939 -12.787 10.714 1.00 82.12 355 PRO A O 1
ATOM 2769 N N . PHE A 1 356 ? -2.250 -10.698 11.132 1.00 80.12 356 PHE A N 1
ATOM 2770 C CA . PHE A 1 356 ? -3.616 -10.154 11.192 1.00 80.12 356 PHE A CA 1
ATOM 2771 C C . PHE A 1 356 ? -4.238 -9.990 9.805 1.00 80.12 356 PHE A C 1
ATOM 2773 O O . PHE A 1 356 ? -5.415 -10.304 9.625 1.00 80.12 356 PHE A O 1
ATOM 2780 N N . PHE A 1 357 ? -3.447 -9.573 8.817 1.00 82.94 357 PHE A N 1
ATOM 2781 C CA . PHE A 1 357 ? -3.866 -9.559 7.421 1.00 82.94 357 PHE A CA 1
ATOM 2782 C C . PHE A 1 357 ? -4.177 -10.984 6.941 1.00 82.94 357 PHE A C 1
ATOM 2784 O O . PHE A 1 357 ? -5.254 -11.225 6.401 1.00 82.94 357 PHE A O 1
ATOM 2791 N N . HIS A 1 358 ? -3.307 -11.958 7.234 1.00 84.44 358 HIS A N 1
ATOM 2792 C CA . HIS A 1 358 ? -3.552 -13.367 6.910 1.00 84.44 358 HIS A CA 1
ATOM 2793 C C . HIS A 1 358 ? -4.806 -13.905 7.608 1.00 84.44 358 HIS A C 1
ATOM 2795 O O . HIS A 1 358 ? -5.576 -14.629 6.986 1.00 84.44 358 HIS A O 1
ATOM 2801 N N . ALA A 1 359 ? -5.064 -13.523 8.863 1.00 82.69 359 ALA A N 1
ATOM 2802 C CA . ALA A 1 359 ? -6.289 -13.902 9.566 1.00 82.69 359 ALA A CA 1
ATOM 2803 C C . ALA A 1 359 ? -7.545 -13.319 8.899 1.00 82.69 359 ALA A C 1
ATOM 2805 O O . ALA A 1 359 ? -8.481 -14.067 8.636 1.00 82.69 359 ALA A O 1
ATOM 2806 N N . LEU A 1 360 ? -7.539 -12.028 8.545 1.00 82.06 360 LEU A N 1
ATOM 2807 C CA . LEU A 1 360 ? -8.657 -11.383 7.845 1.00 82.06 360 LEU A CA 1
ATOM 2808 C C . LEU A 1 360 ? -8.976 -12.094 6.526 1.00 82.06 360 LEU A C 1
ATOM 2810 O O . LEU A 1 360 ? -10.133 -12.314 6.179 1.00 82.06 360 LEU A O 1
ATOM 2814 N N . VAL A 1 361 ? -7.935 -12.428 5.773 1.00 83.31 361 VAL A N 1
ATOM 2815 C CA . VAL A 1 361 ? -8.070 -13.055 4.463 1.00 83.31 361 VAL A CA 1
ATOM 2816 C C . VAL A 1 361 ? -8.475 -14.530 4.587 1.00 83.31 361 VAL A C 1
ATOM 2818 O O . VAL A 1 361 ? -9.270 -15.023 3.785 1.00 83.31 361 VAL A O 1
ATOM 2821 N N . ARG A 1 362 ? -8.013 -15.217 5.635 1.00 85.81 362 ARG A N 1
ATOM 2822 C CA . ARG A 1 362 ? -8.459 -16.568 5.992 1.00 85.81 362 ARG A CA 1
ATOM 2823 C C . ARG A 1 362 ? -9.943 -16.600 6.341 1.00 85.81 362 ARG A C 1
ATOM 2825 O O . ARG A 1 362 ? -10.640 -17.520 5.922 1.00 85.81 362 ARG A O 1
ATOM 2832 N N . ASP A 1 363 ? -10.441 -15.596 7.053 1.00 82.56 363 ASP A N 1
ATOM 2833 C CA . ASP A 1 363 ? -11.861 -15.510 7.413 1.00 82.56 363 ASP A CA 1
ATOM 2834 C C . ASP A 1 363 ? -12.764 -15.328 6.173 1.00 82.56 363 ASP A C 1
ATOM 2836 O O . ASP A 1 363 ? -13.948 -15.650 6.204 1.00 82.56 363 ASP A O 1
ATOM 2840 N N . LEU A 1 364 ? -12.195 -14.899 5.040 1.00 81.62 364 LEU A N 1
ATOM 2841 C CA . LEU A 1 364 ? -12.876 -14.832 3.740 1.00 81.62 364 LEU A CA 1
ATOM 2842 C C . LEU A 1 364 ? -12.827 -16.151 2.952 1.00 81.62 364 LEU A C 1
ATOM 2844 O O . LEU A 1 364 ? -13.355 -16.218 1.842 1.00 81.62 364 LEU A O 1
ATOM 2848 N N . GLY A 1 365 ? -12.220 -17.197 3.517 1.00 83.31 365 GLY A N 1
ATOM 2849 C CA . GLY A 1 365 ? -12.229 -18.554 2.978 1.00 83.31 365 GLY A CA 1
ATOM 2850 C C . GLY A 1 365 ? -11.002 -18.958 2.158 1.00 83.31 365 GLY A C 1
ATOM 2851 O O . GLY A 1 365 ? -11.046 -20.016 1.535 1.00 83.31 365 GLY A O 1
ATOM 2852 N N . MET A 1 366 ? -9.919 -18.171 2.146 1.00 84.00 366 MET A N 1
ATOM 2853 C CA . MET A 1 366 ? -8.650 -18.585 1.520 1.00 84.00 366 MET A CA 1
ATOM 2854 C C . MET A 1 366 ? -7.737 -19.321 2.507 1.00 84.00 366 MET A C 1
ATOM 2856 O O . MET A 1 366 ? -7.737 -19.048 3.708 1.00 84.00 366 MET A O 1
ATOM 2860 N N . ASN A 1 367 ? -6.950 -20.274 2.004 1.00 86.62 367 ASN A N 1
ATOM 2861 C CA . ASN A 1 367 ? -5.989 -21.013 2.822 1.00 86.62 367 ASN A CA 1
ATOM 2862 C C . ASN A 1 367 ? -4.730 -20.165 3.080 1.00 86.62 367 ASN A C 1
ATOM 2864 O O . ASN A 1 367 ? -4.300 -19.423 2.207 1.00 86.62 367 ASN A O 1
ATOM 2868 N N . VAL A 1 368 ? -4.105 -20.297 4.254 1.00 76.06 368 VAL A N 1
ATOM 2869 C CA . VAL A 1 368 ? -2.929 -19.499 4.663 1.00 76.06 368 VAL A CA 1
ATOM 2870 C C . VAL A 1 368 ? -1.752 -19.661 3.697 1.00 76.06 368 VAL A C 1
ATOM 2872 O O . VAL A 1 368 ? -1.063 -18.692 3.407 1.00 76.06 368 VAL A O 1
ATOM 2875 N N . THR A 1 369 ? -1.571 -20.856 3.142 1.00 81.31 369 THR A N 1
ATOM 2876 C CA . THR A 1 369 ? -0.516 -21.146 2.157 1.00 81.31 369 THR A CA 1
ATOM 2877 C C . THR A 1 369 ? -0.730 -20.424 0.827 1.00 81.31 369 THR A C 1
ATOM 2879 O O . THR A 1 369 ? 0.214 -19.904 0.248 1.00 81.31 369 THR A O 1
ATOM 2882 N N . GLU A 1 370 ? -1.977 -20.331 0.373 1.00 84.88 370 GLU A N 1
ATOM 2883 C CA . GLU A 1 370 ? -2.351 -19.604 -0.846 1.00 84.88 370 GLU A CA 1
ATOM 2884 C C . GLU A 1 370 ? -2.262 -18.081 -0.640 1.00 84.88 370 GLU A C 1
ATOM 2886 O O . GLU A 1 370 ? -1.963 -17.327 -1.562 1.00 84.88 370 GLU A O 1
ATOM 2891 N N . ILE A 1 371 ? -2.478 -17.611 0.593 1.00 81.25 371 ILE A N 1
ATOM 2892 C CA . ILE A 1 371 ? -2.354 -16.193 0.947 1.00 81.25 371 ILE A CA 1
ATOM 2893 C C . ILE A 1 371 ? -0.904 -15.726 0.812 1.00 81.25 371 ILE A C 1
ATOM 2895 O O . ILE A 1 371 ? -0.672 -14.670 0.226 1.00 81.25 371 ILE A O 1
ATOM 2899 N N . GLU A 1 372 ? 0.053 -16.507 1.313 1.00 80.88 372 GLU A N 1
ATOM 2900 C CA . GLU A 1 372 ? 1.479 -16.182 1.203 1.00 80.88 372 GLU A CA 1
ATOM 2901 C C . GLU A 1 372 ? 1.953 -16.194 -0.258 1.00 80.88 372 GLU A C 1
ATOM 2903 O O . GLU A 1 372 ? 2.757 -15.350 -0.641 1.00 80.88 372 GLU A O 1
ATOM 2908 N N . GLU A 1 373 ? 1.402 -17.069 -1.103 1.00 81.88 373 GLU A N 1
ATOM 2909 C CA . GLU A 1 373 ? 1.711 -17.095 -2.539 1.00 81.88 373 GLU A CA 1
ATOM 2910 C C . GLU A 1 373 ? 1.159 -15.864 -3.284 1.00 81.88 373 GLU A C 1
ATOM 2912 O O . GLU A 1 373 ? 1.827 -15.297 -4.147 1.00 81.88 373 GLU A O 1
ATOM 2917 N N . ILE A 1 374 ? -0.052 -15.410 -2.945 1.00 83.12 374 ILE A N 1
ATOM 2918 C CA . ILE A 1 374 ? -0.714 -14.299 -3.651 1.00 83.12 374 ILE A CA 1
ATOM 2919 C C . ILE A 1 374 ? -0.263 -12.925 -3.135 1.00 83.12 374 ILE A C 1
ATOM 2921 O O . ILE A 1 374 ? -0.169 -11.967 -3.911 1.00 83.12 374 ILE A O 1
ATOM 2925 N N . PHE A 1 375 ? -0.057 -12.794 -1.825 1.00 82.88 375 PHE A N 1
ATOM 2926 C CA . PHE A 1 375 ? 0.181 -11.511 -1.157 1.00 82.88 375 PHE A CA 1
ATOM 2927 C C . PHE A 1 375 ? 1.592 -11.363 -0.580 1.00 82.88 375 PHE A C 1
ATOM 2929 O O . PHE A 1 375 ? 1.942 -10.251 -0.177 1.00 82.88 375 PHE A O 1
ATOM 2936 N N . GLY A 1 376 ? 2.395 -12.430 -0.591 1.00 82.69 376 GLY A N 1
ATOM 2937 C CA . GLY A 1 376 ? 3.723 -12.467 0.011 1.00 82.69 376 GLY A CA 1
ATOM 2938 C C . GLY A 1 376 ? 3.682 -12.609 1.534 1.00 82.69 376 GLY A C 1
ATOM 2939 O O . GLY A 1 376 ? 2.641 -12.457 2.170 1.00 82.69 376 GLY A O 1
ATOM 2940 N N . GLU A 1 377 ? 4.847 -12.858 2.137 1.00 83.12 377 GLU A N 1
ATOM 2941 C CA . GLU A 1 377 ? 5.005 -12.891 3.601 1.00 83.12 377 GLU A CA 1
ATOM 2942 C C . GLU A 1 377 ? 4.705 -11.521 4.234 1.00 83.12 377 GLU A C 1
ATOM 2944 O O . GLU A 1 377 ? 4.142 -11.434 5.324 1.00 83.12 377 GLU A O 1
ATOM 2949 N N . ASN A 1 378 ? 5.052 -10.439 3.529 1.00 86.62 378 ASN A N 1
ATOM 2950 C CA . ASN A 1 378 ? 4.774 -9.067 3.936 1.00 86.62 378 ASN A CA 1
ATOM 2951 C C . ASN A 1 378 ? 3.887 -8.392 2.879 1.00 86.62 378 ASN A C 1
ATOM 2953 O O . ASN A 1 378 ? 4.381 -8.068 1.792 1.00 86.62 378 ASN A O 1
ATOM 2957 N N . PRO A 1 379 ? 2.599 -8.133 3.179 1.00 88.25 379 PRO A N 1
ATOM 2958 C CA . PRO A 1 379 ? 1.659 -7.644 2.181 1.00 88.25 379 PRO A CA 1
ATOM 2959 C C . PRO A 1 379 ? 2.055 -6.254 1.678 1.00 88.25 379 PRO A C 1
ATOM 2961 O O . PRO A 1 379 ? 2.427 -5.377 2.460 1.00 88.25 379 PRO A O 1
ATOM 2964 N N . SER A 1 380 ? 1.930 -6.031 0.371 1.00 90.06 380 SER A N 1
ATOM 2965 C CA . SER A 1 380 ? 2.207 -4.734 -0.258 1.00 90.06 380 SER A CA 1
ATOM 2966 C C . SER A 1 380 ? 1.242 -3.638 0.215 1.00 90.06 380 SER A C 1
ATOM 2968 O O . SER A 1 380 ? 0.140 -3.919 0.697 1.00 90.06 380 SER A O 1
ATOM 2970 N N . TYR A 1 381 ? 1.619 -2.365 0.046 1.00 91.06 381 TYR A N 1
ATOM 2971 C CA . TYR A 1 381 ? 0.723 -1.235 0.340 1.00 91.06 381 TYR A CA 1
ATOM 2972 C C . TYR A 1 381 ? -0.603 -1.351 -0.433 1.00 91.06 381 TYR A C 1
ATOM 2974 O O . TYR A 1 381 ? -1.680 -1.147 0.130 1.00 91.06 381 TYR A O 1
ATOM 2982 N N . TYR A 1 382 ? -0.530 -1.763 -1.702 1.00 90.50 382 TYR A N 1
ATOM 2983 C CA . TYR A 1 382 ? -1.692 -2.017 -2.548 1.00 90.50 382 TYR A CA 1
ATOM 2984 C C . TYR A 1 382 ? -2.596 -3.125 -1.987 1.00 90.50 382 TYR A C 1
ATOM 2986 O O . TYR A 1 382 ? -3.811 -2.944 -1.901 1.00 90.50 382 TYR A O 1
ATOM 2994 N N . ALA A 1 383 ? -2.014 -4.250 -1.563 1.00 88.50 383 ALA A N 1
ATOM 2995 C CA . ALA A 1 383 ? -2.759 -5.356 -0.967 1.00 88.50 383 ALA A CA 1
ATOM 2996 C C . ALA A 1 383 ? -3.441 -4.957 0.351 1.00 88.50 383 ALA A C 1
ATOM 2998 O O . ALA A 1 383 ? -4.609 -5.286 0.571 1.00 88.50 383 ALA A O 1
ATOM 2999 N N . GLN A 1 384 ? -2.739 -4.209 1.209 1.00 87.69 384 GLN A N 1
ATOM 3000 C CA . GLN A 1 384 ? -3.284 -3.712 2.475 1.00 87.69 384 GLN A CA 1
ATOM 3001 C C . GLN A 1 384 ? -4.466 -2.756 2.239 1.00 87.69 384 GLN A C 1
ATOM 3003 O O . GLN A 1 384 ? -5.517 -2.919 2.863 1.00 87.69 384 GLN A O 1
ATOM 3008 N N . LEU A 1 385 ? -4.345 -1.814 1.295 1.00 88.69 385 LEU A N 1
ATOM 3009 C CA . LEU A 1 385 ? -5.447 -0.928 0.898 1.00 88.69 385 LEU A CA 1
ATOM 3010 C C . LEU A 1 385 ? -6.637 -1.695 0.320 1.00 88.69 385 LEU A C 1
ATOM 3012 O O . LEU A 1 385 ? -7.781 -1.389 0.650 1.00 88.69 385 LEU A O 1
ATOM 3016 N N . GLU A 1 386 ? -6.398 -2.695 -0.532 1.00 86.75 386 GLU A N 1
ATOM 3017 C CA . GLU A 1 386 ? -7.474 -3.508 -1.099 1.00 86.75 386 GLU A CA 1
ATOM 3018 C C . GLU A 1 386 ? -8.226 -4.275 -0.003 1.00 86.75 386 GLU A C 1
ATOM 3020 O O . GLU A 1 386 ? -9.461 -4.328 -0.008 1.00 86.75 386 GLU A O 1
ATOM 3025 N N . ALA A 1 387 ? -7.503 -4.845 0.961 1.00 84.62 387 ALA A N 1
ATOM 3026 C CA . ALA A 1 387 ? -8.127 -5.585 2.045 1.00 84.62 387 ALA A CA 1
ATOM 3027 C C . ALA A 1 387 ? -8.979 -4.684 2.942 1.00 84.62 387 ALA A C 1
ATOM 3029 O O . ALA A 1 387 ? -10.132 -5.008 3.234 1.00 84.62 387 ALA A O 1
ATOM 3030 N N . VAL A 1 388 ? -8.445 -3.527 3.324 1.00 85.00 388 VAL A N 1
ATOM 3031 C CA . VAL A 1 388 ? -9.145 -2.564 4.178 1.00 85.00 388 VAL A CA 1
ATOM 3032 C C . VAL A 1 388 ? -10.317 -1.903 3.438 1.00 85.00 388 VAL A C 1
ATOM 3034 O O . VAL A 1 388 ? -11.394 -1.749 4.006 1.00 85.00 388 VAL A O 1
ATOM 3037 N N . GLY A 1 389 ? -10.144 -1.562 2.160 1.00 85.25 389 GLY A N 1
ATOM 3038 C CA . GLY A 1 389 ? -11.147 -0.852 1.364 1.00 85.25 389 GLY A CA 1
ATOM 3039 C C . GLY A 1 389 ? -12.249 -1.732 0.770 1.00 85.25 389 GLY A C 1
ATOM 3040 O O . GLY A 1 389 ? -13.338 -1.236 0.497 1.00 85.25 389 GLY A O 1
ATOM 3041 N N . LYS A 1 390 ? -12.003 -3.031 0.551 1.00 86.81 390 LYS A N 1
ATOM 3042 C CA . LYS A 1 390 ? -12.989 -3.939 -0.073 1.00 86.81 390 LYS A CA 1
ATOM 3043 C C . LYS A 1 390 ? -13.300 -5.159 0.773 1.00 86.81 390 LYS A C 1
ATOM 3045 O O . LYS A 1 390 ? -14.465 -5.488 0.972 1.00 86.81 390 LYS A O 1
ATOM 3050 N N . LYS A 1 391 ? -12.267 -5.865 1.229 1.00 83.12 391 LYS A N 1
ATOM 3051 C CA . LYS A 1 391 ? -12.418 -7.195 1.833 1.00 83.12 391 LYS A CA 1
ATOM 3052 C C . LYS A 1 391 ? -13.014 -7.140 3.236 1.00 83.12 391 LYS A C 1
ATOM 3054 O O . LYS A 1 391 ? -13.831 -7.985 3.581 1.00 83.12 391 LYS A O 1
ATOM 3059 N N . MET A 1 392 ? -12.696 -6.103 4.005 1.00 81.81 392 MET A N 1
ATOM 3060 C CA . MET A 1 392 ? -13.228 -5.925 5.355 1.00 81.81 392 MET A CA 1
ATOM 3061 C C . MET A 1 392 ? -14.759 -5.788 5.392 1.00 81.81 392 MET A C 1
ATOM 3063 O O . MET A 1 392 ? -15.400 -6.306 6.303 1.00 81.81 392 MET A O 1
ATOM 3067 N N . PHE A 1 393 ? -15.357 -5.152 4.382 1.00 83.12 393 PHE A N 1
ATOM 3068 C CA . PHE A 1 393 ? -16.811 -4.977 4.284 1.00 83.12 393 PHE A CA 1
ATOM 3069 C C . PHE A 1 393 ? -17.553 -6.224 3.788 1.00 83.12 393 PHE A C 1
ATOM 3071 O O . PHE A 1 393 ? -18.780 -6.263 3.830 1.00 83.12 393 PHE A O 1
ATOM 3078 N N . GLN A 1 394 ? -16.827 -7.234 3.301 1.00 85.62 394 GLN A N 1
ATOM 3079 C CA . GLN A 1 394 ? -17.413 -8.502 2.858 1.00 85.62 394 GLN A CA 1
ATOM 3080 C C . GLN A 1 394 ? -17.645 -9.473 4.021 1.00 85.62 394 GLN A C 1
ATOM 3082 O O . GLN A 1 394 ? -18.406 -10.425 3.864 1.00 85.62 394 GLN A O 1
ATOM 3087 N N . ASN A 1 395 ? -17.029 -9.236 5.184 1.00 81.44 395 ASN A N 1
ATOM 3088 C CA . ASN A 1 395 ? -17.232 -10.067 6.364 1.00 81.44 395 ASN A CA 1
ATOM 3089 C C . ASN A 1 395 ? -18.609 -9.780 7.000 1.00 81.44 395 ASN A C 1
ATOM 3091 O O . ASN A 1 395 ? -18.957 -8.629 7.267 1.00 81.44 395 ASN A O 1
ATOM 3095 N N . THR A 1 396 ? -19.388 -10.829 7.276 1.00 80.69 396 THR A N 1
ATOM 3096 C CA . THR A 1 396 ? -20.687 -10.738 7.960 1.00 80.69 396 THR A CA 1
ATOM 3097 C C . THR A 1 396 ? -20.586 -10.148 9.365 1.00 80.69 396 THR A C 1
ATOM 3099 O O . THR A 1 396 ? -21.487 -9.411 9.773 1.00 80.69 396 THR A O 1
ATOM 3102 N N . ASP A 1 397 ? -19.477 -10.392 10.066 1.00 79.38 397 ASP A N 1
ATOM 3103 C CA . ASP A 1 397 ? -19.240 -9.911 11.434 1.00 79.38 397 ASP A CA 1
ATOM 3104 C C . ASP A 1 397 ? -19.146 -8.382 11.494 1.00 79.38 397 ASP A C 1
ATOM 3106 O O . ASP A 1 397 ? -19.416 -7.745 12.516 1.00 79.38 397 ASP A O 1
ATOM 3110 N N . PHE A 1 398 ? -18.812 -7.748 10.365 1.00 80.06 398 PHE A N 1
ATOM 3111 C CA . PHE A 1 398 ? -18.854 -6.299 10.270 1.00 80.06 398 PHE A CA 1
ATOM 3112 C C . PHE A 1 398 ? -20.269 -5.782 10.554 1.00 80.06 398 PHE A C 1
ATOM 3114 O O . PHE A 1 398 ? -20.422 -4.869 11.368 1.00 80.06 398 PHE A O 1
ATOM 3121 N N . PHE A 1 399 ? -21.290 -6.385 9.935 1.00 80.62 399 PHE A N 1
ATOM 3122 C CA . PHE A 1 399 ? -22.684 -5.948 10.032 1.00 80.62 399 PHE A CA 1
ATOM 3123 C C . PHE A 1 399 ? -23.328 -6.292 11.373 1.00 80.62 399 PHE A C 1
ATOM 3125 O O . PHE A 1 399 ? -24.109 -5.488 11.881 1.00 80.62 399 PHE A O 1
ATOM 3132 N N . THR A 1 400 ? -22.991 -7.432 11.979 1.00 80.94 400 THR A N 1
ATOM 3133 C CA . THR A 1 400 ? -23.497 -7.786 13.316 1.00 80.94 400 THR A CA 1
ATOM 3134 C C . THR A 1 400 ? -23.037 -6.774 14.358 1.00 80.94 400 THR A C 1
ATOM 3136 O O . THR A 1 400 ? -23.828 -6.306 15.172 1.00 80.94 400 THR A O 1
ATOM 3139 N N . ASP A 1 401 ? -21.789 -6.328 14.258 1.00 78.12 401 ASP A N 1
ATOM 3140 C CA . ASP A 1 401 ? -21.223 -5.355 15.185 1.00 78.12 401 ASP A CA 1
ATOM 3141 C C . ASP A 1 401 ? -21.736 -3.923 14.961 1.00 78.12 401 ASP A C 1
ATOM 3143 O O . ASP A 1 401 ? -21.534 -3.055 15.813 1.00 78.12 401 ASP A O 1
ATOM 3147 N N . LEU A 1 402 ? -22.370 -3.635 13.818 1.00 78.94 402 LEU A N 1
ATOM 3148 C CA . LEU A 1 402 ? -23.095 -2.373 13.620 1.00 78.94 402 LEU A CA 1
ATOM 3149 C C . LEU A 1 402 ? -24.416 -2.343 14.407 1.00 78.94 402 LEU A C 1
ATOM 3151 O O . LEU A 1 402 ? -24.932 -1.258 14.666 1.00 78.94 402 LEU A O 1
ATOM 3155 N N . LEU A 1 403 ? -24.953 -3.503 14.796 1.00 78.25 403 LEU A N 1
ATOM 3156 C CA . LEU A 1 403 ? -26.233 -3.610 15.500 1.00 78.25 403 LEU A CA 1
ATOM 3157 C C . LEU A 1 403 ? -26.101 -3.513 17.029 1.00 78.25 403 LEU A C 1
ATOM 3159 O O . LEU A 1 403 ? -27.107 -3.312 17.702 1.00 78.25 403 LEU A O 1
ATOM 3163 N N . ASP A 1 404 ? -24.890 -3.636 17.581 1.00 78.12 404 ASP A N 1
ATOM 3164 C CA . ASP A 1 404 ? -24.687 -3.809 19.027 1.00 78.12 404 ASP A CA 1
ATOM 3165 C C . ASP A 1 404 ? -24.740 -2.488 19.826 1.00 78.12 404 ASP A C 1
ATOM 3167 O O . ASP A 1 404 ? -25.597 -2.291 20.692 1.00 78.12 404 ASP A O 1
ATOM 3171 N N . LYS A 1 405 ? -23.842 -1.532 19.534 1.00 81.44 405 LYS A N 1
ATOM 3172 C CA . LYS A 1 405 ? -23.726 -0.279 20.308 1.00 81.44 405 LYS A CA 1
ATOM 3173 C C . LYS A 1 405 ? -23.692 0.967 19.418 1.00 81.44 405 LYS A C 1
ATOM 3175 O O . LYS A 1 405 ? -22.830 1.056 18.539 1.00 81.44 405 LYS A O 1
ATOM 3180 N N . PRO A 1 406 ? -24.503 2.007 19.705 1.00 83.88 406 PRO A N 1
ATOM 3181 C CA . PRO A 1 406 ? -24.518 3.237 18.907 1.00 83.88 406 PRO A CA 1
ATOM 3182 C C . PRO A 1 406 ? -23.176 3.985 18.941 1.00 83.88 406 PRO A C 1
ATOM 3184 O O . PRO A 1 406 ? -22.786 4.612 17.955 1.00 83.88 406 PRO A O 1
ATOM 3187 N N . MET A 1 407 ? -22.420 3.889 20.041 1.00 86.12 407 MET A N 1
ATOM 3188 C CA . MET A 1 407 ? -21.079 4.476 20.125 1.00 86.12 407 MET A CA 1
ATOM 3189 C C . MET A 1 407 ? -20.052 3.751 19.247 1.00 86.12 407 MET A C 1
ATOM 3191 O O . MET A 1 407 ? -19.193 4.408 18.658 1.00 86.12 407 MET A O 1
ATOM 3195 N N . ASN A 1 408 ? -20.169 2.431 19.073 1.00 84.19 408 ASN A N 1
ATOM 3196 C CA . ASN A 1 408 ? -19.314 1.685 18.145 1.00 84.19 408 ASN A CA 1
ATOM 3197 C C . ASN A 1 408 ? -19.603 2.067 16.692 1.00 84.19 408 ASN A C 1
ATOM 3199 O O . ASN A 1 408 ? -18.663 2.219 15.915 1.00 84.19 408 ASN A O 1
ATOM 3203 N N . VAL A 1 409 ? -20.870 2.318 16.342 1.00 87.31 409 VAL A N 1
ATOM 3204 C CA . VAL A 1 409 ? -21.243 2.823 15.010 1.00 87.31 409 VAL A CA 1
ATOM 3205 C C . VAL A 1 409 ? -20.553 4.155 14.719 1.00 87.31 409 VAL A C 1
ATOM 3207 O O . VAL A 1 409 ? -19.928 4.292 13.672 1.00 87.31 409 VAL A O 1
ATOM 3210 N N . LYS A 1 410 ? -20.565 5.108 15.664 1.00 88.75 410 LYS A N 1
ATOM 3211 C CA . LYS A 1 410 ? -19.867 6.399 15.495 1.00 88.75 410 LYS A CA 1
ATOM 3212 C C . LYS A 1 410 ? -18.354 6.232 15.309 1.00 88.75 410 LYS A C 1
ATOM 3214 O O . LYS A 1 410 ? -17.760 6.901 14.467 1.00 88.75 410 LYS A O 1
ATOM 3219 N N . ARG A 1 411 ? -17.721 5.327 16.067 1.00 86.62 411 ARG A N 1
ATOM 3220 C CA . ARG A 1 411 ? -16.280 5.030 15.935 1.00 86.62 411 ARG A CA 1
ATOM 3221 C C . ARG A 1 411 ? -15.956 4.402 14.582 1.00 86.62 411 ARG A C 1
ATOM 3223 O O . ARG A 1 411 ? -15.004 4.822 13.934 1.00 86.62 411 ARG A O 1
ATOM 3230 N N . LYS A 1 412 ? -16.767 3.437 14.141 1.00 86.88 412 LYS A N 1
ATOM 3231 C CA . LYS A 1 412 ? -16.635 2.802 12.825 1.00 86.88 412 LYS A CA 1
ATOM 3232 C C . LYS A 1 412 ? -16.853 3.797 11.695 1.00 86.88 412 LYS A C 1
ATOM 3234 O O . LYS A 1 412 ? -16.081 3.782 10.751 1.00 86.88 412 LYS A O 1
ATOM 3239 N N . GLN A 1 413 ? -17.830 4.692 11.812 1.00 89.38 413 GLN A N 1
ATOM 3240 C CA . GLN A 1 413 ? -18.059 5.751 10.832 1.00 89.38 413 GLN A CA 1
ATOM 3241 C C . GLN A 1 413 ? -16.819 6.641 10.674 1.00 89.38 413 GLN A C 1
ATOM 3243 O O . GLN A 1 413 ? -16.370 6.868 9.557 1.00 89.38 413 GLN A O 1
ATOM 3248 N N . ALA A 1 414 ? -16.216 7.088 11.780 1.00 90.75 414 ALA A N 1
ATOM 3249 C CA . ALA A 1 414 ? -14.977 7.864 11.725 1.00 90.75 414 ALA A CA 1
ATOM 3250 C C . ALA A 1 414 ? -13.818 7.073 11.086 1.00 90.75 414 ALA A C 1
ATOM 3252 O O . ALA A 1 414 ? -13.037 7.631 10.320 1.00 90.75 414 ALA A O 1
ATOM 3253 N N . ALA A 1 415 ? -13.730 5.773 11.371 1.00 88.00 415 ALA A N 1
ATOM 3254 C CA . ALA A 1 415 ? -12.750 4.871 10.773 1.00 88.00 415 ALA A CA 1
ATOM 3255 C C . ALA A 1 415 ? -12.954 4.701 9.253 1.00 88.00 415 ALA A C 1
ATOM 3257 O O . ALA A 1 415 ? -11.996 4.802 8.492 1.00 88.00 415 ALA A O 1
ATOM 3258 N N . VAL A 1 416 ? -14.194 4.500 8.799 1.00 88.69 416 VAL A N 1
ATOM 3259 C CA . VAL A 1 416 ? -14.537 4.383 7.372 1.00 88.69 416 VAL A CA 1
ATOM 3260 C C . VAL A 1 416 ? -14.215 5.677 6.631 1.00 88.69 416 VAL A C 1
ATOM 3262 O O . VAL A 1 416 ? -13.539 5.620 5.611 1.00 88.69 416 VAL A O 1
ATOM 3265 N N . ASN A 1 417 ? -14.585 6.832 7.189 1.00 91.88 417 ASN A N 1
ATOM 3266 C CA . ASN A 1 417 ? -14.231 8.130 6.610 1.00 91.88 417 ASN A CA 1
ATOM 3267 C C . ASN A 1 417 ? -12.704 8.307 6.504 1.00 91.88 417 ASN A C 1
ATOM 3269 O O . ASN A 1 417 ? -12.210 8.913 5.560 1.00 91.88 417 ASN A O 1
ATOM 3273 N N . ALA A 1 418 ? -11.932 7.775 7.458 1.00 90.56 418 ALA A N 1
ATOM 3274 C CA . ALA A 1 418 ? -10.473 7.822 7.383 1.00 90.56 418 ALA A CA 1
ATOM 3275 C C . ALA A 1 418 ? -9.914 6.948 6.245 1.00 90.56 418 ALA A C 1
ATOM 3277 O O . ALA A 1 418 ? -8.971 7.371 5.582 1.00 90.56 418 ALA A O 1
ATOM 3278 N N . ILE A 1 419 ? -10.491 5.767 5.989 1.00 89.62 419 ILE A N 1
ATOM 3279 C CA . ILE A 1 419 ? -10.115 4.939 4.827 1.00 89.62 419 ILE A CA 1
ATOM 3280 C C . ILE A 1 419 ? -10.497 5.630 3.527 1.00 89.62 419 ILE A C 1
ATOM 3282 O O . ILE A 1 419 ? -9.708 5.617 2.590 1.00 89.62 419 ILE A O 1
ATOM 3286 N N . GLU A 1 420 ? -11.690 6.217 3.463 1.00 92.12 420 GLU A N 1
ATOM 3287 C CA . GLU A 1 420 ? -12.156 6.954 2.288 1.00 92.12 420 GLU A CA 1
ATOM 3288 C C . GLU A 1 420 ? -11.154 8.050 1.922 1.00 92.12 420 GLU A C 1
ATOM 3290 O O . GLU A 1 420 ? -10.654 8.063 0.806 1.00 92.12 420 GLU A O 1
ATOM 3295 N N . LEU A 1 421 ? -10.709 8.846 2.899 1.00 93.69 421 LEU A N 1
ATOM 3296 C CA . LEU A 1 421 ? -9.660 9.847 2.683 1.00 93.69 421 LEU A CA 1
ATOM 3297 C C . LEU A 1 421 ? -8.329 9.247 2.193 1.00 93.69 421 LEU A C 1
ATOM 3299 O O . LEU A 1 421 ? -7.621 9.878 1.407 1.00 93.69 421 LEU A O 1
ATOM 3303 N N . MET A 1 422 ? -7.959 8.043 2.644 1.00 90.00 422 MET A N 1
ATOM 3304 C CA . MET A 1 422 ? -6.761 7.348 2.148 1.00 90.00 422 MET A CA 1
ATOM 3305 C C . MET A 1 422 ? -6.932 6.879 0.697 1.00 90.00 422 MET A C 1
ATOM 3307 O O . MET A 1 422 ? -6.007 7.018 -0.104 1.00 90.00 422 MET A O 1
ATOM 3311 N N . LEU A 1 423 ? -8.104 6.343 0.348 1.00 91.31 423 LEU A N 1
ATOM 3312 C CA . LEU A 1 423 ? -8.429 5.912 -1.011 1.00 91.31 423 LEU A CA 1
ATOM 3313 C C . LEU A 1 423 ? -8.514 7.106 -1.962 1.00 91.31 423 LEU A C 1
ATOM 3315 O O . LEU A 1 423 ? -7.916 7.060 -3.034 1.00 91.31 423 LEU A O 1
ATOM 3319 N N . ASP A 1 424 ? -9.169 8.187 -1.548 1.00 95.25 424 ASP A N 1
ATOM 3320 C CA . ASP A 1 424 ? -9.277 9.431 -2.309 1.00 95.25 424 ASP A CA 1
ATOM 3321 C C . ASP A 1 424 ? -7.903 10.024 -2.588 1.00 95.25 424 ASP A C 1
ATOM 3323 O O . ASP A 1 424 ? -7.625 10.453 -3.705 1.00 95.25 424 ASP A O 1
ATOM 3327 N N . ARG A 1 425 ? -6.995 9.986 -1.606 1.00 93.38 425 ARG A N 1
ATOM 3328 C CA . ARG A 1 425 ? -5.608 10.394 -1.826 1.00 93.38 425 ARG A CA 1
ATOM 3329 C C . ARG A 1 425 ? -4.924 9.531 -2.890 1.00 93.38 425 ARG A C 1
ATOM 3331 O O . ARG A 1 425 ? -4.258 10.078 -3.765 1.00 93.38 425 ARG A O 1
ATOM 3338 N N . ALA A 1 426 ? -5.082 8.209 -2.841 1.00 91.31 426 ALA A N 1
ATOM 3339 C CA . ALA A 1 426 ? -4.486 7.310 -3.831 1.00 91.31 426 ALA A CA 1
ATOM 3340 C C . ALA A 1 426 ? -5.078 7.512 -5.241 1.00 91.31 426 ALA A C 1
ATOM 3342 O O . ALA A 1 426 ? -4.344 7.466 -6.233 1.00 91.31 426 ALA A O 1
ATOM 3343 N N . ILE A 1 427 ? -6.388 7.773 -5.333 1.00 94.12 427 ILE A N 1
ATOM 3344 C CA . ILE A 1 427 ? -7.079 8.127 -6.580 1.00 94.12 427 ILE A CA 1
ATOM 3345 C C . ILE A 1 427 ? -6.535 9.450 -7.112 1.00 94.12 427 ILE A C 1
ATOM 3347 O O . ILE A 1 427 ? -6.082 9.495 -8.252 1.00 94.12 427 ILE A O 1
ATOM 3351 N N . TYR A 1 428 ? -6.474 10.484 -6.274 1.00 96.12 428 TYR A N 1
ATOM 3352 C CA . TYR A 1 428 ? -5.947 11.798 -6.633 1.00 96.12 428 TYR A CA 1
ATOM 3353 C C . TYR A 1 428 ? -4.501 11.725 -7.143 1.00 96.12 428 TYR A C 1
ATOM 3355 O O . TYR A 1 428 ? -4.168 12.286 -8.185 1.00 96.12 428 TYR A O 1
ATOM 3363 N N . GLU A 1 429 ? -3.626 10.977 -6.462 1.00 93.00 429 GLU A N 1
ATOM 3364 C CA . GLU A 1 429 ? -2.249 10.765 -6.923 1.00 93.00 429 GLU A CA 1
ATOM 3365 C C . GLU A 1 429 ? -2.197 10.017 -8.270 1.00 93.00 429 GLU A C 1
ATOM 3367 O O . GLU A 1 429 ? -1.296 10.250 -9.081 1.00 93.00 429 GLU A O 1
ATOM 3372 N N . SER A 1 430 ? -3.157 9.128 -8.541 1.00 93.25 430 SER A N 1
ATOM 3373 C CA . SER A 1 430 ? -3.287 8.450 -9.833 1.00 93.25 430 SER A CA 1
ATOM 3374 C C . SER A 1 430 ? -3.795 9.378 -10.939 1.00 93.25 430 SER A C 1
ATOM 3376 O O . SER A 1 430 ? -3.256 9.344 -12.045 1.00 93.25 430 SER A O 1
ATOM 3378 N N . GLU A 1 431 ? -4.793 10.212 -10.654 1.00 95.75 431 GLU A N 1
ATOM 3379 C CA . GLU A 1 431 ? -5.328 11.212 -11.582 1.00 95.75 431 GLU A CA 1
ATOM 3380 C C . GLU A 1 431 ? -4.260 12.236 -11.956 1.00 95.75 431 GLU A C 1
ATOM 3382 O O . GLU A 1 431 ? -4.034 12.482 -13.138 1.00 95.75 431 GLU A O 1
ATOM 3387 N N . LEU A 1 432 ? -3.494 12.728 -10.981 1.00 95.50 432 LEU A N 1
ATOM 3388 C CA . LEU A 1 432 ? -2.389 13.651 -11.230 1.00 95.50 432 LEU A CA 1
ATOM 3389 C C . LEU A 1 432 ? -1.322 13.031 -12.150 1.00 95.50 432 LEU A C 1
ATOM 3391 O O . LEU A 1 432 ? -0.813 13.687 -13.060 1.00 95.50 432 LEU A O 1
ATOM 3395 N N . ARG A 1 433 ? -1.008 11.738 -11.981 1.00 94.12 433 ARG A N 1
ATOM 3396 C CA . ARG A 1 433 ? -0.134 11.010 -12.921 1.00 94.12 433 ARG A CA 1
ATOM 3397 C C . ARG A 1 433 ? -0.759 10.894 -14.309 1.00 94.12 433 ARG A C 1
ATOM 3399 O O . ARG A 1 433 ? -0.050 11.062 -15.298 1.00 94.12 433 ARG A O 1
ATOM 3406 N N . HIS A 1 434 ? -2.058 10.633 -14.393 1.00 94.50 434 HIS A N 1
ATOM 3407 C CA . HIS A 1 434 ? -2.776 10.551 -15.661 1.00 94.50 434 HIS A CA 1
ATOM 3408 C C . HIS A 1 434 ? -2.771 11.889 -16.418 1.00 94.50 434 HIS A C 1
ATOM 3410 O O . HIS A 1 434 ? -2.462 11.914 -17.608 1.00 94.50 434 HIS A O 1
ATOM 3416 N N . GLU A 1 435 ? -3.011 13.005 -15.731 1.00 95.69 435 GLU A N 1
ATOM 3417 C CA . GLU A 1 435 ? -2.945 14.352 -16.309 1.00 95.69 435 GLU A CA 1
ATOM 3418 C C . GLU A 1 435 ? -1.532 14.705 -16.796 1.00 95.69 435 GLU A C 1
ATOM 3420 O O . GLU A 1 435 ? -1.354 15.234 -17.899 1.00 95.69 435 GLU A O 1
ATOM 3425 N N . MET A 1 436 ? -0.496 14.360 -16.024 1.00 94.56 436 MET A N 1
ATOM 3426 C CA . MET A 1 436 ? 0.894 14.540 -16.457 1.00 94.56 436 MET A CA 1
ATOM 3427 C C . MET A 1 436 ? 1.215 13.720 -17.715 1.00 94.56 436 MET A C 1
ATOM 3429 O O . MET A 1 436 ? 1.859 14.223 -18.632 1.00 94.56 436 MET A O 1
ATOM 3433 N N . LEU A 1 437 ? 0.744 12.475 -17.804 1.00 93.56 437 LEU A N 1
ATOM 3434 C CA . LEU A 1 437 ? 0.933 11.641 -18.995 1.00 93.56 437 LEU A CA 1
ATOM 3435 C C . LEU A 1 437 ? 0.197 12.202 -20.215 1.00 93.56 437 LEU A C 1
ATOM 3437 O O . LEU A 1 437 ? 0.783 12.292 -21.293 1.00 93.56 437 LEU A O 1
ATOM 3441 N N . LEU A 1 438 ? -1.065 12.602 -20.045 1.00 95.00 438 LEU A N 1
ATOM 3442 C CA . LEU A 1 438 ? -1.875 13.188 -21.111 1.00 95.00 438 LEU A CA 1
ATOM 3443 C C . LEU A 1 438 ? -1.285 14.501 -21.622 1.00 95.00 438 LEU A C 1
ATOM 3445 O O . LEU A 1 438 ? -1.241 14.716 -22.829 1.00 95.00 438 LEU A O 1
ATOM 3449 N N . SER A 1 439 ? -0.801 15.364 -20.729 1.00 94.38 439 SER A N 1
ATOM 3450 C CA . SER A 1 439 ? -0.168 16.627 -21.123 1.00 94.38 439 SER A CA 1
ATOM 3451 C C . SER A 1 439 ? 1.127 16.401 -21.905 1.00 94.38 439 SER A C 1
ATOM 3453 O O . SER A 1 439 ? 1.349 17.061 -22.921 1.00 94.38 439 SER A O 1
ATOM 3455 N N . VAL A 1 440 ? 1.948 15.424 -21.504 1.00 92.38 440 VAL A N 1
ATOM 3456 C CA . VAL A 1 440 ? 3.143 15.028 -22.263 1.00 92.38 440 VAL A CA 1
ATOM 3457 C C . VAL A 1 440 ? 2.761 14.464 -23.629 1.00 92.38 440 VAL A C 1
ATOM 3459 O O . VAL A 1 440 ? 3.345 14.877 -24.629 1.00 92.38 440 VAL A O 1
ATOM 3462 N N . LEU A 1 441 ? 1.764 13.583 -23.689 1.00 91.69 441 LEU A N 1
ATOM 3463 C CA . LEU A 1 441 ? 1.280 12.981 -24.931 1.00 91.69 441 LEU A CA 1
ATOM 3464 C C . LEU A 1 441 ? 0.721 14.037 -25.896 1.00 91.69 441 LEU A C 1
ATOM 3466 O O . LEU A 1 441 ? 1.090 14.063 -27.069 1.00 91.69 441 LEU A O 1
ATOM 3470 N N . LEU A 1 442 ? -0.095 14.966 -25.397 1.00 93.19 442 LEU A N 1
ATOM 3471 C CA . LEU A 1 442 ? -0.589 16.100 -26.175 1.00 93.19 442 LEU A CA 1
ATOM 3472 C C . LEU A 1 442 ? 0.566 16.977 -26.675 1.00 93.19 442 LEU A C 1
ATOM 3474 O O . LEU A 1 442 ? 0.573 17.384 -27.833 1.00 93.19 442 LEU A O 1
ATOM 3478 N N . SER A 1 443 ? 1.567 17.238 -25.828 1.00 90.12 443 SER A N 1
ATOM 3479 C CA . SER A 1 443 ? 2.735 18.031 -26.223 1.00 90.12 443 SER A CA 1
ATOM 3480 C C . SER A 1 443 ? 3.564 17.369 -27.325 1.00 90.12 443 SER A C 1
ATOM 3482 O O . SER A 1 443 ? 4.101 18.080 -28.167 1.00 90.12 443 SER A O 1
ATOM 3484 N N . SER A 1 444 ? 3.671 16.032 -27.346 1.00 87.75 444 SER A N 1
ATOM 3485 C CA . SER A 1 444 ? 4.343 15.320 -28.441 1.00 87.75 444 SER A CA 1
ATOM 3486 C C . SER A 1 444 ? 3.563 15.411 -29.747 1.00 87.75 444 SER A C 1
ATOM 3488 O O . SER A 1 444 ? 4.161 15.753 -30.756 1.00 87.75 444 SER A O 1
ATOM 3490 N N . TYR A 1 445 ? 2.240 15.211 -29.722 1.00 88.94 445 TYR A N 1
ATOM 3491 C CA . TYR A 1 445 ? 1.428 15.315 -30.940 1.00 88.94 445 TYR A CA 1
ATOM 3492 C C . TYR A 1 445 ? 1.485 16.719 -31.557 1.00 88.94 445 TYR A C 1
ATOM 3494 O O . TYR A 1 445 ? 1.671 16.863 -32.758 1.00 88.94 445 TYR A O 1
ATOM 3502 N N . LEU A 1 446 ? 1.408 17.768 -30.731 1.00 89.81 446 LEU A N 1
ATOM 3503 C CA . LEU A 1 446 ? 1.485 19.149 -31.219 1.00 89.81 446 LEU A CA 1
ATOM 3504 C C . LEU A 1 446 ? 2.872 19.540 -31.753 1.00 89.81 446 LEU A C 1
ATOM 3506 O O . LEU A 1 446 ? 2.974 20.489 -32.529 1.00 89.81 446 LEU A O 1
ATOM 3510 N N . GLU A 1 447 ? 3.946 18.896 -31.292 1.00 83.69 447 GLU A N 1
ATOM 3511 C CA . GLU A 1 447 ? 5.283 19.098 -31.864 1.00 83.69 447 GLU A CA 1
ATOM 3512 C C . GLU A 1 447 ? 5.377 18.474 -33.260 1.00 83.69 447 GLU A C 1
ATOM 3514 O O . GLU A 1 447 ? 5.861 19.142 -34.175 1.00 83.69 447 GLU A O 1
ATOM 3519 N N . ASP A 1 448 ? 4.849 17.261 -33.435 1.00 81.06 448 ASP A N 1
ATOM 3520 C CA . ASP A 1 448 ? 4.848 16.558 -34.721 1.00 81.06 448 ASP A CA 1
ATOM 3521 C C . ASP A 1 448 ? 4.040 17.330 -35.781 1.00 81.06 448 ASP A C 1
ATOM 3523 O O . ASP A 1 448 ? 4.551 17.594 -36.874 1.00 81.06 448 ASP A O 1
ATOM 3527 N N . ASP A 1 449 ? 2.836 17.800 -35.425 1.00 78.19 449 ASP A N 1
ATOM 3528 C CA . ASP A 1 449 ? 1.977 18.600 -36.312 1.00 78.19 449 ASP A CA 1
ATOM 3529 C C . ASP A 1 449 ? 2.666 19.902 -36.752 1.00 78.19 449 ASP A C 1
ATOM 3531 O O . ASP A 1 449 ? 2.621 20.295 -37.921 1.00 78.19 449 ASP A O 1
ATOM 3535 N N . LYS A 1 450 ? 3.357 20.578 -35.823 1.00 77.00 450 LYS A N 1
ATOM 3536 C CA . LYS A 1 450 ? 4.106 21.805 -36.131 1.00 77.00 450 LYS A CA 1
ATOM 3537 C C . LYS A 1 450 ? 5.264 21.541 -37.078 1.00 77.00 450 LYS A C 1
ATOM 3539 O O . LYS A 1 450 ? 5.515 22.363 -37.956 1.00 77.00 450 LYS A O 1
ATOM 3544 N N . GLU A 1 451 ? 5.991 20.441 -36.905 1.00 77.00 451 GLU A N 1
ATOM 3545 C CA . GLU A 1 451 ? 7.063 20.084 -37.834 1.00 77.00 451 GLU A CA 1
ATOM 3546 C C . GLU A 1 451 ? 6.527 19.733 -39.227 1.00 77.00 451 GLU A C 1
ATOM 3548 O O . GLU A 1 451 ? 7.196 20.002 -40.229 1.00 77.00 451 GLU A O 1
ATOM 3553 N N . GLU A 1 452 ? 5.342 19.129 -39.317 1.00 73.00 452 GLU A N 1
ATOM 3554 C CA . GLU A 1 452 ? 4.695 18.809 -40.589 1.00 73.00 452 GLU A CA 1
ATOM 3555 C C . GLU A 1 452 ? 4.186 20.066 -41.310 1.00 73.00 452 GLU A C 1
ATOM 3557 O O . GLU A 1 452 ? 4.489 20.255 -42.491 1.00 73.00 452 GLU A O 1
ATOM 3562 N N . GLU A 1 453 ? 3.519 20.987 -40.606 1.00 70.94 453 GLU A N 1
ATOM 3563 C CA . GLU A 1 453 ? 3.135 22.289 -41.168 1.00 70.94 453 GLU A CA 1
ATOM 3564 C C . GLU A 1 453 ? 4.355 23.096 -41.615 1.00 70.94 453 GLU A C 1
ATOM 3566 O O . GLU A 1 453 ? 4.346 23.666 -42.706 1.00 70.94 453 GLU A O 1
ATOM 3571 N N . PHE A 1 454 ? 5.429 23.117 -40.819 1.00 70.00 454 PHE A N 1
ATOM 3572 C CA . PHE A 1 454 ? 6.648 23.842 -41.172 1.00 70.00 454 PHE A CA 1
ATOM 3573 C C . PHE A 1 454 ? 7.327 23.239 -42.408 1.00 70.00 454 PHE A C 1
ATOM 3575 O O . PHE A 1 454 ? 7.774 23.980 -43.283 1.00 70.00 454 PHE A O 1
ATOM 3582 N N . ARG A 1 455 ? 7.362 21.902 -42.530 1.00 69.62 455 ARG A N 1
ATOM 3583 C CA . ARG A 1 455 ? 7.825 21.220 -43.751 1.00 69.62 455 ARG A CA 1
ATOM 3584 C C . ARG A 1 455 ? 6.963 21.602 -44.953 1.00 69.62 455 ARG A C 1
ATOM 3586 O O . ARG A 1 455 ? 7.509 22.021 -45.970 1.00 69.62 455 ARG A O 1
ATOM 3593 N N . ASN A 1 456 ? 5.640 21.532 -44.833 1.00 70.56 456 ASN A N 1
ATOM 3594 C CA . ASN A 1 456 ? 4.721 21.869 -45.923 1.00 70.56 456 ASN A CA 1
ATOM 3595 C C . ASN A 1 456 ? 4.815 23.346 -46.344 1.00 70.56 456 ASN A C 1
ATOM 3597 O O . ASN A 1 456 ? 4.739 23.645 -47.534 1.00 70.56 456 ASN A O 1
ATOM 3601 N N . PHE A 1 457 ? 5.053 24.267 -45.408 1.00 66.94 457 PHE A N 1
ATOM 3602 C CA . PHE A 1 457 ? 5.277 25.682 -45.720 1.00 66.94 457 PHE A CA 1
ATOM 3603 C C . PHE A 1 457 ? 6.587 25.924 -46.480 1.00 66.94 457 PHE A C 1
ATOM 3605 O O . PHE A 1 457 ? 6.630 26.773 -47.367 1.00 66.94 457 PHE A O 1
ATOM 3612 N N . VAL A 1 458 ? 7.647 25.174 -46.162 1.00 67.69 458 VAL A N 1
ATOM 3613 C CA . VAL A 1 458 ? 8.925 25.244 -46.888 1.00 67.69 458 VAL A CA 1
ATOM 3614 C C . VAL A 1 458 ? 8.778 24.700 -48.315 1.00 67.69 458 VAL A C 1
ATOM 3616 O O . VAL A 1 458 ? 9.318 25.299 -49.237 1.00 67.69 458 VAL A O 1
ATOM 3619 N N . TYR A 1 459 ? 7.995 23.637 -48.525 1.00 57.69 459 TYR A N 1
ATOM 3620 C CA . TYR A 1 459 ? 7.758 23.066 -49.861 1.00 57.69 459 TYR A CA 1
ATOM 3621 C C . TYR A 1 459 ? 6.778 23.861 -50.742 1.00 57.69 459 TYR A C 1
ATOM 3623 O O . TYR A 1 459 ? 6.744 23.638 -51.946 1.00 57.69 459 TYR A O 1
ATOM 3631 N N . LEU A 1 460 ? 5.989 24.781 -50.177 1.00 54.53 460 LEU A N 1
ATOM 3632 C CA . LEU A 1 460 ? 5.099 25.683 -50.929 1.00 54.53 460 LEU A CA 1
ATOM 3633 C C . LEU A 1 460 ? 5.734 27.058 -51.223 1.00 54.53 460 LEU A C 1
ATOM 3635 O O . LEU A 1 460 ? 5.085 27.914 -51.825 1.00 54.53 460 LEU A O 1
ATOM 3639 N N . GLY A 1 461 ? 6.970 27.285 -50.761 1.00 50.34 461 GLY A N 1
ATOM 3640 C CA . GLY A 1 461 ? 7.736 28.521 -50.960 1.00 50.34 461 GLY A CA 1
ATOM 3641 C C . GLY A 1 461 ? 8.826 28.455 -52.042 1.00 50.34 461 GLY A C 1
ATOM 3642 O O . GLY A 1 461 ? 9.446 29.486 -52.308 1.00 50.34 461 GLY A O 1
ATOM 3643 N N . GLU A 1 462 ? 9.053 27.285 -52.647 1.00 40.25 462 GLU A N 1
ATOM 3644 C CA . GLU A 1 462 ? 9.797 27.084 -53.908 1.00 40.25 462 GLU A CA 1
ATOM 3645 C C . GLU A 1 462 ? 8.813 26.903 -55.070 1.00 40.25 462 GLU A C 1
ATOM 3647 O O . GLU A 1 462 ? 9.136 27.374 -56.188 1.00 40.25 462 GLU A O 1
#

Foldseek 3Di:
DDDDDDDDDDDDDDDDDDDDDDDDDDDDDDDDDDDDDDDDDDDDDDDDDDDDDDDDDDDDDDDDDDDDDDDDDDDDDDDDPPPPVVVVVVVVVVVVVVVVVVVCCCVPVVVPPPVVVVVVVVVVVVVVVVVVVVVVVVVVVVVVVVVVVVVVVVVVVVVCCQQVDADVLLVLLVLLCPQLVQLVVQLVVQLVLLLCLLLCQLLLPPPDLNVVLVCPSVVVVLLVCCLAAADDQCPDDDDPNGDPCCVRNVNHYPDPLRHNLLADCCSLQVQALAAADGPPDPDDDPSNVSLSSNLCVPLPVDRHGPLVVVCVDPVSVVVVVVSVLSSVLSSLVSSLSSSSCSQRYFTDPPHPNLVSLLVLVVLVPDDSVVCCVRQNSGGGSSSSLCCSVPSSVVDPVVVVQCPRDPSNVVSVVVSNVVSVVVVVVVVVVNVVSVVSNVVSVVVVVVVVVVVVVVVVVVVVVD

Secondary structure (DSSP, 8-state):
-------------------------------------------------------------------------------SSSSSSHHHHHHHHHHHHHHHHHHHIIIIIIIIIIHHHHHHHHHHHHHHHHHHHHHHHHHHHHHHHHHHHHHHHHHHHHHHHHHHS--HHHHHHHHHHTTHHHHHHHHHHHHHHHHHHHHHHHTT-TTSGGGGSSSHHHHHHHHHHIIIII--TTTTT-BTTB-TTHHHHTT--SSGGGTTTTT-HIIIIIS-S-B---TTSS---HHHHHHHHHHHHHH-SSPPP-GGGGTTSHHHHHHHHHHHHHHHHHHHHHHHHHHHHHHHB-----SSHHHHHHHHHHHTT--HHHHHHHH-SS--HHHHHHIIIIIGGG-HHHHHTTTT-HHHHHHHHHHHHHHHHHHHHHHHHHHHHHHHHHHHHHHHHHHHHHHHHHHHHHHT--

Radius of gyration: 58.75 Å; chains: 1; bounding box: 112×63×196 Å

Sequence (462 aa):
MAVLSKFKPYLHNKVVQNIVCVCFAAFALAGYSVSGMAHGSLFDYCGSPPHIAQDLSGIGTCNCIDTFLAKTNGLAPFNVVQNHEDGETDILRHMREQFHLHREWFVRDYIFNLWPKTLMLMAEQMSNVAMYQMMIVGEFYDAKLQLETQLLFNELQNEAAKDYQPSDSFCYFGTNVRSLSSSESLAMANQASLNQIGLSRNLGNSNNSAVSGDGSKDWRARWDMFVTQYCDPRDNNWRGGTSGLVDVCGTGAANAERMNKDIDFGRVLGVSRYLDVNFNDNNFTEDEADVISLAKNLYGHEPPPGMIRFMSRSSVQHLYLQLRSVIAKRNVAQNSFNALVAMKAVGSAGGNSPPFFHALVRDLGMNVTEIEEIFGENPSYYAQLEAVGKKMFQNTDFFTDLLDKPMNVKRKQAAVNAIELMLDRAIYESELRHEMLLSVLLSSYLEDDKEEEFRNFVYLGE

pLDDT: mean 74.97, std 21.13, range [24.48, 97.69]